Protein AF-0000000085038326 (afdb_homodimer)

Nearest PDB structures (foldseek):
  7r8b-assembly1_B  TM=4.697E-01  e=2.283E-03  Homo sapiens
  7r88-assembly1_B  TM=4.353E-01  e=3.099E-03  Homo sapiens
  8wto-assembly1_B  TM=4.207E-01  e=5.965E-03  Arabidopsis thaliana
  8eeb-assembly1_A  TM=4.834E-01  e=4.640E-02  Homo sapiens
  8edw-assembly1_A  TM=4.152E-01  e=4.900E-01  Homo sapiens

Secondary structure (DSSP, 8-state):
-HHHHHHHHHHHHHHHH-HHHHIIIIIHHHHHHHHHHHHTTT-S---EEEEEEESS-SHHHHHHHHHHHH-TTEEEEEEESS---HHHHHHHH--SEEEEE-TTHHHHHHTT---EEEEEEETTSHHHHHHHHHHHHHHHHHHHHHHHHHHHHHTT--HHHHHHHH-SSEEEEEEESSTT--HHHHHHHHHHHHHHHHHHHHHHHHHHHHHHHHSHHHHHHHH---HHHHHHHHHHHHHHHHHHHHHHHHHHHHHTT--S--SSHHHHHHHHHHHHHHHHHHHHHHHH---HHHHHHHHHHHHTTHHHHTTSSS-GGGS-HHHHHHHTTSHHHHHHHHHIIIIIT---TTTTHHHHHHHHHHHHHHHHHHHHHHHHHHHHHHHHH-/-HHHHHHHHHHHHHHHH-HHHHIIIIIHHHHHHHHHHHHTTT-S---EEEEEEESS-SHHHHHHHHHHHH-TTEEEEEEESS---HHHHHHHH--SEEEEE-TTHHHHHHTT---EEEEEEETTSHHHHHHHHHHHHHHHHHHHHHHHHHHHHHTT--HHHHHHHH-SSEEEEEEESSTT--HHHHHHHHHHHHHHHHHHHHHHHHHHHHHHHHSHHHHHHHH---HHHHHHHHHHHHHHHHHHHHHHHHHHHHHTT--S--SSHHHHHHHHHHHHHHHHHHHHHHHH---HHHHHHHHHHHHTTHHHHTTSSS-GGGS-HHHHHHHTTSHHHHHHHHHIIIIIT---TTTTHHHHHHHHHHHHHHHHHHHHHHHHHHHHHHHHH-

Structure (mmCIF, N/CA/C/O backbone):
data_AF-0000000085038326-model_v1
#
loop_
_entity.id
_entity.type
_entity.pdbx_description
1 polymer 'ABC-2 type transporter'
#
loop_
_atom_site.group_PDB
_atom_site.id
_atom_site.type_symbol
_atom_site.label_atom_id
_atom_site.label_alt_id
_atom_site.label_comp_id
_atom_site.label_asym_id
_atom_site.label_entity_id
_atom_site.label_seq_id
_atom_site.pdbx_PDB_ins_code
_atom_site.Cartn_x
_atom_site.Cartn_y
_atom_site.Cartn_z
_atom_site.occupancy
_atom_site.B_iso_or_equiv
_atom_site.auth_seq_id
_atom_site.auth_comp_id
_atom_site.auth_asym_id
_atom_site.auth_atom_id
_atom_site.pdbx_PDB_model_num
ATOM 1 N N . MET A 1 1 ? -33.125 28.188 17.297 1 70.25 1 MET A N 1
ATOM 2 C CA . MET A 1 1 ? -32.875 27.656 15.961 1 70.25 1 MET A CA 1
ATOM 3 C C . MET A 1 1 ? -32.25 28.703 15.062 1 70.25 1 MET A C 1
ATOM 5 O O . MET A 1 1 ? -31.266 28.422 14.367 1 70.25 1 MET A O 1
ATOM 9 N N . LYS A 1 2 ? -32.688 29.906 15.141 1 78.12 2 LYS A N 1
ATOM 10 C CA . LYS A 1 2 ? -32.094 30.969 14.328 1 78.12 2 LYS A CA 1
ATOM 11 C C . LYS A 1 2 ? -30.641 31.219 14.727 1 78.12 2 LYS A C 1
ATOM 13 O O . LYS A 1 2 ? -29.781 31.391 13.859 1 78.12 2 LYS A O 1
ATOM 18 N N . LYS A 1 3 ? -30.375 31.125 15.961 1 88.06 3 LYS A N 1
ATOM 19 C CA . LYS A 1 3 ? -29 31.344 16.453 1 88.06 3 LYS A CA 1
ATOM 20 C C . LYS A 1 3 ? -28.078 30.234 15.969 1 88.06 3 LYS A C 1
ATOM 22 O O . LYS A 1 3 ? -26.938 30.5 15.562 1 88.06 3 LYS A O 1
ATOM 27 N N . PHE A 1 4 ? -28.547 29.047 16 1 91.88 4 PHE A N 1
ATOM 28 C CA . PHE A 1 4 ? -27.766 27.906 15.539 1 91.88 4 PHE A CA 1
ATOM 29 C C . PHE A 1 4 ? -27.422 28.031 14.062 1 91.88 4 PHE A C 1
ATOM 31 O O . PHE A 1 4 ? -26.281 27.781 13.656 1 91.88 4 PHE A O 1
ATOM 38 N N . ILE A 1 5 ? -28.359 28.453 13.258 1 92.38 5 ILE A N 1
ATOM 39 C CA . ILE A 1 5 ? -28.156 28.609 11.82 1 92.38 5 ILE A CA 1
ATOM 40 C C . ILE A 1 5 ? -27.125 29.719 11.555 1 92.38 5 ILE A C 1
ATOM 42 O O . ILE A 1 5 ? -26.328 29.625 10.633 1 92.38 5 ILE A O 1
ATOM 46 N N . GLY A 1 6 ? -27.219 30.781 12.359 1 92.12 6 GLY A N 1
ATOM 47 C CA . GLY A 1 6 ? -26.219 31.828 12.242 1 92.12 6 GLY A CA 1
ATOM 48 C C . GLY A 1 6 ? -24.812 31.359 12.539 1 92.12 6 GLY A C 1
ATOM 49 O O . GLY A 1 6 ? -23.859 31.688 11.82 1 92.12 6 GLY A O 1
ATOM 50 N N . LEU A 1 7 ? -24.719 30.578 13.578 1 93.31 7 LEU A N 1
ATOM 51 C CA . LEU A 1 7 ? -23.422 30.031 13.961 1 93.31 7 LEU A CA 1
ATOM 52 C C . LEU A 1 7 ? -22.922 29.031 12.914 1 93.31 7 LEU A C 1
ATOM 54 O O . LEU A 1 7 ? -21.719 28.922 12.672 1 93.31 7 LEU A O 1
ATOM 58 N N . LEU A 1 8 ? -23.844 28.359 12.375 1 94.38 8 LEU A N 1
ATOM 59 C CA . LEU A 1 8 ? -23.5 27.391 11.336 1 94.38 8 LEU A CA 1
ATOM 60 C C . LEU A 1 8 ? -22.906 28.094 10.125 1 94.38 8 LEU A C 1
ATOM 62 O O . LEU A 1 8 ? -21.953 27.594 9.516 1 94.38 8 LEU A O 1
ATOM 66 N N . LYS A 1 9 ? -23.453 29.172 9.727 1 94.62 9 LYS A N 1
ATOM 67 C CA . LYS A 1 9 ? -22.922 29.953 8.617 1 94.62 9 LYS A CA 1
ATOM 68 C C . LYS A 1 9 ? -21.5 30.406 8.898 1 94.62 9 LYS A C 1
ATOM 70 O O . LYS A 1 9 ? -20.656 30.391 8 1 94.62 9 LYS A O 1
ATOM 75 N N . LEU A 1 10 ? -21.281 30.734 10.133 1 93 10 LEU A N 1
ATOM 76 C CA . LEU A 1 10 ? -19.938 31.141 10.547 1 93 10 LEU A CA 1
ATOM 77 C C . LEU A 1 10 ? -18.969 29.969 10.484 1 93 10 LEU A C 1
ATOM 79 O O . LEU A 1 10 ? -17.812 30.141 10.102 1 93 10 LEU A O 1
ATOM 83 N N . GLU A 1 11 ? -19.453 28.844 10.875 1 93.5 11 GLU A N 1
ATOM 84 C CA . GLU A 1 11 ? -18.609 27.656 10.812 1 93.5 11 GLU A CA 1
ATOM 85 C C . GLU A 1 11 ? -18.234 27.328 9.375 1 93.5 11 GLU A C 1
ATOM 87 O O . GLU A 1 11 ? -17.078 26.969 9.094 1 93.5 11 GLU A O 1
ATOM 92 N N . PHE A 1 12 ? -19.188 27.438 8.516 1 93.62 12 PHE A N 1
ATOM 93 C CA . PHE A 1 12 ? -18.906 27.219 7.102 1 93.62 12 PHE A CA 1
ATOM 94 C C . PHE A 1 12 ? -17.859 28.203 6.602 1 93.62 12 PHE A C 1
ATOM 96 O O . PHE A 1 12 ? -16.922 27.812 5.883 1 93.62 12 PHE A O 1
ATOM 103 N N . LYS A 1 13 ? -17.969 29.406 6.984 1 92.69 13 LYS A N 1
ATOM 104 C CA . LYS A 1 13 ? -17.031 30.438 6.574 1 92.69 13 LYS A CA 1
ATOM 105 C C . LYS A 1 13 ? -15.625 30.141 7.094 1 92.69 13 LYS A C 1
ATOM 107 O O . LYS A 1 13 ? -14.641 30.312 6.371 1 92.69 13 LYS A O 1
ATOM 112 N N . ARG A 1 14 ? -15.555 29.672 8.289 1 90.75 14 ARG A N 1
ATOM 113 C CA . ARG A 1 14 ? -14.266 29.344 8.898 1 90.75 14 ARG A CA 1
ATOM 114 C C . ARG A 1 14 ? -13.617 28.156 8.211 1 90.75 14 ARG A C 1
ATOM 116 O O . ARG A 1 14 ? -12.414 28.156 7.957 1 90.75 14 ARG A O 1
ATOM 123 N N . ILE A 1 15 ? -14.422 27.234 7.902 1 89.94 15 ILE A N 1
ATOM 124 C CA . ILE A 1 15 ? -13.922 26.047 7.227 1 89.94 15 ILE A CA 1
ATOM 125 C C . ILE A 1 15 ? -13.398 26.422 5.84 1 89.94 15 ILE A C 1
ATOM 127 O O . ILE A 1 15 ? -12.289 26.031 5.465 1 89.94 15 ILE A O 1
ATOM 131 N N . PHE A 1 16 ? -14.133 27.234 5.133 1 90.31 16 PHE A N 1
ATOM 132 C CA . PHE A 1 16 ? -13.812 27.578 3.75 1 90.31 16 PHE A CA 1
ATOM 133 C C . PHE A 1 16 ? -12.734 28.641 3.682 1 90.31 16 PHE A C 1
ATOM 135 O O . PHE A 1 16 ? -12.203 28.938 2.605 1 90.31 16 PHE A O 1
ATOM 142 N N . SER A 1 17 ? -12.375 29.188 4.848 1 88.12 17 SER A N 1
ATOM 143 C CA . SER A 1 17 ? -11.305 30.188 4.887 1 88.12 17 SER A CA 1
ATOM 144 C C . SER A 1 17 ? -9.938 29.531 4.75 1 88.12 17 SER A C 1
ATOM 146 O O . SER A 1 17 ? -8.961 30.188 4.367 1 88.12 17 SER A O 1
ATOM 148 N N . ASN A 1 18 ? -9.828 28.266 5.117 1 87 18 ASN A N 1
ATOM 149 C CA . ASN A 1 18 ? -8.609 27.5 4.891 1 87 18 ASN A CA 1
ATOM 150 C C . ASN A 1 18 ? -8.594 26.875 3.5 1 87 18 ASN A C 1
ATOM 152 O O . ASN A 1 18 ? -9.047 25.734 3.318 1 87 18 ASN A O 1
ATOM 156 N N . SER A 1 19 ? -7.969 27.516 2.59 1 87.62 19 SER A N 1
ATOM 157 C CA . SER A 1 19 ? -8.008 27.125 1.185 1 87.62 19 SER A CA 1
ATOM 158 C C . SER A 1 19 ? -7.289 25.797 0.961 1 87.62 19 SER A C 1
ATOM 160 O O . SER A 1 19 ? -7.707 24.984 0.123 1 87.62 19 SER A O 1
ATOM 162 N N . VAL A 1 20 ? -6.266 25.578 1.722 1 84.31 20 VAL A N 1
ATOM 163 C CA . VAL A 1 20 ? -5.508 24.344 1.543 1 84.31 20 VAL A CA 1
ATOM 164 C C . VAL A 1 20 ? -6.328 23.156 2.043 1 84.31 20 VAL A C 1
ATOM 166 O O . VAL A 1 20 ? -6.406 22.125 1.377 1 84.31 20 VAL A O 1
ATOM 169 N N . LEU A 1 21 ? -6.969 23.312 3.092 1 84.12 21 LEU A N 1
ATOM 170 C CA . LEU A 1 21 ? -7.828 22.25 3.611 1 84.12 21 LEU A CA 1
ATOM 171 C C . LEU A 1 21 ? -8.961 21.953 2.639 1 84.12 21 LEU A C 1
ATOM 173 O O . LEU A 1 21 ? -9.305 20.781 2.426 1 84.12 21 LEU A O 1
ATOM 177 N N . MET A 1 22 ? -9.508 23 2.1 1 89.25 22 MET A N 1
ATOM 178 C CA . MET A 1 22 ? -10.609 22.812 1.164 1 89.25 22 MET A CA 1
ATOM 179 C C . MET A 1 22 ? -10.141 22.078 -0.09 1 89.25 22 MET A C 1
ATOM 181 O O . MET A 1 22 ? -10.828 21.172 -0.583 1 89.25 22 MET A O 1
ATOM 185 N N . ALA A 1 23 ? -9.016 22.422 -0.472 1 90.69 23 ALA A N 1
ATOM 186 C CA . ALA A 1 23 ? -8.453 21.766 -1.641 1 90.69 23 ALA A CA 1
ATOM 187 C C . ALA A 1 23 ? -8.211 20.281 -1.367 1 90.69 23 ALA A C 1
ATOM 189 O O . ALA A 1 23 ? -8.461 19.438 -2.23 1 90.69 23 ALA A O 1
ATOM 190 N N . ILE A 1 24 ? -7.789 20.031 -0.216 1 89.69 24 ILE A N 1
ATOM 191 C CA . ILE A 1 24 ? -7.492 18.641 0.13 1 89.69 24 ILE A CA 1
ATOM 192 C C . ILE A 1 24 ? -8.789 17.875 0.363 1 89.69 24 ILE A C 1
ATOM 194 O O . ILE A 1 24 ? -8.953 16.75 -0.122 1 89.69 24 ILE A O 1
ATOM 198 N N . PHE A 1 25 ? -9.695 18.484 1.016 1 91.25 25 PHE A N 1
ATOM 199 C CA . PHE A 1 25 ? -10.961 17.844 1.37 1 91.25 25 PHE A CA 1
ATOM 200 C C . PHE A 1 25 ? -11.742 17.469 0.119 1 91.25 25 PHE A C 1
ATOM 202 O O . PHE A 1 25 ? -12.266 16.359 0.022 1 91.25 25 PHE A O 1
ATOM 209 N N . PHE A 1 26 ? -11.742 18.297 -0.855 1 92.5 26 PHE A N 1
ATOM 210 C CA . PHE A 1 26 ? -12.508 18.047 -2.072 1 92.5 26 PHE A CA 1
ATOM 211 C C . PHE A 1 26 ? -11.602 17.484 -3.166 1 92.5 26 PHE A C 1
ATOM 213 O O . PHE A 1 26 ? -12.023 16.625 -3.941 1 92.5 26 PHE A O 1
ATOM 220 N N . GLY A 1 27 ? -10.461 17.922 -3.213 1 93.25 27 GLY A N 1
ATOM 221 C CA . GLY A 1 27 ? -9.578 17.609 -4.316 1 93.25 27 GLY A CA 1
ATOM 222 C C . GLY A 1 27 ? -8.875 16.266 -4.152 1 93.25 27 GLY A C 1
ATOM 223 O O . GLY A 1 27 ? -8.656 15.555 -5.129 1 93.25 27 GLY A O 1
ATOM 224 N N . ALA A 1 28 ? -8.484 15.977 -2.963 1 91.31 28 ALA A N 1
ATOM 225 C CA . ALA A 1 28 ? -7.668 14.789 -2.742 1 91.31 28 ALA A CA 1
ATOM 226 C C . ALA A 1 28 ? -8.438 13.516 -3.09 1 91.31 28 ALA A C 1
ATOM 228 O O . ALA A 1 28 ? -7.934 12.648 -3.803 1 91.31 28 ALA A O 1
ATOM 229 N N . PRO A 1 29 ? -9.664 13.383 -2.65 1 92 29 PRO A N 1
ATOM 230 C CA . PRO A 1 29 ? -10.406 12.172 -3.014 1 92 29 PRO A CA 1
ATOM 231 C C . PRO A 1 29 ? -10.555 12.008 -4.523 1 92 29 PRO A C 1
ATOM 233 O O . PRO A 1 29 ? -10.391 10.898 -5.043 1 92 29 PRO A O 1
ATOM 236 N N . VAL A 1 30 ? -10.82 13.062 -5.172 1 94.5 30 VAL A N 1
ATOM 237 C CA . VAL A 1 30 ? -10.984 13.023 -6.621 1 94.5 30 VAL A CA 1
ATOM 238 C C . VAL A 1 30 ? -9.625 12.758 -7.281 1 94.5 30 VAL A C 1
ATOM 240 O O . VAL A 1 30 ? -9.508 11.891 -8.141 1 94.5 30 VAL A O 1
ATOM 243 N N . GLY A 1 31 ? -8.68 13.508 -6.859 1 95.12 31 GLY A N 1
ATOM 244 C CA . GLY A 1 31 ? -7.344 13.359 -7.422 1 95.12 31 GLY A CA 1
ATOM 245 C C . GLY A 1 31 ? -6.77 11.969 -7.234 1 95.12 31 GLY A C 1
ATOM 246 O O . GLY A 1 31 ? -6.277 11.359 -8.188 1 95.12 31 GLY A O 1
ATOM 247 N N . TYR A 1 32 ? -6.871 11.445 -6.035 1 94.44 32 TYR A N 1
ATOM 248 C CA . TYR A 1 32 ? -6.359 10.102 -5.75 1 94.44 32 TYR A CA 1
ATOM 249 C C . TYR A 1 32 ? -7.199 9.039 -6.449 1 94.44 32 TYR A C 1
ATOM 251 O O . TYR A 1 32 ? -6.668 8.016 -6.895 1 94.44 32 TYR A O 1
ATOM 259 N N . GLY A 1 33 ? -8.523 9.273 -6.465 1 94.75 33 GLY A N 1
ATOM 260 C CA . GLY A 1 33 ? -9.383 8.352 -7.195 1 94.75 33 GLY A CA 1
ATOM 261 C C . GLY A 1 33 ? -8.992 8.211 -8.656 1 94.75 33 GLY A C 1
ATOM 262 O O . GLY A 1 33 ? -8.859 7.09 -9.164 1 94.75 33 GLY A O 1
ATOM 263 N N . ILE A 1 34 ? -8.742 9.305 -9.25 1 94.62 34 ILE A N 1
ATOM 264 C CA . ILE A 1 34 ? -8.336 9.305 -10.656 1 94.62 34 ILE A CA 1
ATOM 265 C C . ILE A 1 34 ? -6.934 8.719 -10.789 1 94.62 34 ILE A C 1
ATOM 267 O O . ILE A 1 34 ? -6.691 7.863 -11.648 1 94.62 34 ILE A O 1
ATOM 271 N N . LEU A 1 35 ? -6.102 9.109 -9.938 1 94.75 35 LEU A N 1
ATOM 272 C CA . LEU A 1 35 ? -4.715 8.656 -9.977 1 94.75 35 LEU A CA 1
ATOM 273 C C . LEU A 1 35 ? -4.629 7.145 -9.828 1 94.75 35 LEU A C 1
ATOM 275 O O . LEU A 1 35 ? -4.059 6.461 -10.688 1 94.75 35 LEU A O 1
ATOM 279 N N . PHE A 1 36 ? -5.184 6.629 -8.836 1 94.06 36 PHE A N 1
ATOM 280 C CA . PHE A 1 36 ? -5.086 5.199 -8.57 1 94.06 36 PHE A CA 1
ATOM 281 C C . PHE A 1 36 ? -5.93 4.402 -9.555 1 94.06 36 PHE A C 1
ATOM 283 O O . PHE A 1 36 ? -5.578 3.277 -9.914 1 94.06 36 PHE A O 1
ATOM 290 N N . GLY A 1 37 ? -7.055 5.004 -9.953 1 94 37 GLY A N 1
ATOM 291 C CA . GLY A 1 37 ? -7.809 4.375 -11.031 1 94 37 GLY A CA 1
ATOM 292 C C . GLY A 1 37 ? -6.984 4.133 -12.273 1 94 37 GLY A C 1
ATOM 293 O O . GLY A 1 37 ? -6.984 3.027 -12.82 1 94 37 GLY A O 1
ATOM 294 N N . PHE A 1 38 ? -6.223 5.09 -12.609 1 93.25 38 PHE A N 1
ATOM 295 C CA . PHE A 1 38 ? -5.402 4.973 -13.812 1 93.25 38 PHE A CA 1
ATOM 296 C C . PHE A 1 38 ? -4.176 4.105 -13.547 1 93.25 38 PHE A C 1
ATOM 298 O O . PHE A 1 38 ? -3.719 3.381 -14.438 1 93.25 38 PHE A O 1
ATOM 305 N N . VAL A 1 39 ? -3.646 4.152 -12.438 1 92.44 39 VAL A N 1
ATOM 306 C CA . VAL A 1 39 ? -2.488 3.34 -12.07 1 92.44 39 VAL A CA 1
ATOM 307 C C . VAL A 1 39 ? -2.82 1.859 -12.25 1 92.44 39 VAL A C 1
ATOM 309 O O . VAL A 1 39 ? -2.014 1.096 -12.789 1 92.44 39 VAL A O 1
ATOM 312 N N . TYR A 1 40 ? -4.023 1.521 -11.875 1 89.94 40 TYR A N 1
ATOM 313 C CA . TYR A 1 40 ? -4.402 0.112 -11.898 1 89.94 40 TYR A CA 1
ATOM 314 C C . TYR A 1 40 ? -5.316 -0.188 -13.078 1 89.94 40 TYR A C 1
ATOM 316 O O . TYR A 1 40 ? -5.883 -1.28 -13.172 1 89.94 40 TYR A O 1
ATOM 324 N N . GLN A 1 41 ? -5.445 0.705 -13.977 1 86.88 41 GLN A N 1
ATOM 325 C CA . GLN A 1 41 ? -6.426 0.625 -15.055 1 86.88 41 GLN A CA 1
ATOM 326 C C . GLN A 1 41 ? -6.188 -0.603 -15.922 1 86.88 41 GLN A C 1
ATOM 328 O O . GLN A 1 41 ? -7.137 -1.213 -16.422 1 86.88 41 GLN A O 1
ATOM 333 N N . GLN A 1 42 ? -4.922 -0.955 -16.156 1 81.62 42 GLN A N 1
ATOM 334 C CA . GLN A 1 42 ? -4.625 -2.113 -16.984 1 81.62 42 GLN A CA 1
ATOM 335 C C . GLN A 1 42 ? -5.16 -3.396 -16.359 1 81.62 42 GLN A C 1
ATOM 337 O O . GLN A 1 42 ? -5.402 -4.383 -17.062 1 81.62 42 GLN A O 1
ATOM 342 N N . ALA A 1 43 ? -5.391 -3.365 -15.023 1 74 43 ALA A N 1
ATOM 343 C CA . ALA A 1 43 ? -6.113 -4.395 -14.281 1 74 43 ALA A CA 1
ATOM 344 C C . ALA A 1 43 ? -5.273 -5.66 -14.148 1 74 43 ALA A C 1
ATOM 346 O O . ALA A 1 43 ? -5.469 -6.445 -13.211 1 74 43 ALA A O 1
ATOM 347 N N . LYS A 1 44 ? -4.48 -5.949 -15.195 1 79.38 44 LYS A N 1
ATOM 348 C CA . LYS A 1 44 ? -3.586 -7.102 -15.164 1 79.38 44 LYS A CA 1
ATOM 349 C C . LYS A 1 44 ? -2.176 -6.715 -15.602 1 79.38 44 LYS A C 1
ATOM 351 O O . LYS A 1 44 ? -1.995 -5.766 -16.359 1 79.38 44 LYS A O 1
ATOM 356 N N . VAL A 1 45 ? -1.283 -7.469 -15.086 1 80.5 45 VAL A N 1
ATOM 357 C CA . VAL A 1 45 ? 0.103 -7.25 -15.484 1 80.5 45 VAL A CA 1
ATOM 358 C C . VAL A 1 45 ? 0.362 -7.926 -16.828 1 80.5 45 VAL A C 1
ATOM 360 O O . VAL A 1 45 ? 0.048 -9.102 -17.016 1 80.5 45 VAL A O 1
ATOM 363 N N . LYS A 1 46 ? 0.801 -7.109 -17.781 1 85.69 46 LYS A N 1
ATOM 364 C CA . LYS A 1 46 ? 1.097 -7.637 -19.109 1 85.69 46 LYS A CA 1
ATOM 365 C C . LYS A 1 46 ? 2.549 -7.375 -19.5 1 85.69 46 LYS A C 1
ATOM 367 O O . LYS A 1 46 ? 3.248 -6.613 -18.828 1 85.69 46 LYS A O 1
ATOM 372 N N . ASN A 1 47 ? 2.98 -8.141 -20.469 1 89.06 47 ASN A N 1
ATOM 373 C CA . ASN A 1 47 ? 4.266 -7.922 -21.125 1 89.06 47 ASN A CA 1
ATOM 374 C C . ASN A 1 47 ? 5.43 -8.086 -20.156 1 89.06 47 ASN A C 1
ATOM 376 O O . ASN A 1 47 ? 6.32 -7.238 -20.094 1 89.06 47 ASN A O 1
ATOM 380 N N . LEU A 1 48 ? 5.293 -9.047 -19.297 1 91.94 48 LEU A N 1
ATOM 381 C CA . LEU A 1 48 ? 6.406 -9.383 -18.406 1 91.94 48 LEU A CA 1
ATOM 382 C C . LEU A 1 48 ? 7.586 -9.93 -19.203 1 91.94 48 LEU A C 1
ATOM 384 O O . LEU A 1 48 ? 7.441 -10.906 -19.953 1 91.94 48 LEU A O 1
ATOM 388 N N . PRO A 1 49 ? 8.727 -9.328 -19.109 1 94.62 49 PRO A N 1
ATOM 389 C CA . PRO A 1 49 ? 9.852 -9.672 -19.984 1 94.62 49 PRO A CA 1
ATOM 390 C C . PRO A 1 49 ? 10.477 -11.016 -19.625 1 94.62 49 PRO A C 1
ATOM 392 O O . PRO A 1 49 ? 10.891 -11.227 -18.484 1 94.62 49 PRO A O 1
ATOM 395 N N . ILE A 1 50 ? 10.602 -11.875 -20.578 1 96.56 50 ILE A N 1
ATOM 396 C CA . ILE A 1 50 ? 11.281 -13.148 -20.391 1 96.56 50 ILE A CA 1
ATOM 397 C C . ILE A 1 50 ? 12.383 -13.312 -21.438 1 96.56 50 ILE A C 1
ATOM 399 O O . ILE A 1 50 ? 12.359 -12.656 -22.484 1 96.56 50 ILE A O 1
ATOM 403 N N . VAL A 1 51 ? 13.367 -14.086 -21.109 1 97.25 51 VAL A N 1
ATOM 404 C CA . VAL A 1 51 ? 14.406 -14.484 -22.062 1 97.25 51 VAL A CA 1
ATOM 405 C C . VAL A 1 51 ? 14.438 -16 -22.188 1 97.25 51 VAL A C 1
ATOM 407 O O . VAL A 1 51 ? 14.273 -16.719 -21.188 1 97.25 51 VAL A O 1
ATOM 410 N N . ILE A 1 52 ? 14.547 -16.5 -23.453 1 97.94 52 ILE A N 1
ATOM 411 C CA . ILE A 1 52 ? 14.547 -17.922 -23.719 1 97.94 52 ILE A CA 1
ATOM 412 C C . ILE A 1 52 ? 15.922 -18.359 -24.234 1 97.94 52 ILE A C 1
ATOM 414 O O . ILE A 1 52 ? 16.438 -17.781 -25.188 1 97.94 52 ILE A O 1
ATOM 418 N N . VAL A 1 53 ? 16.531 -19.234 -23.531 1 97.44 53 VAL A N 1
ATOM 419 C CA . VAL A 1 53 ? 17.781 -19.859 -23.984 1 97.44 53 VAL A CA 1
ATOM 420 C C . VAL A 1 53 ? 17.469 -21.203 -24.641 1 97.44 53 VAL A C 1
ATOM 422 O O . VAL A 1 53 ? 17.297 -22.219 -23.969 1 97.44 53 VAL A O 1
ATOM 425 N N . ASP A 1 54 ? 17.484 -21.234 -25.922 1 97.75 54 ASP A N 1
ATOM 426 C CA . ASP A 1 54 ? 17.172 -22.422 -26.719 1 97.75 54 ASP A CA 1
ATOM 427 C C . ASP A 1 54 ? 18.453 -23.141 -27.156 1 97.75 54 ASP A C 1
ATOM 429 O O . ASP A 1 54 ? 18.969 -22.875 -28.234 1 97.75 54 ASP A O 1
ATOM 433 N N . GLN A 1 55 ? 18.828 -24.125 -26.391 1 95.81 55 GLN A N 1
ATOM 434 C CA . GLN A 1 55 ? 20.078 -24.828 -26.672 1 95.81 55 GLN A CA 1
ATOM 435 C C . GLN A 1 55 ? 19.844 -25.938 -27.703 1 95.81 55 GLN A C 1
ATOM 437 O O . GLN A 1 55 ? 20.797 -26.562 -28.172 1 95.81 55 GLN A O 1
ATOM 442 N N . ASP A 1 56 ? 18.641 -26.188 -28.156 1 96 56 ASP A N 1
ATOM 443 C CA . ASP A 1 56 ? 18.297 -27.266 -29.078 1 96 56 ASP A CA 1
ATOM 444 C C . ASP A 1 56 ? 18.047 -26.734 -30.484 1 96 56 ASP A C 1
ATOM 446 O O . ASP A 1 56 ? 18.375 -27.391 -31.469 1 96 56 ASP A O 1
ATOM 450 N N . GLN A 1 57 ? 17.422 -25.641 -30.625 1 94.88 57 GLN A N 1
ATOM 451 C CA . GLN A 1 57 ? 17.078 -25.016 -31.906 1 94.88 57 GLN A CA 1
ATOM 452 C C . GLN A 1 57 ? 16.406 -26.031 -32.844 1 94.88 57 GLN A C 1
ATOM 454 O O . GLN A 1 57 ? 16.844 -26.219 -33.969 1 94.88 57 GLN A O 1
ATOM 459 N N . SER A 1 58 ? 15.289 -26.531 -32.375 1 94.81 58 SER A N 1
ATOM 460 C CA . SER A 1 58 ? 14.531 -27.547 -33.125 1 94.81 58 SER A CA 1
ATOM 461 C C . SER A 1 58 ? 13.102 -27.078 -33.344 1 94.81 58 SER A C 1
ATOM 463 O O . SER A 1 58 ? 12.656 -26.078 -32.781 1 94.81 58 SER A O 1
ATOM 465 N N . PRO A 1 59 ? 12.422 -27.781 -34.25 1 93.19 59 PRO A N 1
ATOM 466 C CA . PRO A 1 59 ? 11.016 -27.453 -34.469 1 93.19 59 PRO A CA 1
ATOM 467 C C . PRO A 1 59 ? 10.18 -27.547 -33.188 1 93.19 59 PRO A C 1
ATOM 469 O O . PRO A 1 59 ? 9.258 -26.75 -33 1 93.19 59 PRO A O 1
ATOM 472 N N . ALA A 1 60 ? 10.5 -28.438 -32.344 1 92.38 60 ALA A N 1
ATOM 473 C CA . ALA A 1 60 ? 9.781 -28.578 -31.078 1 92.38 60 ALA A CA 1
ATOM 474 C C . ALA A 1 60 ? 9.945 -27.328 -30.203 1 92.38 60 ALA A C 1
ATOM 476 O O . ALA A 1 60 ? 8.977 -26.844 -29.625 1 92.38 60 ALA A O 1
ATOM 477 N N . THR A 1 61 ? 11.188 -26.906 -30.109 1 95.75 61 THR A N 1
ATOM 478 C CA . THR A 1 61 ? 11.43 -25.719 -29.281 1 95.75 61 THR A CA 1
ATOM 479 C C . THR A 1 61 ? 10.867 -24.469 -29.953 1 95.75 61 THR A C 1
ATOM 481 O O . THR A 1 61 ? 10.414 -23.547 -29.281 1 95.75 61 THR A O 1
ATOM 484 N N . ASP A 1 62 ? 10.805 -24.453 -31.266 1 95.56 62 ASP A N 1
ATOM 485 C CA . ASP A 1 62 ? 10.188 -23.344 -31.984 1 95.56 62 ASP A CA 1
ATOM 486 C C . ASP A 1 62 ? 8.711 -23.219 -31.625 1 95.56 62 ASP A C 1
ATOM 488 O O . ASP A 1 62 ? 8.188 -22.109 -31.5 1 95.56 62 ASP A O 1
ATOM 492 N N . LYS A 1 63 ? 8.055 -24.375 -31.5 1 93.62 63 LYS A N 1
ATOM 493 C CA . LYS A 1 63 ? 6.645 -24.359 -31.125 1 93.62 63 LYS A CA 1
ATOM 494 C C . LYS A 1 63 ? 6.453 -23.75 -29.734 1 93.62 63 LYS A C 1
ATOM 496 O O . LYS A 1 63 ? 5.492 -23 -29.516 1 93.62 63 LYS A O 1
ATOM 501 N N . ILE A 1 64 ? 7.324 -24.078 -28.875 1 94.94 64 ILE A N 1
ATOM 502 C CA . ILE A 1 64 ? 7.266 -23.547 -27.516 1 94.94 64 ILE A CA 1
ATOM 503 C C . ILE A 1 64 ? 7.488 -22.031 -27.531 1 94.94 64 ILE A C 1
ATOM 505 O O . ILE A 1 64 ? 6.754 -21.281 -26.891 1 94.94 64 ILE A O 1
ATOM 509 N N . ILE A 1 65 ? 8.469 -21.609 -28.25 1 97.06 65 ILE A N 1
ATOM 510 C CA . ILE A 1 65 ? 8.82 -20.188 -28.344 1 97.06 65 ILE A CA 1
ATOM 511 C C . ILE A 1 65 ? 7.652 -19.406 -28.953 1 97.06 65 ILE A C 1
ATOM 513 O O . ILE A 1 65 ? 7.297 -18.344 -28.453 1 97.06 65 ILE A O 1
ATOM 517 N N . ASP A 1 66 ? 7.035 -19.953 -30 1 95.75 66 ASP A N 1
ATOM 518 C CA . ASP A 1 66 ? 5.879 -19.312 -30.625 1 95.75 66 ASP A CA 1
ATOM 519 C C . ASP A 1 66 ? 4.727 -19.172 -29.641 1 95.75 66 ASP A C 1
ATOM 521 O O . ASP A 1 66 ? 4.035 -18.156 -29.625 1 95.75 66 ASP A O 1
ATOM 525 N N . ALA A 1 67 ? 4.543 -20.219 -28.875 1 94.25 67 ALA A N 1
ATOM 526 C CA . ALA A 1 67 ? 3.469 -20.188 -27.891 1 94.25 67 ALA A CA 1
ATOM 527 C C . ALA A 1 67 ? 3.715 -19.109 -26.844 1 94.25 67 ALA A C 1
ATOM 529 O O . ALA A 1 67 ? 2.777 -18.453 -26.391 1 94.25 67 ALA A O 1
ATOM 530 N N . PHE A 1 68 ? 4.938 -18.938 -26.406 1 96.25 68 PHE A N 1
ATOM 531 C CA . PHE A 1 68 ? 5.281 -17.875 -25.469 1 96.25 68 PHE A CA 1
ATOM 532 C C . PHE A 1 68 ? 5.051 -16.516 -26.094 1 96.25 68 PHE A C 1
ATOM 534 O O . PHE A 1 68 ? 4.57 -15.594 -25.422 1 96.25 68 PHE A O 1
ATOM 541 N N . GLU A 1 69 ? 5.383 -16.328 -27.312 1 96.06 69 GLU A N 1
ATOM 542 C CA . GLU A 1 69 ? 5.219 -15.055 -28.016 1 96.06 69 GLU A CA 1
ATOM 543 C C . GLU A 1 69 ? 3.742 -14.703 -28.172 1 96.06 69 GLU A C 1
ATOM 545 O O . GLU A 1 69 ? 3.385 -13.523 -28.219 1 96.06 69 GLU A O 1
ATOM 550 N N . ASP A 1 70 ? 2.906 -15.695 -28.203 1 93.94 70 ASP A N 1
ATOM 551 C CA . ASP A 1 70 ? 1.476 -15.492 -28.406 1 93.94 70 ASP A CA 1
ATOM 552 C C . ASP A 1 70 ? 0.781 -15.148 -27.094 1 93.94 70 ASP A C 1
ATOM 554 O O . ASP A 1 70 ? -0.363 -14.688 -27.078 1 93.94 70 ASP A O 1
ATOM 558 N N . ASN A 1 71 ? 1.479 -15.43 -26 1 93.12 71 ASN A N 1
ATOM 559 C CA . ASN A 1 71 ? 0.887 -15.156 -24.688 1 93.12 71 ASN A CA 1
ATOM 560 C C . ASN A 1 71 ? 0.926 -13.664 -24.359 1 93.12 71 ASN A C 1
ATOM 562 O O . ASN A 1 71 ? 1.993 -13.047 -24.375 1 93.12 71 ASN A O 1
ATOM 566 N N . GLU A 1 72 ? -0.158 -13.055 -24.047 1 88.62 72 GLU A N 1
ATOM 567 C CA . GLU A 1 72 ? -0.264 -11.617 -23.828 1 88.62 72 GLU A CA 1
ATOM 568 C C . GLU A 1 72 ? 0.389 -11.203 -22.516 1 88.62 72 GLU A C 1
ATOM 570 O O . GLU A 1 72 ? 0.776 -10.047 -22.344 1 88.62 72 GLU A O 1
ATOM 575 N N . GLY A 1 73 ? 0.494 -12.062 -21.625 1 90.25 73 GLY A N 1
ATOM 576 C CA . GLY A 1 73 ? 1.062 -11.75 -20.328 1 90.25 73 GLY A CA 1
ATOM 577 C C . GLY A 1 73 ? 2.578 -11.703 -20.328 1 90.25 73 GLY A C 1
ATOM 578 O O . GLY A 1 73 ? 3.189 -11.141 -19.422 1 90.25 73 GLY A O 1
ATOM 579 N N . LEU A 1 74 ? 3.143 -12.25 -21.375 1 94.12 74 LEU A N 1
ATOM 580 C CA . LEU A 1 74 ? 4.598 -12.359 -21.453 1 94.12 74 LEU A CA 1
ATOM 581 C C . LEU A 1 74 ? 5.133 -11.586 -22.656 1 94.12 74 LEU A C 1
ATOM 583 O O . LEU A 1 74 ? 4.402 -11.352 -23.625 1 94.12 74 LEU A O 1
ATOM 587 N N . ASP A 1 75 ? 6.273 -11.094 -22.5 1 95.62 75 ASP A N 1
ATOM 588 C CA . ASP A 1 75 ? 6.996 -10.438 -23.578 1 95.62 75 ASP A CA 1
ATOM 589 C C . ASP A 1 75 ? 8.359 -11.078 -23.812 1 95.62 75 ASP A C 1
ATOM 591 O O . ASP A 1 75 ? 9.289 -10.875 -23.016 1 95.62 75 ASP A O 1
ATOM 595 N N . VAL A 1 76 ? 8.453 -11.867 -24.875 1 97.56 76 VAL A N 1
ATOM 596 C CA . VAL A 1 76 ? 9.727 -12.5 -25.203 1 97.56 76 VAL A CA 1
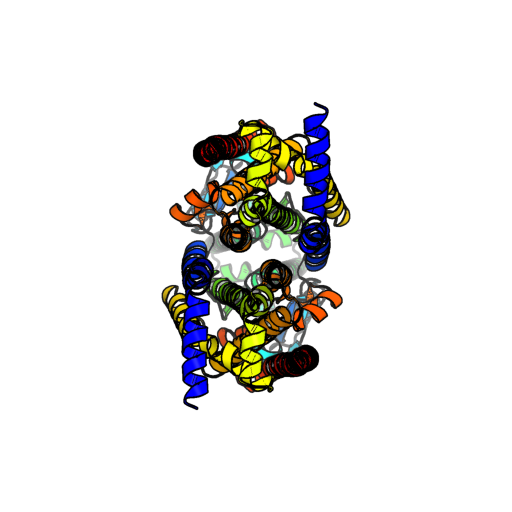ATOM 597 C C . VAL A 1 76 ? 10.727 -11.453 -25.672 1 97.56 76 VAL A C 1
ATOM 599 O O . VAL A 1 76 ? 10.734 -11.062 -26.844 1 97.56 76 VAL A O 1
ATOM 602 N N . LYS A 1 77 ? 11.672 -11.078 -24.828 1 95.94 77 LYS A N 1
ATOM 603 C CA . LYS A 1 77 ? 12.617 -10 -25.094 1 95.94 77 LYS A CA 1
ATOM 604 C C . LYS A 1 77 ? 13.773 -10.484 -25.953 1 95.94 77 LYS A C 1
ATOM 606 O O . LYS A 1 77 ? 14.367 -9.703 -26.703 1 95.94 77 LYS A O 1
ATOM 611 N N . ASP A 1 78 ? 14.148 -11.719 -25.688 1 95.62 78 ASP A N 1
ATOM 612 C CA . ASP A 1 78 ? 15.328 -12.266 -26.344 1 95.62 78 ASP A CA 1
ATOM 613 C C . ASP A 1 78 ? 15.258 -13.789 -26.422 1 95.62 78 ASP A C 1
ATOM 615 O O . ASP A 1 78 ? 14.734 -14.438 -25.516 1 95.62 78 ASP A O 1
ATOM 619 N N . VAL A 1 79 ? 15.602 -14.32 -27.609 1 97.5 79 VAL A N 1
ATOM 620 C CA . VAL A 1 79 ? 15.82 -15.75 -27.812 1 97.5 79 VAL A CA 1
ATOM 621 C C . VAL A 1 79 ? 17.281 -16 -28.188 1 97.5 79 VAL A C 1
ATOM 623 O O . VAL A 1 79 ? 17.766 -15.438 -29.172 1 97.5 79 VAL A O 1
ATOM 626 N N . ARG A 1 80 ? 17.891 -16.797 -27.391 1 97 80 ARG A N 1
ATOM 627 C CA . ARG A 1 80 ? 19.312 -17 -27.656 1 97 80 ARG A CA 1
ATOM 628 C C . ARG A 1 80 ? 19.703 -18.453 -27.453 1 97 80 ARG A C 1
ATOM 630 O O . ARG A 1 80 ? 18.969 -19.219 -26.828 1 97 80 ARG A O 1
ATOM 637 N N . THR A 1 81 ? 20.922 -18.859 -27.953 1 95.75 81 THR A N 1
ATOM 638 C CA . THR A 1 81 ? 21.375 -20.25 -27.906 1 95.75 81 THR A CA 1
ATOM 639 C C . THR A 1 81 ? 22.266 -20.484 -26.703 1 95.75 81 THR A C 1
ATOM 641 O O . THR A 1 81 ? 22.438 -21.625 -26.25 1 95.75 81 THR A O 1
ATOM 644 N N . VAL A 1 82 ? 22.844 -19.406 -26.234 1 94.5 82 VAL A N 1
ATOM 645 C CA . VAL A 1 82 ? 23.719 -19.469 -25.078 1 94.5 82 VAL A CA 1
ATOM 646 C C . VAL A 1 82 ? 23.234 -18.469 -24.016 1 94.5 82 VAL A C 1
ATOM 648 O O . VAL A 1 82 ? 22.812 -17.359 -24.344 1 94.5 82 VAL A O 1
ATOM 651 N N . PRO A 1 83 ? 23.203 -18.875 -22.766 1 92.06 83 PRO A N 1
ATOM 652 C CA . PRO A 1 83 ? 22.703 -18.016 -21.703 1 92.06 83 PRO A CA 1
ATOM 653 C C . PRO A 1 83 ? 23.438 -16.672 -21.641 1 92.06 83 PRO A C 1
ATOM 655 O O . PRO A 1 83 ? 22.828 -15.641 -21.328 1 92.06 83 PRO A O 1
ATOM 658 N N . GLY A 1 84 ? 24.734 -16.688 -21.953 1 91 84 GLY A N 1
ATOM 659 C CA . GLY A 1 84 ? 25.516 -15.477 -21.734 1 91 84 GLY A CA 1
ATOM 660 C C . GLY A 1 84 ? 25.641 -15.117 -20.266 1 91 84 GLY A C 1
ATOM 661 O O . GLY A 1 84 ? 25.703 -16 -19.406 1 91 84 GLY A O 1
ATOM 662 N N . ASN A 1 85 ? 25.828 -13.836 -20.062 1 92 85 ASN A N 1
ATOM 663 C CA . ASN A 1 85 ? 25.969 -13.391 -18.688 1 92 85 ASN A CA 1
ATOM 664 C C . ASN A 1 85 ? 24.672 -12.758 -18.172 1 92 85 ASN A C 1
ATOM 666 O O . ASN A 1 85 ? 24.609 -11.539 -17.969 1 92 85 ASN A O 1
ATOM 670 N N . ILE A 1 86 ? 23.688 -13.586 -17.859 1 90.88 86 ILE A N 1
ATOM 671 C CA . ILE A 1 86 ? 22.375 -13.156 -17.406 1 90.88 86 ILE A CA 1
ATOM 672 C C . ILE A 1 86 ? 22.5 -12.367 -16.109 1 90.88 86 ILE A C 1
ATOM 674 O O . ILE A 1 86 ? 21.797 -11.375 -15.906 1 90.88 86 ILE A O 1
ATOM 678 N N . LYS A 1 87 ? 23.391 -12.828 -15.305 1 87.56 87 LYS A N 1
ATOM 679 C CA . LYS A 1 87 ? 23.594 -12.164 -14.023 1 87.56 87 LYS A CA 1
ATOM 680 C C . LYS A 1 87 ? 23.969 -10.695 -14.219 1 87.56 87 LYS A C 1
ATOM 682 O O . LYS A 1 87 ? 23.516 -9.828 -13.461 1 87.56 87 LYS A O 1
ATOM 687 N N . ARG A 1 88 ? 24.766 -10.391 -15.258 1 87.62 88 ARG A N 1
ATOM 688 C CA . ARG A 1 88 ? 25.219 -9.023 -15.531 1 87.62 88 ARG A CA 1
ATOM 689 C C . ARG A 1 88 ? 24.109 -8.211 -16.203 1 87.62 88 ARG A C 1
ATOM 691 O O . ARG A 1 88 ? 24.078 -6.984 -16.094 1 87.62 88 ARG A O 1
ATOM 698 N N . GLU A 1 89 ? 23.172 -8.93 -16.828 1 91.94 89 GLU A N 1
ATOM 699 C CA . GLU A 1 89 ? 22.109 -8.258 -17.578 1 91.94 89 GLU A CA 1
ATOM 700 C C . GLU A 1 89 ? 20.922 -7.922 -16.672 1 91.94 89 GLU A C 1
ATOM 702 O O . GLU A 1 89 ? 20.125 -7.035 -16.984 1 91.94 89 GLU A O 1
ATOM 707 N N . MET A 1 90 ? 20.844 -8.562 -15.586 1 91.69 90 MET A N 1
ATOM 708 C CA . MET A 1 90 ? 19.641 -8.539 -14.75 1 91.69 90 MET A CA 1
ATOM 709 C C . MET A 1 90 ? 19.391 -7.141 -14.203 1 91.69 90 MET A C 1
ATOM 711 O O . MET A 1 90 ? 18.25 -6.672 -14.188 1 91.69 90 MET A O 1
ATOM 715 N N . PRO A 1 91 ? 20.469 -6.418 -13.789 1 88.12 91 PRO A N 1
ATOM 716 C CA . PRO A 1 91 ? 20.203 -5.09 -13.234 1 88.12 91 PRO A CA 1
ATOM 717 C C . PRO A 1 91 ? 19.609 -4.129 -14.258 1 88.12 91 PRO A C 1
ATOM 719 O O . PRO A 1 91 ? 18.875 -3.205 -13.891 1 88.12 91 PRO A O 1
ATOM 722 N N . VAL A 1 92 ? 19.797 -4.434 -15.492 1 86.5 92 VAL A N 1
ATOM 723 C CA . VAL A 1 92 ? 19.328 -3.529 -16.547 1 86.5 92 VAL A CA 1
ATOM 724 C C . VAL A 1 92 ? 18.031 -4.055 -17.141 1 86.5 92 VAL A C 1
ATOM 726 O O . VAL A 1 92 ? 17.031 -3.336 -17.172 1 86.5 92 VAL A O 1
ATOM 729 N N . ASN A 1 93 ? 18 -5.309 -17.516 1 89.25 93 ASN A N 1
ATOM 730 C CA . ASN A 1 93 ? 16.875 -5.871 -18.25 1 89.25 93 ASN A CA 1
ATOM 731 C C . ASN A 1 93 ? 15.789 -6.371 -17.312 1 89.25 93 ASN A C 1
ATOM 733 O O . ASN A 1 93 ? 14.609 -6.43 -17.688 1 89.25 93 ASN A O 1
ATOM 737 N N . GLN A 1 94 ? 16.172 -6.805 -16.109 1 90.56 94 GLN A N 1
ATOM 738 C CA . GLN A 1 94 ? 15.273 -7.289 -15.078 1 90.56 94 GLN A CA 1
ATOM 739 C C . GLN A 1 94 ? 14.281 -8.305 -15.648 1 90.56 94 GLN A C 1
ATOM 741 O O . GLN A 1 94 ? 13.07 -8.164 -15.469 1 90.56 94 GLN A O 1
ATOM 746 N N . TYR A 1 95 ? 14.828 -9.32 -16.297 1 93.56 95 TYR A N 1
ATOM 747 C CA . TYR A 1 95 ? 13.977 -10.398 -16.797 1 93.56 95 TYR A CA 1
ATOM 748 C C . TYR A 1 95 ? 13.188 -11.039 -15.664 1 93.56 95 TYR A C 1
ATOM 750 O O . TYR A 1 95 ? 13.727 -11.289 -14.586 1 93.56 95 TYR A O 1
ATOM 758 N N . ILE A 1 96 ? 11.906 -11.219 -15.922 1 93.12 96 ILE A N 1
ATOM 759 C CA . ILE A 1 96 ? 11.062 -11.82 -14.898 1 93.12 96 ILE A CA 1
ATOM 760 C C . ILE A 1 96 ? 11.312 -13.328 -14.828 1 93.12 96 ILE A C 1
ATOM 762 O O . ILE A 1 96 ? 11.102 -13.953 -13.789 1 93.12 96 ILE A O 1
ATOM 766 N N . ALA A 1 97 ? 11.758 -13.859 -15.977 1 95.88 97 ALA A N 1
ATOM 767 C CA . ALA A 1 97 ? 12.078 -15.281 -16.031 1 95.88 97 ALA A CA 1
ATOM 768 C C . ALA A 1 97 ? 13.078 -15.578 -17.141 1 95.88 97 ALA A C 1
ATOM 770 O O . ALA A 1 97 ? 13.133 -14.859 -18.141 1 95.88 97 ALA A O 1
ATOM 771 N N . VAL A 1 98 ? 13.922 -16.547 -16.875 1 95.94 98 VAL A N 1
ATOM 772 C CA . VAL A 1 98 ? 14.797 -17.141 -17.875 1 95.94 98 VAL A CA 1
ATOM 773 C C . VAL A 1 98 ? 14.367 -18.594 -18.125 1 95.94 98 VAL A C 1
ATOM 775 O O . VAL A 1 98 ? 14.375 -19.422 -17.219 1 95.94 98 VAL A O 1
ATOM 778 N N . ILE A 1 99 ? 13.945 -18.875 -19.328 1 97.06 99 ILE A N 1
ATOM 779 C CA . ILE A 1 99 ? 13.516 -20.219 -19.688 1 97.06 99 ILE A CA 1
ATOM 780 C C . ILE A 1 99 ? 14.617 -20.906 -20.5 1 97.06 99 ILE A C 1
ATOM 782 O O . ILE A 1 99 ? 15.047 -20.406 -21.531 1 97.06 99 ILE A O 1
ATOM 786 N N . THR A 1 100 ? 15.055 -22.047 -20.031 1 96 100 THR A N 1
ATOM 787 C CA . THR A 1 100 ? 16.125 -22.781 -20.688 1 96 100 THR A CA 1
ATOM 788 C C . THR A 1 100 ? 15.594 -24.094 -21.266 1 96 100 THR A C 1
ATOM 790 O O . THR A 1 100 ? 15.07 -24.938 -20.547 1 96 100 THR A O 1
ATOM 793 N N . LEU A 1 101 ? 15.703 -24.219 -22.547 1 96.19 101 LEU A N 1
ATOM 794 C CA . LEU A 1 101 ? 15.414 -25.453 -23.281 1 96.19 101 LEU A CA 1
ATOM 795 C C . LEU A 1 101 ? 16.703 -26.219 -23.578 1 96.19 101 LEU A C 1
ATOM 797 O O . LEU A 1 101 ? 17.547 -25.766 -24.344 1 96.19 101 LEU A O 1
ATOM 801 N N . PRO A 1 102 ? 16.812 -27.328 -22.922 1 94.62 102 PRO A N 1
ATOM 802 C CA . PRO A 1 102 ? 18.094 -28.031 -22.969 1 94.62 102 PRO A CA 1
ATOM 803 C C . PRO A 1 102 ? 18.438 -28.547 -24.375 1 94.62 102 PRO A C 1
ATOM 805 O O . PRO A 1 102 ? 17.547 -28.641 -25.234 1 94.62 102 PRO A O 1
ATOM 808 N N . SER A 1 103 ? 19.781 -28.906 -24.516 1 94.12 103 SER A N 1
ATOM 809 C CA . SER A 1 103 ? 20.234 -29.547 -25.734 1 94.12 103 SER A CA 1
ATOM 810 C C . SER A 1 103 ? 19.562 -30.906 -25.922 1 94.12 103 SER A C 1
ATOM 812 O O . SER A 1 103 ? 19.266 -31.594 -24.938 1 94.12 103 SER A O 1
ATOM 814 N N . ASP A 1 104 ? 19.25 -31.297 -27.109 1 92.62 104 ASP A N 1
ATOM 815 C CA . ASP A 1 104 ? 18.656 -32.594 -27.484 1 92.62 104 ASP A CA 1
ATOM 816 C C . ASP A 1 104 ? 17.203 -32.688 -27 1 92.62 104 ASP A C 1
ATOM 818 O O . ASP A 1 104 ? 16.719 -33.781 -26.719 1 92.62 104 ASP A O 1
ATOM 822 N N . PHE A 1 105 ? 16.656 -31.516 -26.797 1 93.12 105 PHE A N 1
ATOM 823 C CA . PHE A 1 105 ? 15.289 -31.469 -26.297 1 93.12 105 PHE A CA 1
ATOM 824 C C . PHE A 1 105 ? 14.367 -32.281 -27.203 1 93.12 105 PHE A C 1
ATOM 826 O O . PHE A 1 105 ? 13.648 -33.156 -26.734 1 93.12 105 PHE A O 1
ATOM 833 N N . GLU A 1 106 ? 14.297 -31.984 -28.5 1 92 106 GLU A N 1
ATOM 834 C CA . GLU A 1 106 ? 13.422 -32.688 -29.438 1 92 106 GLU A CA 1
ATOM 835 C C . GLU A 1 106 ? 13.727 -34.188 -29.484 1 92 106 GLU A C 1
ATOM 837 O O . GLU A 1 106 ? 12.82 -35 -29.484 1 92 106 GLU A O 1
ATOM 842 N N . LYS A 1 107 ? 15.031 -34.5 -29.625 1 91.06 107 LYS A N 1
ATOM 843 C CA . LYS A 1 107 ? 15.453 -35.875 -29.641 1 91.06 107 LYS A CA 1
ATOM 844 C C . LYS A 1 107 ? 14.938 -36.625 -28.406 1 91.06 107 LYS A C 1
ATOM 846 O O . LYS A 1 107 ? 14.375 -37.719 -28.516 1 91.06 107 LYS A O 1
ATOM 851 N N . ASP A 1 108 ? 15.117 -35.969 -27.266 1 89.62 108 ASP A N 1
ATOM 852 C CA . ASP A 1 108 ? 14.688 -36.594 -26.016 1 89.62 108 ASP A CA 1
ATOM 853 C C . ASP A 1 108 ? 13.164 -36.719 -25.953 1 89.62 108 ASP A C 1
ATOM 855 O O . ASP A 1 108 ? 12.625 -37.656 -25.406 1 89.62 108 ASP A O 1
ATOM 859 N N . LEU A 1 109 ? 12.5 -35.781 -26.469 1 85.38 109 LEU A N 1
ATOM 860 C CA . LEU A 1 109 ? 11.047 -35.781 -26.547 1 85.38 109 LEU A CA 1
ATOM 861 C C . LEU A 1 109 ? 10.555 -36.969 -27.375 1 85.38 109 LEU A C 1
ATOM 863 O O . LEU A 1 109 ? 9.648 -37.688 -26.969 1 85.38 109 LEU A O 1
ATOM 867 N N . LEU A 1 110 ? 11.125 -37.156 -28.547 1 80.81 110 LEU A N 1
ATOM 868 C CA . LEU A 1 110 ? 10.727 -38.219 -29.484 1 80.81 110 LEU A CA 1
ATOM 869 C C . LEU A 1 110 ? 11.078 -39.594 -28.938 1 80.81 110 LEU A C 1
ATOM 871 O O . LEU A 1 110 ? 10.367 -40.562 -29.203 1 80.81 110 LEU A O 1
ATOM 875 N N . GLN A 1 111 ? 12.195 -39.625 -28.203 1 80.88 111 GLN A N 1
ATOM 876 C CA . GLN A 1 111 ? 12.625 -40.875 -27.625 1 80.88 111 GLN A CA 1
ATOM 877 C C . GLN A 1 111 ? 11.969 -41.125 -26.281 1 80.88 111 GLN A C 1
ATOM 879 O O . GLN A 1 111 ? 12.344 -42.062 -25.562 1 80.88 111 GLN A O 1
ATOM 884 N N . LYS A 1 112 ? 11.062 -40.219 -25.812 1 76.44 112 LYS A N 1
ATOM 885 C CA . LYS A 1 112 ? 10.297 -40.344 -24.578 1 76.44 112 LYS A CA 1
ATOM 886 C C . LYS A 1 112 ? 11.219 -40.344 -23.359 1 76.44 112 LYS A C 1
ATOM 888 O O . LYS A 1 112 ? 11.055 -41.188 -22.469 1 76.44 112 LYS A O 1
ATOM 893 N N . ARG A 1 113 ? 12.312 -39.531 -23.5 1 78.38 113 ARG A N 1
ATOM 894 C CA . ARG A 1 113 ? 13.242 -39.406 -22.391 1 78.38 113 ARG A CA 1
ATOM 895 C C . ARG A 1 113 ? 12.867 -38.219 -21.484 1 78.38 113 ARG A C 1
ATOM 897 O O . ARG A 1 113 ? 13.617 -37.875 -20.578 1 78.38 113 ARG A O 1
ATOM 904 N N . HIS A 1 114 ? 11.836 -37.562 -21.703 1 80 114 HIS A N 1
ATOM 905 C CA . HIS A 1 114 ? 11.219 -36.562 -20.859 1 80 114 HIS A CA 1
ATOM 906 C C . HIS A 1 114 ? 12.203 -35.438 -20.516 1 80 114 HIS A C 1
ATOM 908 O O . HIS A 1 114 ? 12.523 -35.219 -19.344 1 80 114 HIS A O 1
ATOM 914 N N . PRO A 1 115 ? 12.586 -34.688 -21.469 1 86.56 115 PRO A N 1
ATOM 915 C CA . PRO A 1 115 ? 13.508 -33.594 -21.188 1 86.56 115 PRO A CA 1
ATOM 916 C C . PRO A 1 115 ? 12.938 -32.562 -20.219 1 86.56 115 PRO A C 1
ATOM 918 O O . PRO A 1 115 ? 11.719 -32.5 -20.016 1 86.56 115 PRO A O 1
ATOM 921 N N . GLU A 1 116 ? 13.859 -31.812 -19.609 1 88.44 116 GLU A N 1
ATOM 922 C CA . GLU A 1 116 ? 13.461 -30.859 -18.562 1 88.44 116 GLU A CA 1
ATOM 923 C C . GLU A 1 116 ? 13.609 -29.422 -19.047 1 88.44 116 GLU A C 1
ATOM 925 O O . GLU A 1 116 ? 14.672 -29.031 -19.516 1 88.44 116 GLU A O 1
ATOM 930 N N . VAL A 1 117 ? 12.461 -28.719 -18.953 1 92.31 117 VAL A N 1
ATOM 931 C CA . VAL A 1 117 ? 12.5 -27.266 -19.172 1 92.31 117 VAL A CA 1
ATOM 932 C C . VAL A 1 117 ? 12.727 -26.547 -17.844 1 92.31 117 VAL A C 1
ATOM 934 O O . VAL A 1 117 ? 11.977 -26.75 -16.891 1 92.31 117 VAL A O 1
ATOM 937 N N . ARG A 1 118 ? 13.75 -25.766 -17.797 1 92 118 ARG A N 1
ATOM 938 C CA . ARG A 1 118 ? 14.078 -25.016 -16.578 1 92 118 ARG A CA 1
ATOM 939 C C . ARG A 1 118 ? 13.594 -23.578 -16.672 1 92 118 ARG A C 1
ATOM 941 O O . ARG A 1 118 ? 13.836 -22.891 -17.656 1 92 118 ARG A O 1
ATOM 948 N N . VAL A 1 119 ? 12.836 -23.188 -15.68 1 94.25 119 VAL A N 1
ATOM 949 C CA . VAL A 1 119 ? 12.344 -21.828 -15.578 1 94.25 119 VAL A CA 1
ATOM 950 C C . VAL A 1 119 ? 12.938 -21.156 -14.336 1 94.25 119 VAL A C 1
ATOM 952 O O . VAL A 1 119 ? 12.57 -21.484 -13.211 1 94.25 119 VAL A O 1
ATOM 955 N N . ASP A 1 120 ? 13.867 -20.219 -14.539 1 93.69 120 ASP A N 1
ATOM 956 C CA . ASP A 1 120 ? 14.391 -19.391 -13.461 1 93.69 120 ASP A CA 1
ATOM 957 C C . ASP A 1 120 ? 13.539 -18.141 -13.266 1 93.69 120 ASP A C 1
ATOM 959 O O . ASP A 1 120 ? 13.586 -17.219 -14.086 1 93.69 120 ASP A O 1
ATOM 963 N N . LEU A 1 121 ? 12.844 -18.156 -12.133 1 92.38 121 LEU A N 1
ATOM 964 C CA . LEU A 1 121 ? 11.867 -17.094 -11.852 1 92.38 121 LEU A CA 1
ATOM 965 C C . LEU A 1 121 ? 12.477 -16.016 -10.969 1 92.38 121 LEU A C 1
ATOM 967 O O . LEU A 1 121 ? 13.109 -16.312 -9.953 1 92.38 121 LEU A O 1
ATOM 971 N N . ASN A 1 122 ? 12.344 -14.742 -11.344 1 92.06 122 ASN A N 1
ATOM 972 C CA . ASN A 1 122 ? 12.797 -13.578 -10.594 1 92.06 122 ASN A CA 1
ATOM 973 C C . ASN A 1 122 ? 11.797 -13.18 -9.508 1 92.06 122 ASN A C 1
ATOM 975 O O . ASN A 1 122 ? 10.781 -12.539 -9.797 1 92.06 122 ASN A O 1
ATOM 979 N N . MET A 1 123 ? 12.172 -13.461 -8.305 1 85.19 123 MET A N 1
ATOM 980 C CA . MET A 1 123 ? 11.227 -13.273 -7.207 1 85.19 123 MET A CA 1
ATOM 981 C C . MET A 1 123 ? 11.438 -11.922 -6.527 1 85.19 123 MET A C 1
ATOM 983 O O . MET A 1 123 ? 10.898 -11.672 -5.449 1 85.19 123 MET A O 1
ATOM 987 N N . ALA A 1 124 ? 12.266 -11.07 -7.168 1 84.06 124 ALA A N 1
ATOM 988 C CA . ALA A 1 124 ? 12.477 -9.734 -6.605 1 84.06 124 ALA A CA 1
ATOM 989 C C . ALA A 1 124 ? 11.148 -8.992 -6.453 1 84.06 124 ALA A C 1
ATOM 991 O O . ALA A 1 124 ? 10.984 -8.188 -5.531 1 84.06 124 ALA A O 1
ATOM 992 N N . ASN A 1 125 ? 10.281 -9.172 -7.352 1 83.12 125 ASN A N 1
ATOM 993 C CA . ASN A 1 125 ? 8.891 -8.758 -7.273 1 83.12 125 ASN A CA 1
ATOM 994 C C . ASN A 1 125 ? 7.941 -9.953 -7.297 1 83.12 125 ASN A C 1
ATOM 996 O O . ASN A 1 125 ? 7.734 -10.562 -8.344 1 83.12 125 ASN A O 1
ATOM 1000 N N . ILE A 1 126 ? 7.367 -10.172 -6.172 1 80.25 126 ILE A N 1
ATOM 1001 C CA . ILE A 1 126 ? 6.617 -11.406 -5.977 1 80.25 126 ILE A CA 1
ATOM 1002 C C . ILE A 1 126 ? 5.375 -11.406 -6.863 1 80.25 126 ILE A C 1
ATOM 1004 O O . ILE A 1 126 ? 5.02 -12.43 -7.449 1 80.25 126 ILE A O 1
ATOM 1008 N N . LEU A 1 127 ? 4.758 -10.273 -6.992 1 80.5 127 LEU A N 1
ATOM 1009 C CA . LEU A 1 127 ? 3.568 -10.156 -7.828 1 80.5 127 LEU A CA 1
ATOM 1010 C C . LEU A 1 127 ? 3.887 -10.508 -9.281 1 80.5 127 LEU A C 1
ATOM 1012 O O . LEU A 1 127 ? 3.201 -11.328 -9.891 1 80.5 127 LEU A O 1
ATOM 1016 N N . ASN A 1 128 ? 4.93 -9.93 -9.82 1 84.94 128 ASN A N 1
ATOM 1017 C CA . ASN A 1 128 ? 5.352 -10.203 -11.195 1 84.94 128 ASN A CA 1
ATOM 1018 C C . ASN A 1 128 ? 5.75 -11.664 -11.375 1 84.94 128 ASN A C 1
ATOM 1020 O O . ASN A 1 128 ? 5.41 -12.289 -12.383 1 84.94 128 ASN A O 1
ATOM 1024 N N . ALA A 1 129 ? 6.445 -12.133 -10.398 1 86.94 129 ALA A N 1
ATOM 1025 C CA . ALA A 1 129 ? 6.922 -13.516 -10.469 1 86.94 129 ALA A CA 1
ATOM 1026 C C . ALA A 1 129 ? 5.754 -14.5 -10.508 1 86.94 129 ALA A C 1
ATOM 1028 O O . ALA A 1 129 ? 5.73 -15.406 -11.344 1 86.94 129 ALA A O 1
ATOM 1029 N N . ASN A 1 130 ? 4.785 -14.281 -9.617 1 82.19 130 ASN A N 1
ATOM 1030 C CA . ASN A 1 130 ? 3.639 -15.18 -9.555 1 82.19 130 ASN A CA 1
ATOM 1031 C C . ASN A 1 130 ? 2.809 -15.109 -10.836 1 82.19 130 ASN A C 1
ATOM 1033 O O . ASN A 1 130 ? 2.361 -16.141 -11.344 1 82.19 130 ASN A O 1
ATOM 1037 N N . THR A 1 131 ? 2.631 -13.961 -11.32 1 83.19 131 THR A N 1
ATOM 1038 C CA . THR A 1 131 ? 1.882 -13.781 -12.562 1 83.19 131 THR A CA 1
ATOM 1039 C C . THR A 1 131 ? 2.588 -14.469 -13.727 1 83.19 131 THR A C 1
ATOM 1041 O O . THR A 1 131 ? 1.957 -15.18 -14.508 1 83.19 131 THR A O 1
ATOM 1044 N N . ALA A 1 132 ? 3.871 -14.219 -13.797 1 88.31 132 ALA A N 1
ATOM 1045 C CA . ALA A 1 132 ? 4.656 -14.836 -14.859 1 88.31 132 ALA A CA 1
ATOM 1046 C C . ALA A 1 132 ? 4.637 -16.359 -14.75 1 88.31 132 ALA A C 1
ATOM 1048 O O . ALA A 1 132 ? 4.523 -17.062 -15.758 1 88.31 132 ALA A O 1
ATOM 1049 N N . SER A 1 133 ? 4.805 -16.828 -13.531 1 88 133 SER A N 1
ATOM 1050 C CA . SER A 1 133 ? 4.781 -18.266 -13.289 1 88 133 SER A CA 1
ATOM 1051 C C . SER A 1 133 ? 3.492 -18.906 -13.812 1 88 133 SER A C 1
ATOM 1053 O O . SER A 1 133 ? 3.521 -19.953 -14.445 1 88 133 SER A O 1
ATOM 1055 N N . ASN A 1 134 ? 2.418 -18.281 -13.523 1 82.25 134 ASN A N 1
ATOM 1056 C CA . ASN A 1 134 ? 1.125 -18.781 -13.977 1 82.25 134 ASN A CA 1
ATOM 1057 C C . ASN A 1 134 ? 1.028 -18.797 -15.5 1 82.25 134 ASN A C 1
ATOM 1059 O O . ASN A 1 134 ? 0.558 -19.781 -16.078 1 82.25 134 ASN A O 1
ATOM 1063 N N . HIS A 1 135 ? 1.449 -17.734 -16.172 1 86.75 135 HIS A N 1
ATOM 1064 C CA . HIS A 1 135 ? 1.434 -17.656 -17.625 1 86.75 135 HIS A CA 1
ATOM 1065 C C . HIS A 1 135 ? 2.344 -18.719 -18.234 1 86.75 135 HIS A C 1
ATOM 1067 O O . HIS A 1 135 ? 1.958 -19.406 -19.188 1 86.75 135 HIS A O 1
ATOM 1073 N N . ILE A 1 136 ? 3.525 -18.859 -17.688 1 90.94 136 ILE A N 1
ATOM 1074 C CA . ILE A 1 136 ? 4.516 -19.797 -18.203 1 90.94 136 ILE A CA 1
ATOM 1075 C C . ILE A 1 136 ? 4.008 -21.219 -18.047 1 90.94 136 ILE A C 1
ATOM 1077 O O . ILE A 1 136 ? 4.078 -22.016 -18.984 1 90.94 136 ILE A O 1
ATOM 1081 N N . ASN A 1 137 ? 3.52 -21.469 -16.859 1 84.75 137 ASN A N 1
ATOM 1082 C CA . ASN A 1 137 ? 2.961 -22.781 -16.609 1 84.75 137 ASN A CA 1
ATOM 1083 C C . ASN A 1 137 ? 1.827 -23.109 -17.578 1 84.75 137 ASN A C 1
ATOM 1085 O O . ASN A 1 137 ? 1.753 -24.219 -18.109 1 84.75 137 ASN A O 1
ATOM 1089 N N . THR A 1 138 ? 0.97 -22.219 -17.781 1 82.81 138 THR A N 1
ATOM 1090 C CA . THR A 1 138 ? -0.153 -22.406 -18.703 1 82.81 138 THR A CA 1
ATOM 1091 C C . THR A 1 138 ? 0.343 -22.719 -20.109 1 82.81 138 THR A C 1
ATOM 1093 O O . THR A 1 138 ? -0.155 -23.641 -20.766 1 82.81 138 THR A O 1
ATOM 1096 N N . VAL A 1 139 ? 1.269 -21.984 -20.594 1 89.94 139 VAL A N 1
ATOM 1097 C CA . VAL A 1 139 ? 1.823 -22.188 -21.922 1 89.94 139 VAL A CA 1
ATOM 1098 C C . VAL A 1 139 ? 2.475 -23.562 -22.016 1 89.94 139 VAL A C 1
ATOM 1100 O O . VAL A 1 139 ? 2.182 -24.328 -22.938 1 89.94 139 VAL A O 1
ATOM 1103 N N . LEU A 1 140 ? 3.322 -23.891 -21.078 1 88.56 140 LEU A N 1
ATOM 1104 C CA . LEU A 1 140 ? 4.078 -25.141 -21.109 1 88.56 140 LEU A CA 1
ATOM 1105 C C . LEU A 1 140 ? 3.152 -26.344 -20.953 1 88.56 140 LEU A C 1
ATOM 1107 O O . LEU A 1 140 ? 3.334 -27.359 -21.609 1 88.56 140 LEU A O 1
ATOM 1111 N N . MET A 1 141 ? 2.213 -26.156 -20.109 1 79.75 141 MET A N 1
ATOM 1112 C CA . MET A 1 141 ? 1.266 -27.25 -19.922 1 79.75 141 MET A CA 1
ATOM 1113 C C . MET A 1 141 ? 0.426 -27.484 -21.172 1 79.75 141 MET A C 1
ATOM 1115 O O . MET A 1 141 ? 0.115 -28.625 -21.516 1 79.75 141 MET A O 1
ATOM 1119 N N . THR A 1 142 ? 0.02 -26.438 -21.812 1 81.5 142 THR A N 1
ATOM 1120 C CA . THR A 1 142 ? -0.753 -26.531 -23.047 1 81.5 142 THR A CA 1
ATOM 1121 C C . THR A 1 142 ? 0.055 -27.219 -24.141 1 81.5 142 THR A C 1
ATOM 1123 O O . THR A 1 142 ? -0.464 -28.094 -24.844 1 81.5 142 THR A O 1
ATOM 1126 N N . ILE A 1 143 ? 1.259 -26.859 -24.281 1 86.19 143 ILE A N 1
ATOM 1127 C CA . ILE A 1 143 ? 2.129 -27.453 -25.281 1 86.19 143 ILE A CA 1
ATOM 1128 C C . ILE A 1 143 ? 2.375 -28.922 -24.953 1 86.19 143 ILE A C 1
ATOM 1130 O O . ILE A 1 143 ? 2.365 -29.781 -25.844 1 86.19 143 ILE A O 1
ATOM 1134 N N . ASN A 1 144 ? 2.701 -29.141 -23.688 1 82.56 144 ASN A N 1
ATOM 1135 C CA . ASN A 1 144 ? 2.9 -30.516 -23.219 1 82.56 144 ASN A CA 1
ATOM 1136 C C . ASN A 1 144 ? 1.715 -31.406 -23.594 1 82.56 144 ASN A C 1
ATOM 1138 O O . ASN A 1 144 ? 1.897 -32.5 -24.109 1 82.56 144 ASN A O 1
ATOM 1142 N N . ALA A 1 145 ? 0.546 -30.906 -23.375 1 75.56 145 ALA A N 1
ATOM 1143 C CA . ALA A 1 145 ? -0.678 -31.641 -23.719 1 75.56 145 ALA A CA 1
ATOM 1144 C C . ALA A 1 145 ? -0.816 -31.812 -25.219 1 75.56 145 ALA A C 1
ATOM 1146 O O . ALA A 1 145 ? -1.21 -32.875 -25.703 1 75.56 145 ALA A O 1
ATOM 1147 N N . GLY A 1 146 ? -0.537 -30.812 -25.953 1 77.94 146 GLY A N 1
ATOM 1148 C CA . GLY A 1 146 ? -0.617 -30.875 -27.406 1 77.94 146 GLY A CA 1
ATOM 1149 C C . GLY A 1 146 ? 0.332 -31.891 -28 1 77.94 146 GLY A C 1
ATOM 1150 O O . GLY A 1 146 ? -0.046 -32.656 -28.906 1 77.94 146 GLY A O 1
ATOM 1151 N N . ILE A 1 147 ? 1.502 -31.906 -27.562 1 77.94 147 ILE A N 1
ATOM 1152 C CA . ILE A 1 147 ? 2.514 -32.844 -28.047 1 77.94 147 ILE A CA 1
ATOM 1153 C C . ILE A 1 147 ? 2.086 -34.281 -27.75 1 77.94 147 ILE A C 1
ATOM 1155 O O . ILE A 1 147 ? 2.234 -35.156 -28.594 1 77.94 147 ILE A O 1
ATOM 1159 N N . GLU A 1 148 ? 1.65 -34.469 -26.656 1 72 148 GLU A N 1
ATOM 1160 C CA . GLU A 1 148 ? 1.208 -35.812 -26.281 1 72 148 GLU A CA 1
ATOM 1161 C C . GLU A 1 148 ? 0.029 -36.25 -27.125 1 72 148 GLU A C 1
ATOM 1163 O O . GLU A 1 148 ? -0.029 -37.406 -27.547 1 72 148 GLU A O 1
ATOM 1168 N N . ILE A 1 149 ? -0.868 -35.406 -27.312 1 73.19 149 ILE A N 1
ATOM 1169 C CA . ILE A 1 149 ? -2.051 -35.719 -28.109 1 73.19 149 ILE A CA 1
ATOM 1170 C C . ILE A 1 149 ? -1.634 -36.062 -29.531 1 73.19 149 ILE A C 1
ATOM 1172 O O . ILE A 1 149 ? -2.129 -37.031 -30.125 1 73.19 149 ILE A O 1
ATOM 1176 N N . GLU A 1 150 ? -0.778 -35.281 -30.047 1 75 150 GLU A N 1
ATOM 1177 C CA . GLU A 1 150 ? -0.307 -35.531 -31.406 1 75 150 GLU A CA 1
ATOM 1178 C C . GLU A 1 150 ? 0.468 -36.844 -31.5 1 75 150 GLU A C 1
ATOM 1180 O O . GLU A 1 150 ? 0.382 -37.531 -32.5 1 75 150 GLU A O 1
ATOM 1185 N N . GLY A 1 151 ? 1.307 -37.094 -30.531 1 71.38 151 GLY A N 1
ATOM 1186 C CA . GLY A 1 151 ? 2.027 -38.344 -30.484 1 71.38 151 GLY A CA 1
ATOM 1187 C C . GLY A 1 151 ? 1.112 -39.562 -30.438 1 71.38 151 GLY A C 1
ATOM 1188 O O . GLY A 1 151 ? 1.356 -40.562 -31.125 1 71.38 151 GLY A O 1
ATOM 1189 N N . LEU A 1 152 ? 0.138 -39.5 -29.688 1 67.81 152 LEU A N 1
ATOM 1190 C CA . LEU A 1 152 ? -0.822 -40.594 -29.562 1 67.81 152 LEU A CA 1
ATOM 1191 C C . LEU A 1 152 ? -1.623 -40.75 -30.844 1 67.81 152 LEU A C 1
ATOM 1193 O O . LEU A 1 152 ? -1.944 -41.875 -31.234 1 67.81 152 LEU A O 1
ATOM 1197 N N . LYS A 1 153 ? -1.962 -39.75 -31.422 1 71.5 153 LYS A N 1
ATOM 1198 C CA . LYS A 1 153 ? -2.652 -39.781 -32.719 1 71.5 153 LYS A CA 1
ATOM 1199 C C . LYS A 1 153 ? -1.821 -40.531 -33.75 1 71.5 153 LYS A C 1
ATOM 1201 O O . LYS A 1 153 ? -2.359 -41.312 -34.531 1 71.5 153 LYS A O 1
ATOM 1206 N N . LYS A 1 154 ? -0.611 -40.312 -33.719 1 75.06 154 LYS A N 1
ATOM 1207 C CA . LYS A 1 154 ? 0.292 -40.938 -34.688 1 75.06 154 LYS A CA 1
ATOM 1208 C C . LYS A 1 154 ? 0.377 -42.469 -34.438 1 75.06 154 LYS A C 1
ATOM 1210 O O . LYS A 1 154 ? 0.709 -43.219 -35.344 1 75.06 154 LYS A O 1
ATOM 1215 N N . GLN A 1 155 ? 0.177 -42.812 -33.188 1 68.06 155 GLN A N 1
ATOM 1216 C CA . GLN A 1 155 ? 0.185 -44.219 -32.844 1 68.06 155 GLN A CA 1
ATOM 1217 C C . GLN A 1 155 ? -1.178 -44.875 -33.094 1 68.06 155 GLN A C 1
ATOM 1219 O O . GLN A 1 155 ? -1.38 -46.062 -32.781 1 68.06 155 GLN A O 1
ATOM 1224 N N . GLY A 1 156 ? -2.088 -44.094 -33.625 1 66.62 156 GLY A N 1
ATOM 1225 C CA . GLY A 1 156 ? -3.387 -44.625 -34.031 1 66.62 156 GLY A CA 1
ATOM 1226 C C . GLY A 1 156 ? -4.43 -44.5 -32.938 1 66.62 156 GLY A C 1
ATOM 1227 O O . GLY A 1 156 ? -5.527 -45.031 -33.062 1 66.62 156 GLY A O 1
ATOM 1228 N N . ILE A 1 157 ? -3.973 -43.969 -31.844 1 63.31 157 ILE A N 1
ATOM 1229 C CA . ILE A 1 157 ? -4.895 -43.844 -30.719 1 63.31 157 ILE A CA 1
ATOM 1230 C C . ILE A 1 157 ? -5.812 -42.625 -30.938 1 63.31 157 ILE A C 1
ATOM 1232 O O . ILE A 1 157 ? -5.363 -41.594 -31.406 1 63.31 157 ILE A O 1
ATOM 1236 N N . HIS A 1 158 ? -7.176 -42.844 -30.859 1 63.69 158 HIS A N 1
ATOM 1237 C CA . HIS A 1 158 ? -8.164 -41.781 -31.047 1 63.69 158 HIS A CA 1
ATOM 1238 C C . HIS A 1 158 ? -7.859 -40.594 -30.141 1 63.69 158 HIS A C 1
ATOM 1240 O O . HIS A 1 158 ? -7.418 -40.75 -29 1 63.69 158 HIS A O 1
ATOM 1246 N N . PRO A 1 159 ? -7.984 -39.375 -30.688 1 58.84 159 PRO A N 1
ATOM 1247 C CA . PRO A 1 159 ? -7.66 -38.125 -30 1 58.84 159 PRO A CA 1
ATOM 1248 C C . PRO A 1 159 ? -8.25 -38.094 -28.578 1 58.84 159 PRO A C 1
ATOM 1250 O O . PRO A 1 159 ? -7.59 -37.594 -27.656 1 58.84 159 PRO A O 1
ATOM 1253 N N . ASP A 1 160 ? -9.422 -38.531 -28.469 1 56.03 160 ASP A N 1
ATOM 1254 C CA . ASP A 1 160 ? -10.078 -38.531 -27.172 1 56.03 160 ASP A CA 1
ATOM 1255 C C . ASP A 1 160 ? -9.352 -39.438 -26.188 1 56.03 160 ASP A C 1
ATOM 1257 O O . ASP A 1 160 ? -9.211 -39.094 -25 1 56.03 160 ASP A O 1
ATOM 1261 N N . GLN A 1 161 ? -8.875 -40.562 -26.719 1 54.16 161 GLN A N 1
ATOM 1262 C CA . GLN A 1 161 ? -8.133 -41.5 -25.891 1 54.16 161 GLN A CA 1
ATOM 1263 C C . GLN A 1 161 ? -6.754 -40.938 -25.531 1 54.16 161 GLN A C 1
ATOM 1265 O O . GLN A 1 161 ? -6.242 -41.188 -24.438 1 54.16 161 GLN A O 1
ATOM 1270 N N . ALA A 1 162 ? -6.16 -40.281 -26.391 1 53.41 162 ALA A N 1
ATOM 1271 C CA . ALA A 1 162 ? -4.836 -39.688 -26.203 1 53.41 162 ALA A CA 1
ATOM 1272 C C . ALA A 1 162 ? -4.863 -38.625 -25.109 1 53.41 162 ALA A C 1
ATOM 1274 O O . ALA A 1 162 ? -3.941 -38.531 -24.297 1 53.41 162 ALA A O 1
ATOM 1275 N N . MET A 1 163 ? -5.84 -37.781 -25.188 1 54.88 163 MET A N 1
ATOM 1276 C CA . MET A 1 163 ? -6.012 -36.812 -24.125 1 54.88 163 MET A CA 1
ATOM 1277 C C . MET A 1 163 ? -6.145 -37.469 -22.766 1 54.88 163 MET A C 1
ATOM 1279 O O . MET A 1 163 ? -5.625 -36.969 -21.766 1 54.88 163 MET A O 1
ATOM 1283 N N . ALA A 1 164 ? -6.77 -38.594 -22.875 1 51.19 164 ALA A N 1
ATOM 1284 C CA . ALA A 1 164 ? -7.047 -39.344 -21.656 1 51.19 164 ALA A CA 1
ATOM 1285 C C . ALA A 1 164 ? -5.754 -39.875 -21.047 1 51.19 164 ALA A C 1
ATOM 1287 O O . ALA A 1 164 ? -5.672 -40.062 -19.828 1 51.19 164 ALA A O 1
ATOM 1288 N N . ALA A 1 165 ? -4.715 -40.094 -21.844 1 51.91 165 ALA A N 1
ATOM 1289 C CA . ALA A 1 165 ? -3.488 -40.719 -21.359 1 51.91 165 ALA A CA 1
ATOM 1290 C C . ALA A 1 165 ? -2.609 -39.719 -20.625 1 51.91 165 ALA A C 1
ATOM 1292 O O . ALA A 1 165 ? -1.78 -40.094 -19.797 1 51.91 165 ALA A O 1
ATOM 1293 N N . TYR A 1 166 ? -2.828 -38.438 -20.797 1 53.06 166 TYR A N 1
ATOM 1294 C CA . TYR A 1 166 ? -1.888 -37.438 -20.312 1 53.06 166 TYR A CA 1
ATOM 1295 C C . TYR A 1 166 ? -2.176 -37.062 -18.859 1 53.06 166 TYR A C 1
ATOM 1297 O O . TYR A 1 166 ? -1.256 -36.75 -18.094 1 53.06 166 TYR A O 1
ATOM 1305 N N . GLU A 1 167 ? -3.344 -37.031 -18.469 1 62.66 167 GLU A N 1
ATOM 1306 C CA . GLU A 1 167 ? -3.74 -36.688 -17.109 1 62.66 167 GLU A CA 1
ATOM 1307 C C . GLU A 1 167 ? -4.684 -37.75 -16.516 1 62.66 167 GLU A C 1
ATOM 1309 O O . GLU A 1 167 ? -5.676 -38.094 -17.141 1 62.66 167 GLU A O 1
ATOM 1314 N N . SER A 1 168 ? -4.004 -38.344 -15.336 1 60.5 168 SER A N 1
ATOM 1315 C CA . SER A 1 168 ? -4.926 -39.281 -14.703 1 60.5 168 SER A CA 1
ATOM 1316 C C . SER A 1 168 ? -6.277 -38.625 -14.438 1 60.5 168 SER A C 1
ATOM 1318 O O . SER A 1 168 ? -7.32 -39.281 -14.531 1 60.5 168 SER A O 1
ATOM 1320 N N . PHE A 1 169 ? -6.145 -37.281 -14.062 1 70.38 169 PHE A N 1
ATOM 1321 C CA . PHE A 1 169 ? -7.359 -36.5 -13.93 1 70.38 169 PHE A CA 1
ATOM 1322 C C . PHE A 1 169 ? -7.105 -35.062 -14.328 1 70.38 169 PHE A C 1
ATOM 1324 O O . PHE A 1 169 ? -5.961 -34.594 -14.305 1 70.38 169 PHE A O 1
ATOM 1331 N N . LYS A 1 170 ? -8.062 -34.406 -14.805 1 75.62 170 LYS A N 1
ATOM 1332 C CA . LYS A 1 170 ? -7.984 -33 -15.211 1 75.62 170 LYS A CA 1
ATOM 1333 C C . LYS A 1 170 ? -8.25 -32.094 -14.031 1 75.62 170 LYS A C 1
ATOM 1335 O O . LYS A 1 170 ? -9.047 -32.406 -13.141 1 75.62 170 LYS A O 1
ATOM 1340 N N . ILE A 1 171 ? -7.484 -30.984 -14.023 1 75.88 171 ILE A N 1
ATOM 1341 C CA . ILE A 1 171 ? -7.691 -29.938 -13.031 1 75.88 171 ILE A CA 1
ATOM 1342 C C . ILE A 1 171 ? -8.281 -28.703 -13.711 1 75.88 171 ILE A C 1
ATOM 1344 O O . ILE A 1 171 ? -7.715 -28.188 -14.672 1 75.88 171 ILE A O 1
ATOM 1348 N N . ASN A 1 172 ? -9.438 -28.25 -13.312 1 77.88 172 ASN A N 1
ATOM 1349 C CA . ASN A 1 172 ? -10.086 -27.062 -13.852 1 77.88 172 ASN A CA 1
ATOM 1350 C C . ASN A 1 172 ? -10.25 -25.969 -12.789 1 77.88 172 ASN A C 1
ATOM 1352 O O . ASN A 1 172 ? -10.992 -26.156 -11.82 1 77.88 172 ASN A O 1
ATOM 1356 N N . PHE A 1 173 ? -9.547 -24.844 -13.016 1 81 173 PHE A N 1
ATOM 1357 C CA . PHE A 1 173 ? -9.656 -23.703 -12.109 1 81 173 PHE A CA 1
ATOM 1358 C C . PHE A 1 173 ? -10.75 -22.75 -12.578 1 81 173 PHE A C 1
ATOM 1360 O O . PHE A 1 173 ? -10.758 -22.312 -13.734 1 81 173 PHE A O 1
ATOM 1367 N N . ASN A 1 174 ? -11.734 -22.516 -11.75 1 83.5 174 ASN A N 1
ATOM 1368 C CA . ASN A 1 174 ? -12.781 -21.516 -11.961 1 83.5 174 ASN A CA 1
ATOM 1369 C C . ASN A 1 174 ? -12.625 -20.328 -11.016 1 83.5 174 ASN A C 1
ATOM 1371 O O . ASN A 1 174 ? -12.734 -20.484 -9.797 1 83.5 174 ASN A O 1
ATOM 1375 N N . LYS A 1 175 ? -12.32 -19.141 -11.562 1 85.5 175 LYS A N 1
ATOM 1376 C CA . LYS A 1 175 ? -12.117 -17.938 -10.758 1 85.5 175 LYS A CA 1
ATOM 1377 C C . LYS A 1 175 ? -13.453 -17.25 -10.453 1 85.5 175 LYS A C 1
ATOM 1379 O O . LYS A 1 175 ? -14.25 -17 -11.359 1 85.5 175 LYS A O 1
ATOM 1384 N N . LEU A 1 176 ? -13.727 -16.953 -9.219 1 85.94 176 LEU A N 1
ATOM 1385 C CA . LEU A 1 176 ? -14.984 -16.344 -8.789 1 85.94 176 LEU A CA 1
ATOM 1386 C C . LEU A 1 176 ? -14.742 -14.984 -8.156 1 85.94 176 LEU A C 1
ATOM 1388 O O . LEU A 1 176 ? -13.617 -14.664 -7.766 1 85.94 176 LEU A O 1
ATOM 1392 N N . TYR A 1 177 ? -15.914 -14.023 -8.086 1 84.38 177 TYR A N 1
ATOM 1393 C CA . TYR A 1 177 ? -16.016 -12.75 -7.391 1 84.38 177 TYR A CA 1
ATOM 1394 C C . TYR A 1 177 ? -15.133 -11.695 -8.055 1 84.38 177 TYR A C 1
ATOM 1396 O O . TYR A 1 177 ? -15.438 -10.5 -8 1 84.38 177 TYR A O 1
ATOM 1404 N N . ASN A 1 178 ? -14 -12.047 -8.578 1 82.19 178 ASN A N 1
ATOM 1405 C CA . ASN A 1 178 ? -13.094 -11.266 -9.414 1 82.19 178 ASN A CA 1
ATOM 1406 C C . ASN A 1 178 ? -12.43 -12.133 -10.477 1 82.19 178 ASN A C 1
ATOM 1408 O O . ASN A 1 178 ? -11.203 -12.305 -10.469 1 82.19 178 ASN A O 1
ATOM 1412 N N . SER A 1 179 ? -13.305 -12.562 -11.352 1 79.44 179 SER A N 1
ATOM 1413 C CA . SER A 1 179 ? -12.945 -13.664 -12.25 1 79.44 179 SER A CA 1
ATOM 1414 C C . SER A 1 179 ? -11.82 -13.258 -13.195 1 79.44 179 SER A C 1
ATOM 1416 O O . SER A 1 179 ? -11.047 -14.109 -13.648 1 79.44 179 SER A O 1
ATOM 1418 N N . THR A 1 180 ? -11.68 -12.023 -13.414 1 73.62 180 THR A N 1
ATOM 1419 C CA . THR A 1 180 ? -10.648 -11.586 -14.352 1 73.62 180 THR A CA 1
ATOM 1420 C C . THR A 1 180 ? -9.344 -11.273 -13.617 1 73.62 180 THR A C 1
ATOM 1422 O O . THR A 1 180 ? -8.32 -10.992 -14.25 1 73.62 180 THR A O 1
ATOM 1425 N N . GLY A 1 181 ? -9.422 -11.352 -12.32 1 79.19 181 GLY A N 1
ATOM 1426 C CA . GLY A 1 181 ? -8.234 -10.969 -11.57 1 79.19 181 GLY A CA 1
ATOM 1427 C C . GLY A 1 181 ? -7.883 -9.5 -11.719 1 79.19 181 GLY A C 1
ATOM 1428 O O . GLY A 1 181 ? -6.711 -9.148 -11.859 1 79.19 181 GLY A O 1
ATOM 1429 N N . ASN A 1 182 ? -8.898 -8.68 -11.75 1 84.81 182 ASN A N 1
ATOM 1430 C CA . ASN A 1 182 ? -8.773 -7.25 -11.992 1 84.81 182 ASN A CA 1
ATOM 1431 C C . ASN A 1 182 ? -8.312 -6.504 -10.742 1 84.81 182 ASN A C 1
ATOM 1433 O O . ASN A 1 182 ? -9.055 -6.418 -9.758 1 84.81 182 ASN A O 1
ATOM 1437 N N . TYR A 1 183 ? -7.145 -5.887 -10.906 1 85.94 183 TYR A N 1
ATOM 1438 C CA . TYR A 1 183 ? -6.559 -5.207 -9.758 1 85.94 183 TYR A CA 1
ATOM 1439 C C . TYR A 1 183 ? -7.328 -3.932 -9.43 1 85.94 183 TYR A C 1
ATOM 1441 O O . TYR A 1 183 ? -7.316 -3.469 -8.289 1 85.94 183 TYR A O 1
ATOM 1449 N N . VAL A 1 184 ? -7.969 -3.305 -10.367 1 88.5 184 VAL A N 1
ATOM 1450 C CA . VAL A 1 184 ? -8.805 -2.145 -10.07 1 88.5 184 VAL A CA 1
ATOM 1451 C C . VAL A 1 184 ? -9.93 -2.543 -9.117 1 88.5 184 VAL A C 1
ATOM 1453 O O . VAL A 1 184 ? -10.18 -1.857 -8.125 1 88.5 184 VAL A O 1
ATOM 1456 N N . THR A 1 185 ? -10.516 -3.635 -9.398 1 87.5 185 THR A N 1
ATOM 1457 C CA . THR A 1 185 ? -11.617 -4.141 -8.586 1 87.5 185 THR A CA 1
ATOM 1458 C C . THR A 1 185 ? -11.125 -4.52 -7.188 1 87.5 185 THR A C 1
ATOM 1460 O O . THR A 1 185 ? -11.844 -4.328 -6.203 1 87.5 185 THR A O 1
ATOM 1463 N N . PHE A 1 186 ? -9.977 -4.965 -7.164 1 84.19 186 PHE A N 1
ATOM 1464 C CA . PHE A 1 186 ? -9.398 -5.469 -5.926 1 84.19 186 PHE A CA 1
ATOM 1465 C C . PHE A 1 186 ? -8.883 -4.32 -5.062 1 84.19 186 PHE A C 1
ATOM 1467 O O . PHE A 1 186 ? -9.156 -4.27 -3.863 1 84.19 186 PHE A O 1
ATOM 1474 N N . MET A 1 187 ? -8.195 -3.324 -5.648 1 90.56 187 MET A N 1
ATOM 1475 C CA . MET A 1 187 ? -7.391 -2.385 -4.871 1 90.56 187 MET A CA 1
ATOM 1476 C C . MET A 1 187 ? -8.117 -1.053 -4.711 1 90.56 187 MET A C 1
ATOM 1478 O O . MET A 1 187 ? -8.078 -0.446 -3.639 1 90.56 187 MET A O 1
ATOM 1482 N N . LEU A 1 188 ? -8.773 -0.606 -5.715 1 92.31 188 LEU A N 1
ATOM 1483 C CA . LEU A 1 188 ? -9.219 0.779 -5.793 1 92.31 188 LEU A CA 1
ATOM 1484 C C . LEU A 1 188 ? -10.227 1.086 -4.688 1 92.31 188 LEU A C 1
ATOM 1486 O O . LEU A 1 188 ? -10.094 2.088 -3.982 1 92.31 188 LEU A O 1
ATOM 1490 N N . PRO A 1 189 ? -11.219 0.265 -4.445 1 91.75 189 PRO A N 1
ATOM 1491 C CA . PRO A 1 189 ? -12.18 0.582 -3.387 1 91.75 189 PRO A CA 1
ATOM 1492 C C . PRO A 1 189 ? -11.531 0.668 -2.008 1 91.75 189 PRO A C 1
ATOM 1494 O O . PRO A 1 189 ? -11.859 1.558 -1.22 1 91.75 189 PRO A O 1
ATOM 1497 N N . GLY A 1 190 ? -10.695 -0.285 -1.72 1 92.5 190 GLY A N 1
ATOM 1498 C CA . GLY A 1 190 ? -10.008 -0.272 -0.436 1 92.5 190 GLY A CA 1
ATOM 1499 C C . GLY A 1 190 ? -9.156 0.964 -0.227 1 92.5 190 GLY A C 1
ATOM 1500 O O . GLY A 1 190 ? -9.188 1.571 0.845 1 92.5 190 GLY A O 1
ATOM 1501 N N . LEU A 1 191 ? -8.398 1.335 -1.259 1 94.06 191 LEU A N 1
ATOM 1502 C CA . LEU A 1 191 ? -7.547 2.516 -1.189 1 94.06 191 LEU A CA 1
ATOM 1503 C C . LEU A 1 191 ? -8.383 3.775 -0.981 1 94.06 191 LEU A C 1
ATOM 1505 O O . LEU A 1 191 ? -8.023 4.629 -0.164 1 94.06 191 LEU A O 1
ATOM 1509 N N . LEU A 1 192 ? -9.445 3.869 -1.674 1 94.88 192 LEU A N 1
ATOM 1510 C CA . LEU A 1 192 ? -10.266 5.074 -1.598 1 94.88 192 LEU A CA 1
ATOM 1511 C C . LEU A 1 192 ? -10.945 5.184 -0.237 1 94.88 192 LEU A C 1
ATOM 1513 O O . LEU A 1 192 ? -11.125 6.285 0.285 1 94.88 192 LEU A O 1
ATOM 1517 N N . ALA A 1 193 ? -11.344 4.016 0.302 1 95.69 193 ALA A N 1
ATOM 1518 C CA . ALA A 1 193 ? -11.914 4.035 1.648 1 95.69 193 ALA A CA 1
ATOM 1519 C C . ALA A 1 193 ? -10.891 4.547 2.664 1 95.69 193 ALA A C 1
ATOM 1521 O O . ALA A 1 193 ? -11.227 5.344 3.541 1 95.69 193 ALA A O 1
ATOM 1522 N N . ALA A 1 194 ? -9.672 4.09 2.561 1 94.81 194 ALA A N 1
ATOM 1523 C CA . ALA A 1 194 ? -8.609 4.531 3.455 1 94.81 194 ALA A CA 1
ATOM 1524 C C . ALA A 1 194 ? -8.32 6.02 3.279 1 94.81 194 ALA A C 1
ATOM 1526 O O . ALA A 1 194 ? -8.094 6.734 4.258 1 94.81 194 ALA A O 1
ATOM 1527 N N . ILE A 1 195 ? -8.352 6.465 2.049 1 94.81 195 ILE A N 1
ATOM 1528 C CA . ILE A 1 195 ? -8.109 7.871 1.741 1 94.81 195 ILE A CA 1
ATOM 1529 C C . ILE A 1 195 ? -9.227 8.727 2.332 1 94.81 195 ILE A C 1
ATOM 1531 O O . ILE A 1 195 ? -8.969 9.789 2.906 1 94.81 195 ILE A O 1
ATOM 1535 N N . MET A 1 196 ? -10.438 8.297 2.191 1 96.06 196 MET A N 1
ATOM 1536 C CA . MET A 1 196 ? -11.562 9.031 2.754 1 96.06 196 MET A CA 1
ATOM 1537 C C . MET A 1 196 ? -11.43 9.164 4.266 1 96.06 196 MET A C 1
ATOM 1539 O O . MET A 1 196 ? -11.656 10.242 4.82 1 96.06 196 MET A O 1
ATOM 1543 N N . GLN A 1 197 ? -11.102 8.062 4.883 1 96.38 197 GLN A N 1
ATOM 1544 C CA . GLN A 1 197 ? -10.891 8.148 6.324 1 96.38 197 GLN A CA 1
ATOM 1545 C C . GLN A 1 197 ? -9.797 9.148 6.66 1 96.38 197 GLN A C 1
ATOM 1547 O O . GLN A 1 197 ? -9.938 9.945 7.594 1 96.38 197 GLN A O 1
ATOM 1552 N N . GLN A 1 198 ? -8.727 9.094 5.938 1 93.56 198 GLN A N 1
ATOM 1553 C CA . GLN A 1 198 ? -7.602 9.992 6.176 1 93.56 198 GLN A CA 1
ATOM 1554 C C . GLN A 1 198 ? -8.016 11.445 6.02 1 93.56 198 GLN A C 1
ATOM 1556 O O . GLN A 1 198 ? -7.637 12.297 6.824 1 93.56 198 GLN A O 1
ATOM 1561 N N . ILE A 1 199 ? -8.758 11.75 5.062 1 93.75 199 ILE A N 1
ATOM 1562 C CA . ILE A 1 199 ? -9.203 13.109 4.781 1 93.75 199 ILE A CA 1
ATOM 1563 C C . ILE A 1 199 ? -10.156 13.578 5.883 1 93.75 199 ILE A C 1
ATOM 1565 O O . ILE A 1 199 ? -10.094 14.734 6.312 1 93.75 199 ILE A O 1
ATOM 1569 N N . ILE A 1 200 ? -11.016 12.688 6.281 1 96.06 200 ILE A N 1
ATOM 1570 C CA . ILE A 1 200 ? -11.93 13.031 7.367 1 96.06 200 ILE A CA 1
ATOM 1571 C C . ILE A 1 200 ? -11.141 13.32 8.641 1 96.06 200 ILE A C 1
ATOM 1573 O O . ILE A 1 200 ? -11.398 14.312 9.328 1 96.06 200 ILE A O 1
ATOM 1577 N N . PHE A 1 201 ? -10.141 12.492 8.945 1 95.06 201 PHE A N 1
ATOM 1578 C CA . PHE A 1 201 ? -9.281 12.719 10.094 1 95.06 201 PHE A CA 1
ATOM 1579 C C . PHE A 1 201 ? -8.617 14.086 10.016 1 95.06 201 PHE A C 1
ATOM 1581 O O . PHE A 1 201 ? -8.602 14.836 11 1 95.06 201 PHE A O 1
ATOM 1588 N N . LEU A 1 202 ? -8.125 14.391 8.867 1 92.19 202 LEU A N 1
ATOM 1589 C CA . LEU A 1 202 ? -7.418 15.648 8.672 1 92.19 202 LEU A CA 1
ATOM 1590 C C . LEU A 1 202 ? -8.352 16.828 8.891 1 92.19 202 LEU A C 1
ATOM 1592 O O . LEU A 1 202 ? -7.992 17.797 9.57 1 92.19 202 LEU A O 1
ATOM 1596 N N . ALA A 1 203 ? -9.5 16.75 8.336 1 93.44 203 ALA A N 1
ATOM 1597 C CA . ALA A 1 203 ? -10.469 17.844 8.445 1 93.44 203 ALA A CA 1
ATOM 1598 C C . ALA A 1 203 ? -10.953 18 9.891 1 93.44 203 ALA A C 1
ATOM 1600 O O . ALA A 1 203 ? -11.039 19.125 10.398 1 93.44 203 ALA A O 1
ATOM 1601 N N . MET A 1 204 ? -11.219 16.906 10.508 1 95.19 204 MET A N 1
ATOM 1602 C CA . MET A 1 204 ? -11.773 16.953 11.859 1 95.19 204 MET A CA 1
ATOM 1603 C C . MET A 1 204 ? -10.719 17.359 12.875 1 95.19 204 MET A C 1
ATOM 1605 O O . MET A 1 204 ? -11.039 17.953 13.906 1 95.19 204 MET A O 1
ATOM 1609 N N . ALA A 1 205 ? -9.508 17.094 12.562 1 93.62 205 ALA A N 1
ATOM 1610 C CA . ALA A 1 205 ? -8.422 17.5 13.445 1 93.62 205 ALA A CA 1
ATOM 1611 C C . ALA A 1 205 ? -8.422 19.016 13.664 1 93.62 205 ALA A C 1
ATOM 1613 O O . ALA A 1 205 ? -8 19.5 14.719 1 93.62 205 ALA A O 1
ATOM 1614 N N . LEU A 1 206 ? -8.969 19.75 12.781 1 93.75 206 LEU A N 1
ATOM 1615 C CA . LEU A 1 206 ? -8.852 21.203 12.789 1 93.75 206 LEU A CA 1
ATOM 1616 C C . LEU A 1 206 ? -10.078 21.844 13.43 1 93.75 206 LEU A C 1
ATOM 1618 O O . LEU A 1 206 ? -10.039 23.016 13.805 1 93.75 206 LEU A O 1
ATOM 1622 N N . VAL A 1 207 ? -11.148 21.125 13.625 1 94.06 207 VAL A N 1
ATOM 1623 C CA . VAL A 1 207 ? -12.453 21.719 13.914 1 94.06 207 VAL A CA 1
ATOM 1624 C C . VAL A 1 207 ? -12.422 22.391 15.281 1 94.06 207 VAL A C 1
ATOM 1626 O O . VAL A 1 207 ? -12.93 23.516 15.438 1 94.06 207 VAL A O 1
ATOM 1629 N N . PHE A 1 208 ? -11.797 21.812 16.281 1 96.12 208 PHE A N 1
ATOM 1630 C CA . PHE A 1 208 ? -11.734 22.422 17.609 1 96.12 208 PHE A CA 1
ATOM 1631 C C . PHE A 1 208 ? -10.344 23 17.875 1 96.12 208 PHE A C 1
ATOM 1633 O O . PHE A 1 208 ? -10.211 24.016 18.547 1 96.12 208 PHE A O 1
ATOM 1640 N N . SER A 1 209 ? -9.359 22.359 17.359 1 95.12 209 SER A N 1
ATOM 1641 C CA . SER A 1 209 ? -7.992 22.781 17.609 1 95.12 209 SER A CA 1
ATOM 1642 C C . SER A 1 209 ? -7.766 24.219 17.141 1 95.12 209 SER A C 1
ATOM 1644 O O . SER A 1 209 ? -7.074 25 17.797 1 95.12 209 SER A O 1
ATOM 1646 N N . ARG A 1 210 ? -8.305 24.547 16.047 1 94.56 210 ARG A N 1
ATOM 1647 C CA . ARG A 1 210 ? -8.195 25.906 15.531 1 94.56 210 ARG A CA 1
ATOM 1648 C C . ARG A 1 210 ? -8.852 26.906 16.484 1 94.56 210 ARG A C 1
ATOM 1650 O O . ARG A 1 210 ? -8.305 27.984 16.734 1 94.56 210 ARG A O 1
ATOM 1657 N N . ASP A 1 211 ? -9.992 26.516 16.969 1 95.38 211 ASP A N 1
ATOM 1658 C CA . ASP A 1 211 ? -10.727 27.391 17.891 1 95.38 211 ASP A CA 1
ATOM 1659 C C . ASP A 1 211 ? -9.945 27.578 19.188 1 95.38 211 ASP A C 1
ATOM 1661 O O . ASP A 1 211 ? -9.992 28.656 19.797 1 95.38 211 ASP A O 1
ATOM 1665 N N . PHE A 1 212 ? -9.273 26.578 19.609 1 95.62 212 PHE A N 1
ATOM 1666 C CA . PHE A 1 212 ? -8.453 26.672 20.812 1 95.62 212 PHE A CA 1
ATOM 1667 C C . PHE A 1 212 ? -7.254 27.578 20.562 1 95.62 212 PHE A C 1
ATOM 1669 O O . PHE A 1 212 ? -6.914 28.422 21.406 1 95.62 212 PHE A O 1
ATOM 1676 N N . GLU A 1 213 ? -6.715 27.469 19.453 1 93 213 GLU A N 1
ATOM 1677 C CA . GLU A 1 213 ? -5.492 28.188 19.125 1 93 213 GLU A CA 1
ATOM 1678 C C . GLU A 1 213 ? -5.77 29.688 18.953 1 93 213 GLU A C 1
ATOM 1680 O O . GLU A 1 213 ? -4.965 30.516 19.375 1 93 213 GLU A O 1
ATOM 1685 N N . ASP A 1 214 ? -6.887 30.016 18.344 1 92.62 214 ASP A N 1
ATOM 1686 C CA . ASP A 1 214 ? -7.121 31.438 18.062 1 92.62 214 ASP A CA 1
ATOM 1687 C C . ASP A 1 214 ? -8.055 32.062 19.109 1 92.62 214 ASP A C 1
ATOM 1689 O O . ASP A 1 214 ? -8.414 33.219 19 1 92.62 214 ASP A O 1
ATOM 1693 N N . GLY A 1 215 ? -8.578 31.266 20.047 1 92.81 215 GLY A N 1
ATOM 1694 C CA . GLY A 1 215 ? -9.367 31.781 21.156 1 92.81 215 GLY A CA 1
ATOM 1695 C C . GLY A 1 215 ? -10.852 31.859 20.844 1 92.81 215 GLY A C 1
ATOM 1696 O O . GLY A 1 215 ? -11.648 32.219 21.703 1 92.81 215 GLY A O 1
ATOM 1697 N N . TYR A 1 216 ? -11.234 31.484 19.672 1 94.19 216 TYR A N 1
ATOM 1698 C CA . TYR A 1 216 ? -12.625 31.547 19.234 1 94.19 216 TYR A CA 1
ATOM 1699 C C . TYR A 1 216 ? -13.508 30.688 20.125 1 94.19 216 TYR A C 1
ATOM 1701 O O . TYR A 1 216 ? -14.68 31 20.359 1 94.19 216 TYR A O 1
ATOM 1709 N N . PHE A 1 217 ? -12.953 29.703 20.703 1 94.44 217 PHE A N 1
ATOM 1710 C CA . PHE A 1 217 ? -13.734 28.766 21.516 1 94.44 217 PHE A CA 1
ATOM 1711 C C . PHE A 1 217 ? -14.312 29.469 22.734 1 94.44 217 PHE A C 1
ATOM 1713 O O . PHE A 1 217 ? -15.422 29.156 23.172 1 94.44 217 PHE A O 1
ATOM 1720 N N . GLY A 1 218 ? -13.609 30.391 23.25 1 92.5 218 GLY A N 1
ATOM 1721 C CA . GLY A 1 218 ? -14.102 31.172 24.375 1 92.5 218 GLY A CA 1
ATOM 1722 C C . GLY A 1 218 ? -15.367 31.938 24.062 1 92.5 218 GLY A C 1
ATOM 1723 O O . GLY A 1 218 ? -16.25 32.094 24.906 1 92.5 218 GLY A O 1
ATOM 1724 N N . GLN A 1 219 ? -15.445 32.375 22.844 1 92.38 219 GLN A N 1
ATOM 1725 C CA . GLN A 1 219 ? -16.641 33.094 22.406 1 92.38 219 GLN A CA 1
ATOM 1726 C C . GLN A 1 219 ? -17.797 32.125 22.172 1 92.38 219 GLN A C 1
ATOM 1728 O O . GLN A 1 219 ? -18.953 32.469 22.453 1 92.38 219 GLN A O 1
ATOM 1733 N N . LEU A 1 220 ? -17.5 30.984 21.734 1 92.62 220 LEU A N 1
ATOM 1734 C CA . LEU A 1 220 ? -18.516 30 21.406 1 92.62 220 LEU A CA 1
ATOM 1735 C C . LEU A 1 220 ? -19.203 29.5 22.672 1 92.62 220 LEU A C 1
ATOM 1737 O O . LEU A 1 220 ? -20.406 29.203 22.656 1 92.62 220 LEU A O 1
ATOM 1741 N N . ILE A 1 221 ? -18.438 29.422 23.688 1 93.44 221 ILE A N 1
ATOM 1742 C CA . ILE A 1 221 ? -18.984 28.859 24.922 1 93.44 221 ILE A CA 1
ATOM 1743 C C . ILE A 1 221 ? -19.969 29.844 25.547 1 93.44 221 ILE A C 1
ATOM 1745 O O . ILE A 1 221 ? -20.766 29.469 26.406 1 93.44 221 ILE A O 1
ATOM 1749 N N . GLN A 1 222 ? -19.875 31.078 25.172 1 91.62 222 GLN A N 1
ATOM 1750 C CA . GLN A 1 222 ? -20.828 32.062 25.656 1 91.62 222 GLN A CA 1
ATOM 1751 C C . GLN A 1 222 ? -22.203 31.859 25.031 1 91.62 222 GLN A C 1
ATOM 1753 O O . GLN A 1 222 ? -23.219 32.25 25.609 1 91.62 222 GLN A O 1
ATOM 1758 N N . GLU A 1 223 ? -22.172 31.219 23.938 1 91.75 223 GLU A N 1
ATOM 1759 C CA . GLU A 1 223 ? -23.438 30.969 23.25 1 91.75 223 GLU A CA 1
ATOM 1760 C C . GLU A 1 223 ? -24.172 29.781 23.859 1 91.75 223 GLU A C 1
ATOM 1762 O O . GLU A 1 223 ? -25.406 29.734 23.875 1 91.75 223 GLU A O 1
ATOM 1767 N N . SER A 1 224 ? -23.422 28.781 24.219 1 93.25 224 SER A N 1
ATOM 1768 C CA . SER A 1 224 ? -23.984 27.594 24.859 1 93.25 224 SER A CA 1
ATOM 1769 C C . SER A 1 224 ? -22.969 26.922 25.781 1 93.25 224 SER A C 1
ATOM 1771 O O . SER A 1 224 ? -21.781 26.891 25.469 1 93.25 224 SER A O 1
ATOM 1773 N N . LYS A 1 225 ? -23.5 26.375 26.844 1 93.94 225 LYS A N 1
ATOM 1774 C CA . LYS A 1 225 ? -22.641 25.672 27.781 1 93.94 225 LYS A CA 1
ATOM 1775 C C . LYS A 1 225 ? -22.719 24.156 27.578 1 93.94 225 LYS A C 1
ATOM 1777 O O . LYS A 1 225 ? -22.125 23.391 28.328 1 93.94 225 LYS A O 1
ATOM 1782 N N . SER A 1 226 ? -23.328 23.797 26.531 1 95.12 226 SER A N 1
ATOM 1783 C CA . SER A 1 226 ? -23.516 22.391 26.25 1 95.12 226 SER A CA 1
ATOM 1784 C C . SER A 1 226 ? -22.469 21.891 25.25 1 95.12 226 SER A C 1
ATOM 1786 O O . SER A 1 226 ? -22.359 22.422 24.141 1 95.12 226 SER A O 1
ATOM 1788 N N . SER A 1 227 ? -21.75 20.875 25.688 1 96.94 227 SER A N 1
ATOM 1789 C CA . SER A 1 227 ? -20.781 20.266 24.797 1 96.94 227 SER A CA 1
ATOM 1790 C C . SER A 1 227 ? -21.469 19.672 23.562 1 96.94 227 SER A C 1
ATOM 1792 O O . SER A 1 227 ? -20.938 19.766 22.453 1 96.94 227 SER A O 1
ATOM 1794 N N . VAL A 1 228 ? -22.641 19.094 23.703 1 96.75 228 VAL A N 1
ATOM 1795 C CA . VAL A 1 228 ? -23.375 18.469 22.609 1 96.75 228 VAL A CA 1
ATOM 1796 C C . VAL A 1 228 ? -23.734 19.5 21.562 1 96.75 228 VAL A C 1
ATOM 1798 O O . VAL A 1 228 ? -23.688 19.234 20.359 1 96.75 228 VAL A O 1
ATOM 1801 N N . TYR A 1 229 ? -24 20.688 22.016 1 95.75 229 TYR A N 1
ATOM 1802 C CA . TYR A 1 229 ? -24.344 21.797 21.125 1 95.75 229 TYR A CA 1
ATOM 1803 C C . TYR A 1 229 ? -23.156 22.141 20.219 1 95.75 229 TYR A C 1
ATOM 1805 O O . TYR A 1 229 ? -23.328 22.266 19 1 95.75 229 TYR A O 1
ATOM 1813 N N . HIS A 1 230 ? -22 22.266 20.781 1 95.88 230 HIS A N 1
ATOM 1814 C CA . HIS A 1 230 ? -20.812 22.656 20.031 1 95.88 230 HIS A CA 1
ATOM 1815 C C . HIS A 1 230 ? -20.359 21.547 19.094 1 95.88 230 HIS A C 1
ATOM 1817 O O . HIS A 1 230 ? -19.906 21.812 17.969 1 95.88 230 HIS A O 1
ATOM 1823 N N . ILE A 1 231 ? -20.484 20.344 19.594 1 97 231 ILE A N 1
ATOM 1824 C CA . ILE A 1 231 ? -20.141 19.203 18.75 1 97 231 ILE A CA 1
ATOM 1825 C C . ILE A 1 231 ? -21.047 19.156 17.531 1 97 231 ILE A C 1
ATOM 1827 O O . ILE A 1 231 ? -20.594 18.969 16.406 1 97 231 ILE A O 1
ATOM 1831 N N . ALA A 1 232 ? -22.328 19.297 17.734 1 95.88 232 ALA A N 1
ATOM 1832 C CA . ALA A 1 232 ? -23.297 19.297 16.641 1 95.88 232 ALA A CA 1
ATOM 1833 C C . ALA A 1 232 ? -23.031 20.453 15.68 1 95.88 232 ALA A C 1
ATOM 1835 O O . ALA A 1 232 ? -23.141 20.281 14.461 1 95.88 232 ALA A O 1
ATOM 1836 N N . LEU A 1 233 ? -22.688 21.578 16.266 1 95.19 233 LEU A N 1
ATOM 1837 C CA . LEU A 1 233 ? -22.406 22.75 15.453 1 95.19 233 LEU A CA 1
ATOM 1838 C C . LEU A 1 233 ? -21.234 22.5 14.516 1 95.19 233 LEU A C 1
ATOM 1840 O O . LEU A 1 233 ? -21.281 22.859 13.344 1 95.19 233 LEU A O 1
ATOM 1844 N N . LYS A 1 234 ? -20.234 21.844 15.047 1 95.5 234 LYS A N 1
ATOM 1845 C CA . LYS A 1 234 ? -19.016 21.609 14.273 1 95.5 234 LYS A CA 1
ATOM 1846 C C . LYS A 1 234 ? -19.188 20.422 13.328 1 95.5 234 LYS A C 1
ATOM 1848 O O . LYS A 1 234 ? -18.578 20.391 12.258 1 95.5 234 LYS A O 1
ATOM 1853 N N . ALA A 1 235 ? -19.984 19.5 13.664 1 96.06 235 ALA A N 1
ATOM 1854 C CA . ALA A 1 235 ? -20.141 18.281 12.891 1 96.06 235 ALA A CA 1
ATOM 1855 C C . ALA A 1 235 ? -21.062 18.516 11.688 1 96.06 235 ALA A C 1
ATOM 1857 O O . ALA A 1 235 ? -20.891 17.891 10.641 1 96.06 235 ALA A O 1
ATOM 1858 N N . THR A 1 236 ? -21.969 19.375 11.734 1 96.06 236 THR A N 1
ATOM 1859 C CA . THR A 1 236 ? -23.062 19.547 10.789 1 96.06 236 THR A CA 1
ATOM 1860 C C . THR A 1 236 ? -22.531 19.891 9.398 1 96.06 236 THR A C 1
ATOM 1862 O O . THR A 1 236 ? -22.938 19.281 8.406 1 96.06 236 THR A O 1
ATOM 1865 N N . PRO A 1 237 ? -21.625 20.812 9.297 1 94.88 237 PRO A N 1
ATOM 1866 C CA . PRO A 1 237 ? -21.125 21.109 7.949 1 94.88 237 PRO A CA 1
ATOM 1867 C C . PRO A 1 237 ? -20.562 19.875 7.246 1 94.88 237 PRO A C 1
ATOM 1869 O O . PRO A 1 237 ? -20.781 19.688 6.047 1 94.88 237 PRO A O 1
ATOM 1872 N N . PHE A 1 238 ? -19.906 19.094 7.977 1 95.25 238 PHE A N 1
ATOM 1873 C CA . PHE A 1 238 ? -19.25 17.938 7.383 1 95.25 238 PHE A CA 1
ATOM 1874 C C . PHE A 1 238 ? -20.25 16.828 7.102 1 95.25 238 PHE A C 1
ATOM 1876 O O . PHE A 1 238 ? -20.094 16.062 6.145 1 95.25 238 PHE A O 1
ATOM 1883 N N . LEU A 1 239 ? -21.297 16.766 7.914 1 95.69 239 LEU A N 1
ATOM 1884 C CA . LEU A 1 239 ? -22.359 15.805 7.66 1 95.69 239 LEU A CA 1
ATOM 1885 C C . LEU A 1 239 ? -23.078 16.125 6.352 1 95.69 239 LEU A C 1
ATOM 1887 O O . LEU A 1 239 ? -23.609 15.234 5.691 1 95.69 239 LEU A O 1
ATOM 1891 N N . ILE A 1 240 ? -23.031 17.344 5.969 1 94.88 240 ILE A N 1
ATOM 1892 C CA . ILE A 1 240 ? -23.656 17.781 4.73 1 94.88 240 ILE A CA 1
ATOM 1893 C C . ILE A 1 240 ? -22.719 17.531 3.555 1 94.88 240 ILE A C 1
ATOM 1895 O O . ILE A 1 240 ? -23.141 17.062 2.496 1 94.88 240 ILE A O 1
ATOM 1899 N N . MET A 1 241 ? -21.438 17.703 3.73 1 95.62 241 MET A N 1
ATOM 1900 C CA . MET A 1 241 ? -20.484 17.688 2.627 1 95.62 241 MET A CA 1
ATOM 1901 C C . MET A 1 241 ? -20.016 16.25 2.346 1 95.62 241 MET A C 1
ATOM 1903 O O . MET A 1 241 ? -19.734 15.906 1.199 1 95.62 241 MET A O 1
ATOM 1907 N N . LEU A 1 242 ? -19.969 15.422 3.34 1 96.06 242 LEU A N 1
ATOM 1908 C CA . LEU A 1 242 ? -19.328 14.117 3.215 1 96.06 242 LEU A CA 1
ATOM 1909 C C . LEU A 1 242 ? -20.156 13.188 2.33 1 96.06 242 LEU A C 1
ATOM 1911 O O . LEU A 1 242 ? -19.594 12.43 1.535 1 96.06 242 LEU A O 1
ATOM 1915 N N . PRO A 1 243 ? -21.516 13.266 2.414 1 95.25 243 PRO A N 1
ATOM 1916 C CA . PRO A 1 243 ? -22.297 12.445 1.482 1 95.25 243 PRO A CA 1
ATOM 1917 C C . PRO A 1 243 ? -22 12.766 0.02 1 95.25 243 PRO A C 1
ATOM 1919 O O . PRO A 1 243 ? -21.969 11.867 -0.822 1 95.25 243 PRO A O 1
ATOM 1922 N N . PHE A 1 244 ? -21.766 13.992 -0.243 1 94.81 244 PHE A N 1
ATOM 1923 C CA . PHE A 1 244 ? -21.422 14.391 -1.603 1 94.81 244 PHE A CA 1
ATOM 1924 C C . PHE A 1 244 ? -20.078 13.805 -2.016 1 94.81 244 PHE A C 1
ATOM 1926 O O . PHE A 1 244 ? -19.906 13.367 -3.156 1 94.81 244 PHE A O 1
ATOM 1933 N N . MET A 1 245 ? -19.172 13.812 -1.141 1 95.62 245 MET A N 1
ATOM 1934 C CA . MET A 1 245 ? -17.859 13.258 -1.426 1 95.62 245 MET A CA 1
ATOM 1935 C C . MET A 1 245 ? -17.938 11.758 -1.681 1 95.62 245 MET A C 1
ATOM 1937 O O . MET A 1 245 ? -17.266 11.227 -2.566 1 95.62 245 MET A O 1
ATOM 1941 N N . TRP A 1 246 ? -18.766 11.07 -0.9 1 95.44 246 TRP A N 1
ATOM 1942 C CA . TRP A 1 246 ? -18.938 9.633 -1.097 1 95.44 246 TRP A CA 1
ATOM 1943 C C . TRP A 1 246 ? -19.609 9.344 -2.43 1 95.44 246 TRP A C 1
ATOM 1945 O O . TRP A 1 246 ? -19.344 8.32 -3.064 1 95.44 246 TRP A O 1
ATOM 1955 N N . LEU A 1 247 ? -20.5 10.227 -2.812 1 93.06 247 LEU A N 1
ATOM 1956 C CA . LEU A 1 247 ? -21.125 10.086 -4.121 1 93.06 247 LEU A CA 1
ATOM 1957 C C . LEU A 1 247 ? -20.094 10.195 -5.238 1 93.06 247 LEU A C 1
ATOM 1959 O O . LEU A 1 247 ? -20.125 9.422 -6.195 1 93.06 247 LEU A O 1
ATOM 1963 N N . ILE A 1 248 ? -19.234 11.133 -5.109 1 94.12 248 ILE A N 1
ATOM 1964 C CA . ILE A 1 248 ? -18.188 11.305 -6.098 1 94.12 248 ILE A CA 1
ATOM 1965 C C . ILE A 1 248 ? -17.312 10.047 -6.152 1 94.12 248 ILE A C 1
ATOM 1967 O O . ILE A 1 248 ? -16.953 9.57 -7.234 1 94.12 248 ILE A O 1
ATOM 1971 N N . ILE A 1 249 ? -16.953 9.523 -5.02 1 94.19 249 ILE A N 1
ATOM 1972 C CA . ILE A 1 249 ? -16.172 8.305 -4.949 1 94.19 249 ILE A CA 1
ATOM 1973 C C . ILE A 1 249 ? -16.922 7.164 -5.641 1 94.19 249 ILE A C 1
ATOM 1975 O O . ILE A 1 249 ? -16.312 6.379 -6.375 1 94.19 249 ILE A O 1
ATOM 1979 N N . SER A 1 250 ? -18.203 7.086 -5.395 1 91.88 250 SER A N 1
ATOM 1980 C CA . SER A 1 250 ? -19.016 6.051 -6.027 1 91.88 250 SER A CA 1
ATOM 1981 C C . SER A 1 250 ? -19 6.191 -7.543 1 91.88 250 SER A C 1
ATOM 1983 O O . SER A 1 250 ? -18.969 5.188 -8.266 1 91.88 250 SER A O 1
ATOM 1985 N N . LEU A 1 251 ? -19.031 7.359 -8.008 1 91.81 251 LEU A N 1
ATOM 1986 C CA . LEU A 1 251 ? -19 7.613 -9.445 1 91.81 251 LEU A CA 1
ATOM 1987 C C . LEU A 1 251 ? -17.641 7.219 -10.031 1 91.81 251 LEU A C 1
ATOM 1989 O O . LEU A 1 251 ? -17.578 6.711 -11.156 1 91.81 251 LEU A O 1
ATOM 1993 N N . ILE A 1 252 ? -16.625 7.441 -9.297 1 93.75 252 ILE A N 1
ATOM 1994 C CA . ILE A 1 252 ? -15.289 7.07 -9.742 1 93.75 252 ILE A CA 1
ATOM 1995 C C . ILE A 1 252 ? -15.188 5.551 -9.859 1 93.75 252 ILE A C 1
ATOM 1997 O O . ILE A 1 252 ? -14.641 5.031 -10.828 1 93.75 252 ILE A O 1
ATOM 2001 N N . LEU A 1 253 ? -15.719 4.848 -8.914 1 92.19 253 LEU A N 1
ATOM 2002 C CA . LEU A 1 253 ? -15.695 3.389 -8.945 1 92.19 253 LEU A CA 1
ATOM 2003 C C . LEU A 1 253 ? -16.484 2.859 -10.141 1 92.19 253 LEU A C 1
ATOM 2005 O O . LEU A 1 253 ? -16.062 1.893 -10.789 1 92.19 253 LEU A O 1
ATOM 2009 N N . THR A 1 254 ? -17.562 3.529 -10.422 1 88.75 254 THR A N 1
ATOM 2010 C CA . THR A 1 254 ? -18.375 3.129 -11.57 1 88.75 254 THR A CA 1
ATOM 2011 C C . THR A 1 254 ? -17.656 3.465 -12.875 1 88.75 254 THR A C 1
ATOM 2013 O O . THR A 1 254 ? -17.719 2.693 -13.836 1 88.75 254 THR A O 1
ATOM 2016 N N . PHE A 1 255 ? -17.078 4.535 -12.852 1 91.19 255 PHE A N 1
ATOM 2017 C CA . PHE A 1 255 ? -16.359 4.988 -14.039 1 91.19 255 PHE A CA 1
ATOM 2018 C C . PHE A 1 255 ? -15.266 3.996 -14.414 1 91.19 255 PHE A C 1
ATOM 2020 O O . PHE A 1 255 ? -15.055 3.715 -15.602 1 91.19 255 PHE A O 1
ATOM 2027 N N . PHE A 1 256 ? -14.57 3.426 -13.469 1 91.75 256 PHE A N 1
ATOM 2028 C CA . PHE A 1 256 ? -13.477 2.5 -13.734 1 91.75 256 PHE A CA 1
ATOM 2029 C C . PHE A 1 256 ? -13.977 1.062 -13.773 1 91.75 256 PHE A C 1
ATOM 2031 O O . PHE A 1 256 ? -13.18 0.12 -13.719 1 91.75 256 PHE A O 1
ATOM 2038 N N . ASN A 1 257 ? -15.258 0.887 -13.734 1 85.75 257 ASN A N 1
ATOM 2039 C CA . ASN A 1 257 ? -15.922 -0.401 -13.914 1 85.75 257 ASN A CA 1
ATOM 2040 C C . ASN A 1 257 ? -15.5 -1.398 -12.836 1 85.75 257 ASN A C 1
ATOM 2042 O O . ASN A 1 257 ? -15.109 -2.525 -13.148 1 85.75 257 ASN A O 1
ATOM 2046 N N . VAL A 1 258 ? -15.461 -0.799 -11.703 1 85.81 258 VAL A N 1
ATOM 2047 C CA . VAL A 1 258 ? -15.258 -1.721 -10.586 1 85.81 258 VAL A CA 1
ATOM 2048 C C . VAL A 1 258 ? -16.469 -2.652 -10.461 1 85.81 258 VAL A C 1
ATOM 2050 O O . VAL A 1 258 ? -17.594 -2.195 -10.289 1 85.81 258 VAL A O 1
ATOM 2053 N N . GLY A 1 259 ? -16.391 -3.812 -10.789 1 76.56 259 GLY A N 1
ATOM 2054 C CA . GLY A 1 259 ? -17.422 -4.812 -10.984 1 76.56 259 GLY A CA 1
ATOM 2055 C C . GLY A 1 259 ? -18.047 -5.293 -9.688 1 76.56 259 GLY A C 1
ATOM 2056 O O . GLY A 1 259 ? -18.422 -6.461 -9.562 1 76.56 259 GLY A O 1
ATOM 2057 N N . VAL A 1 260 ? -18.047 -4.578 -8.703 1 79.38 260 VAL A N 1
ATOM 2058 C CA . VAL A 1 260 ? -18.672 -5.016 -7.457 1 79.38 260 VAL A CA 1
ATOM 2059 C C . VAL A 1 260 ? -19.875 -4.129 -7.141 1 79.38 260 VAL A C 1
ATOM 2061 O O . VAL A 1 260 ? -19.984 -3.018 -7.66 1 79.38 260 VAL A O 1
ATOM 2064 N N . GLU A 1 261 ? -20.766 -4.684 -6.391 1 79.69 261 GLU A N 1
ATOM 2065 C CA . GLU A 1 261 ? -21.969 -3.936 -6.004 1 79.69 261 GLU A CA 1
ATOM 2066 C C . GLU A 1 261 ? -21.672 -2.979 -4.852 1 79.69 261 GLU A C 1
ATOM 2068 O O . GLU A 1 261 ? -21.609 -3.395 -3.693 1 79.69 261 GLU A O 1
ATOM 2073 N N . VAL A 1 262 ? -21.516 -1.746 -5.211 1 79 262 VAL A N 1
ATOM 2074 C CA . VAL A 1 262 ? -21.141 -0.795 -4.172 1 79 262 VAL A CA 1
ATOM 2075 C C . VAL A 1 262 ? -22.344 0.08 -3.809 1 79 262 VAL A C 1
ATOM 2077 O O . VAL A 1 262 ? -22.375 0.687 -2.736 1 79 262 VAL A O 1
ATOM 2080 N N . ILE A 1 263 ? -23.344 0.094 -4.652 1 84.44 263 ILE A N 1
ATOM 2081 C CA . ILE A 1 263 ? -24.516 0.934 -4.391 1 84.44 263 ILE A CA 1
ATOM 2082 C C . ILE A 1 263 ? -25.656 0.076 -3.859 1 84.44 263 ILE A C 1
ATOM 2084 O O . ILE A 1 263 ? -26.469 -0.426 -4.633 1 84.44 263 ILE A O 1
ATOM 2088 N N . ASN A 1 264 ? -25.766 -0.155 -2.65 1 89.5 264 ASN A N 1
ATOM 2089 C CA . ASN A 1 264 ? -26.828 -0.876 -1.954 1 89.5 264 ASN A CA 1
ATOM 2090 C C . ASN A 1 264 ? -27 -0.379 -0.522 1 89.5 264 ASN A C 1
ATOM 2092 O O . ASN A 1 264 ? -26.234 0.482 -0.066 1 89.5 264 ASN A O 1
ATOM 2096 N N . PHE A 1 265 ? -28 -0.828 0.131 1 93.69 265 PHE A N 1
ATOM 2097 C CA . PHE A 1 265 ? -28.359 -0.327 1.451 1 93.69 265 PHE A CA 1
ATOM 2098 C C . PHE A 1 265 ? -27.312 -0.719 2.486 1 93.69 265 PHE A C 1
ATOM 2100 O O . PHE A 1 265 ? -26.984 0.066 3.383 1 93.69 265 PHE A O 1
ATOM 2107 N N . GLN A 1 266 ? -26.781 -1.961 2.422 1 94.31 266 GLN A N 1
ATOM 2108 C CA . GLN A 1 266 ? -25.75 -2.428 3.348 1 94.31 266 GLN A CA 1
ATOM 2109 C C . GLN A 1 266 ? -24.516 -1.541 3.283 1 94.31 266 GLN A C 1
ATOM 2111 O O . GLN A 1 266 ? -23.969 -1.152 4.316 1 94.31 266 GLN A O 1
ATOM 2116 N N . MET A 1 267 ? -24.156 -1.201 2.047 1 93.75 267 MET A N 1
ATOM 2117 C CA . MET A 1 267 ? -22.984 -0.356 1.84 1 93.75 267 MET A CA 1
ATOM 2118 C C . MET A 1 267 ? -23.219 1.052 2.375 1 93.75 267 MET A C 1
ATOM 2120 O O . MET A 1 267 ? -22.312 1.688 2.898 1 93.75 267 MET A O 1
ATOM 2124 N N . LEU A 1 268 ? -24.422 1.511 2.211 1 95.12 268 LEU A N 1
ATOM 2125 C CA . LEU A 1 268 ? -24.781 2.828 2.73 1 95.12 268 LEU A CA 1
ATOM 2126 C C . LEU A 1 268 ? -24.609 2.879 4.246 1 95.12 268 LEU A C 1
ATOM 2128 O O . LEU A 1 268 ? -24.062 3.848 4.781 1 95.12 268 LEU A O 1
ATOM 2132 N N . ILE A 1 269 ? -25.031 1.876 4.902 1 96.94 269 ILE A N 1
ATOM 2133 C CA . ILE A 1 269 ? -24.922 1.812 6.355 1 96.94 269 ILE A CA 1
ATOM 2134 C C . ILE A 1 269 ? -23.453 1.76 6.758 1 96.94 269 ILE A C 1
ATOM 2136 O O . ILE A 1 269 ? -23.016 2.498 7.645 1 96.94 269 ILE A O 1
ATOM 2140 N N . LEU A 1 270 ? -22.688 0.901 6.129 1 97.19 270 LEU A N 1
ATOM 2141 C CA . LEU A 1 270 ? -21.266 0.757 6.445 1 97.19 270 LEU A CA 1
ATOM 2142 C C . LEU A 1 270 ? -20.531 2.07 6.219 1 97.19 270 LEU A C 1
ATOM 2144 O O . LEU A 1 270 ? -19.719 2.477 7.051 1 97.19 270 LEU A O 1
ATOM 2148 N N . THR A 1 271 ? -20.828 2.725 5.094 1 97.19 271 THR A N 1
ATOM 2149 C CA . THR A 1 271 ? -20.156 3.979 4.754 1 97.19 271 THR A CA 1
ATOM 2150 C C . THR A 1 271 ? -20.531 5.07 5.758 1 97.19 271 THR A C 1
ATOM 2152 O O . THR A 1 271 ? -19.672 5.867 6.152 1 97.19 271 THR A O 1
ATOM 2155 N N . THR A 1 272 ? -21.766 5.082 6.117 1 97.81 272 THR A N 1
ATOM 2156 C CA . THR A 1 272 ? -22.219 6.051 7.109 1 97.81 272 THR A CA 1
ATOM 2157 C C . THR A 1 272 ? -21.516 5.816 8.453 1 97.81 272 THR A C 1
ATOM 2159 O O . THR A 1 272 ? -21.062 6.766 9.094 1 97.81 272 THR A O 1
ATOM 2162 N N . LEU A 1 273 ? -21.406 4.574 8.844 1 98.5 273 LEU A N 1
ATOM 2163 C CA . LEU A 1 273 ? -20.766 4.242 10.102 1 98.5 273 LEU A CA 1
ATOM 2164 C C . LEU A 1 273 ? -19.281 4.574 10.062 1 98.5 273 LEU A C 1
ATOM 2166 O O . LEU A 1 273 ? -18.719 5.082 11.039 1 98.5 273 LEU A O 1
ATOM 2170 N N . LEU A 1 274 ? -18.625 4.25 8.922 1 98.38 274 LEU A N 1
ATOM 2171 C CA . LEU A 1 274 ? -17.234 4.637 8.758 1 98.38 274 LEU A CA 1
ATOM 2172 C C . LEU A 1 274 ? -17.062 6.145 8.906 1 98.38 274 LEU A C 1
ATOM 2174 O O . LEU A 1 274 ? -16.141 6.609 9.578 1 98.38 274 LEU A O 1
ATOM 2178 N N . THR A 1 275 ? -17.969 6.859 8.305 1 98.38 275 THR A N 1
ATOM 2179 C CA . THR A 1 275 ? -17.906 8.32 8.312 1 98.38 275 THR A CA 1
ATOM 2180 C C . THR A 1 275 ? -18.062 8.859 9.734 1 98.38 275 THR A C 1
ATOM 2182 O O . THR A 1 275 ? -17.25 9.672 10.18 1 98.38 275 THR A O 1
ATOM 2185 N N . PHE A 1 276 ? -18.984 8.336 10.445 1 98.44 276 PHE A N 1
ATOM 2186 C CA . PHE A 1 276 ? -19.234 8.797 11.805 1 98.44 276 PHE A CA 1
ATOM 2187 C C . PHE A 1 276 ? -18.062 8.43 12.711 1 98.44 276 PHE A C 1
ATOM 2189 O O . PHE A 1 276 ? -17.594 9.258 13.5 1 98.44 276 PHE A O 1
ATOM 2196 N N . ALA A 1 277 ? -17.641 7.203 12.594 1 98.38 277 ALA A N 1
ATOM 2197 C CA . ALA A 1 277 ? -16.531 6.766 13.43 1 98.38 277 ALA A CA 1
ATOM 2198 C C . ALA A 1 277 ? -15.289 7.625 13.188 1 98.38 277 ALA A C 1
ATOM 2200 O O . ALA A 1 277 ? -14.641 8.07 14.133 1 98.38 277 ALA A O 1
ATOM 2201 N N . SER A 1 278 ? -15 7.898 11.93 1 97.88 278 SER A N 1
ATOM 2202 C CA . SER A 1 278 ? -13.844 8.703 11.562 1 97.88 278 SER A CA 1
ATOM 2203 C C . SER A 1 278 ? -14 10.148 12.023 1 97.88 278 SER A C 1
ATOM 2205 O O . SER A 1 278 ? -13.055 10.758 12.523 1 97.88 278 SER A O 1
ATOM 2207 N N . MET A 1 279 ? -15.188 10.672 11.859 1 97.94 279 MET A N 1
ATOM 2208 C CA . MET A 1 279 ? -15.453 12.047 12.266 1 97.94 279 MET A CA 1
ATOM 2209 C C . MET A 1 279 ? -15.258 12.219 13.766 1 97.94 279 MET A C 1
ATOM 2211 O O . MET A 1 279 ? -14.578 13.148 14.211 1 97.94 279 MET A O 1
ATOM 2215 N N . PHE A 1 280 ? -15.766 11.305 14.492 1 98.06 280 PHE A N 1
ATOM 2216 C CA . PHE A 1 280 ? -15.781 11.484 15.938 1 98.06 280 PHE A CA 1
ATOM 2217 C C . PHE A 1 280 ? -14.414 11.188 16.531 1 98.06 280 PHE A C 1
ATOM 2219 O O . PHE A 1 280 ? -14.008 11.812 17.516 1 98.06 280 PHE A O 1
ATOM 2226 N N . ILE A 1 281 ? -13.695 10.258 15.961 1 97.12 281 ILE A N 1
ATOM 2227 C CA . ILE A 1 281 ? -12.32 10.047 16.391 1 97.12 281 ILE A CA 1
ATOM 2228 C C . ILE A 1 281 ? -11.484 11.289 16.062 1 97.12 281 ILE A C 1
ATOM 2230 O O . ILE A 1 281 ? -10.727 11.766 16.906 1 97.12 281 ILE A O 1
ATOM 2234 N N . GLY A 1 282 ? -11.648 11.789 14.875 1 97 282 GLY A N 1
ATOM 2235 C CA . GLY A 1 282 ? -10.938 13 14.5 1 97 282 GLY A CA 1
ATOM 2236 C C . GLY A 1 282 ? -11.242 14.172 15.414 1 97 282 GLY A C 1
ATOM 2237 O O . GLY A 1 282 ? -10.336 14.883 15.852 1 97 282 GLY A O 1
ATOM 2238 N N . MET A 1 283 ? -12.508 14.375 15.742 1 97.5 283 MET A N 1
ATOM 2239 C CA . MET A 1 283 ? -12.914 15.461 16.625 1 97.5 283 MET A CA 1
ATOM 2240 C C . MET A 1 283 ? -12.367 15.258 18.031 1 97.5 283 MET A C 1
ATOM 2242 O O . MET A 1 283 ? -12.016 16.219 18.703 1 97.5 283 MET A O 1
ATOM 2246 N N . LEU A 1 284 ? -12.391 14.031 18.438 1 97.62 284 LEU A N 1
ATOM 2247 C CA . LEU A 1 284 ? -11.852 13.727 19.75 1 97.62 284 LEU A CA 1
ATOM 2248 C C . LEU A 1 284 ? -10.398 14.172 19.859 1 97.62 284 LEU A C 1
ATOM 2250 O O . LEU A 1 284 ? -10 14.797 20.844 1 97.62 284 LEU A O 1
ATOM 2254 N N . PHE A 1 285 ? -9.617 13.898 18.844 1 96.38 285 PHE A N 1
ATOM 2255 C CA . PHE A 1 285 ? -8.227 14.32 18.828 1 96.38 285 PHE A CA 1
ATOM 2256 C C . PHE A 1 285 ? -8.117 15.844 18.766 1 96.38 285 PHE A C 1
ATOM 2258 O O . PHE A 1 285 ? -7.227 16.438 19.375 1 96.38 285 PHE A O 1
ATOM 2265 N N . SER A 1 286 ? -9.055 16.375 18.016 1 96.75 286 SER A N 1
ATOM 2266 C CA . SER A 1 286 ? -9.094 17.844 17.891 1 96.75 286 SER A CA 1
ATOM 2267 C C . SER A 1 286 ? -9.32 18.5 19.25 1 96.75 286 SER A C 1
ATOM 2269 O O . SER A 1 286 ? -8.758 19.562 19.531 1 96.75 286 SER A O 1
ATOM 2271 N N . ILE A 1 287 ? -10.117 17.906 20.078 1 97.38 287 ILE A N 1
ATOM 2272 C CA . ILE A 1 287 ? -10.453 18.438 21.406 1 97.38 287 ILE A CA 1
ATOM 2273 C C . ILE A 1 287 ? -9.297 18.156 22.375 1 97.38 287 ILE A C 1
ATOM 2275 O O . ILE A 1 287 ? -8.922 19.031 23.156 1 97.38 287 ILE A O 1
ATOM 2279 N N . ALA A 1 288 ? -8.695 17.062 22.266 1 96.56 288 ALA A N 1
ATOM 2280 C CA . ALA A 1 288 ? -7.656 16.641 23.203 1 96.56 288 ALA A CA 1
ATOM 2281 C C . ALA A 1 288 ? -6.359 17.406 22.969 1 96.56 288 ALA A C 1
ATOM 2283 O O . ALA A 1 288 ? -5.594 17.641 23.906 1 96.56 288 ALA A O 1
ATOM 2284 N N . ILE A 1 289 ? -6.113 17.75 21.719 1 94.44 289 ILE A N 1
ATOM 2285 C CA . ILE A 1 289 ? -4.855 18.391 21.344 1 94.44 289 ILE A CA 1
ATOM 2286 C C . ILE A 1 289 ? -5.125 19.797 20.812 1 94.44 289 ILE A C 1
ATOM 2288 O O . ILE A 1 289 ? -5.441 19.953 19.625 1 94.44 289 ILE A O 1
ATOM 2292 N N . PRO A 1 290 ? -4.855 20.781 21.594 1 92.5 290 PRO A N 1
ATOM 2293 C CA . PRO A 1 290 ? -5.223 22.156 21.219 1 92.5 290 PRO A CA 1
ATOM 2294 C C . PRO A 1 290 ? -4.223 22.797 20.266 1 92.5 290 PRO A C 1
ATOM 2296 O O . PRO A 1 290 ? -3.854 23.969 20.438 1 92.5 290 PRO A O 1
ATOM 2299 N N . SER A 1 291 ? -3.613 22.016 19.312 1 93.88 291 SER A N 1
ATOM 2300 C CA . SER A 1 291 ? -2.734 22.453 18.234 1 93.88 291 SER A CA 1
ATOM 2301 C C . SER A 1 291 ? -3.105 21.797 16.906 1 93.88 291 SER A C 1
ATOM 2303 O O . SER A 1 291 ? -3.109 20.562 16.797 1 93.88 291 SER A O 1
ATOM 2305 N N . GLN A 1 292 ? -3.443 22.719 15.969 1 93.56 292 GLN A N 1
ATOM 2306 C CA . GLN A 1 292 ? -3.832 22.203 14.664 1 93.56 292 GLN A CA 1
ATOM 2307 C C . GLN A 1 292 ? -2.758 21.281 14.094 1 93.56 292 GLN A C 1
ATOM 2309 O O . GLN A 1 292 ? -3.062 20.188 13.625 1 93.56 292 GLN A O 1
ATOM 2314 N N . LEU A 1 293 ? -1.552 21.766 14.188 1 90.38 293 LEU A N 1
ATOM 2315 C CA . LEU A 1 293 ? -0.426 21.031 13.625 1 90.38 293 LEU A CA 1
ATOM 2316 C C . LEU A 1 293 ? -0.235 19.688 14.336 1 90.38 293 LEU A C 1
ATOM 2318 O O . LEU A 1 293 ? -0.142 18.641 13.695 1 90.38 293 LEU A O 1
ATOM 2322 N N . LYS A 1 294 ? -0.251 19.719 15.648 1 92.12 294 LYS A N 1
ATOM 2323 C CA . LYS A 1 294 ? -0.013 18.516 16.453 1 92.12 294 LYS A CA 1
ATOM 2324 C C . LYS A 1 294 ? -1.147 17.516 16.281 1 92.12 294 LYS A C 1
ATOM 2326 O O . LYS A 1 294 ? -0.905 16.312 16.156 1 92.12 294 LYS A O 1
ATOM 2331 N N . ALA A 1 295 ? -2.365 18.016 16.281 1 92.44 295 ALA A N 1
ATOM 2332 C CA . ALA A 1 295 ? -3.52 17.141 16.094 1 92.44 295 ALA A CA 1
ATOM 2333 C C . ALA A 1 295 ? -3.463 16.438 14.734 1 92.44 295 ALA A C 1
ATOM 2335 O O . ALA A 1 295 ? -3.695 15.227 14.648 1 92.44 295 ALA A O 1
ATOM 2336 N N . THR A 1 296 ? -3.133 17.156 13.734 1 89.06 296 THR A N 1
ATOM 2337 C CA . THR A 1 296 ? -3.062 16.625 12.383 1 89.06 296 THR A CA 1
ATOM 2338 C C . THR A 1 296 ? -1.954 15.578 12.266 1 89.06 296 THR A C 1
ATOM 2340 O O . THR A 1 296 ? -2.16 14.508 11.695 1 89.06 296 THR A O 1
ATOM 2343 N N . GLU A 1 297 ? -0.782 15.898 12.805 1 88.31 297 GLU A N 1
ATOM 2344 C CA . GLU A 1 297 ? 0.365 15 12.742 1 88.31 297 GLU A CA 1
ATOM 2345 C C . GLU A 1 297 ? 0.054 13.664 13.406 1 88.31 297 GLU A C 1
ATOM 2347 O O . GLU A 1 297 ? 0.359 12.602 12.852 1 88.31 297 GLU A O 1
ATOM 2352 N N . LEU A 1 298 ? -0.583 13.656 14.484 1 88.94 298 LEU A N 1
ATOM 2353 C CA . LEU A 1 298 ? -0.855 12.438 15.234 1 88.94 298 LEU A CA 1
ATOM 2354 C C . LEU A 1 298 ? -1.889 11.578 14.516 1 88.94 298 LEU A C 1
ATOM 2356 O O . LEU A 1 298 ? -1.761 10.352 14.477 1 88.94 298 LEU A O 1
ATOM 2360 N N . LEU A 1 299 ? -2.871 12.211 14.016 1 89.12 299 LEU A N 1
ATOM 2361 C CA . LEU A 1 299 ? -3.896 11.469 13.289 1 89.12 299 LEU A CA 1
ATOM 2362 C C . LEU A 1 299 ? -3.324 10.859 12.008 1 89.12 299 LEU A C 1
ATOM 2364 O O . LEU A 1 299 ? -3.748 9.773 11.594 1 89.12 299 LEU A O 1
ATOM 2368 N N . MET A 1 300 ? -2.361 11.523 11.445 1 87.12 300 MET A N 1
ATOM 2369 C CA . MET A 1 300 ? -1.739 10.992 10.234 1 87.12 300 MET A CA 1
ATOM 2370 C C . MET A 1 300 ? -0.917 9.75 10.555 1 87.12 300 MET A C 1
ATOM 2372 O O . MET A 1 300 ? -0.831 8.828 9.734 1 87.12 300 MET A O 1
ATOM 2376 N N . VAL A 1 301 ? -0.321 9.727 11.703 1 85.25 301 VAL A N 1
ATOM 2377 C CA . VAL A 1 301 ? 0.458 8.57 12.125 1 85.25 301 VAL A CA 1
ATOM 2378 C C . VAL A 1 301 ? -0.455 7.352 12.25 1 85.25 301 VAL A C 1
ATOM 2380 O O . VAL A 1 301 ? -0.071 6.242 11.875 1 85.25 301 VAL A O 1
ATOM 2383 N N . ILE A 1 302 ? -1.635 7.578 12.617 1 85.56 302 ILE A N 1
ATOM 2384 C CA . ILE A 1 302 ? -2.596 6.496 12.789 1 85.56 302 ILE A CA 1
ATOM 2385 C C . ILE A 1 302 ? -3.141 6.066 11.43 1 85.56 302 ILE A C 1
ATOM 2387 O O . ILE A 1 302 ? -3.316 4.875 11.172 1 85.56 302 ILE A O 1
ATOM 2391 N N . SER A 1 303 ? -3.285 6.992 10.641 1 87.94 303 SER A N 1
ATOM 2392 C CA . SER A 1 303 ? -3.979 6.754 9.375 1 87.94 303 SER A CA 1
ATOM 2393 C C . SER A 1 303 ? -3.068 6.062 8.367 1 87.94 303 SER A C 1
ATOM 2395 O O . SER A 1 303 ? -3.535 5.289 7.531 1 87.94 303 SER A O 1
ATOM 2397 N N . THR A 1 304 ? -1.83 6.242 8.422 1 85.88 304 THR A N 1
ATOM 2398 C CA . THR A 1 304 ? -0.899 5.801 7.391 1 85.88 304 THR A CA 1
ATOM 2399 C C . THR A 1 304 ? -0.872 4.277 7.305 1 85.88 304 THR A C 1
ATOM 2401 O O . THR A 1 304 ? -1 3.709 6.219 1 85.88 304 THR A O 1
ATOM 2404 N N . PRO A 1 305 ? -0.824 3.604 8.352 1 91.25 305 PRO A N 1
ATOM 2405 C CA . PRO A 1 305 ? -0.753 2.146 8.227 1 91.25 305 PRO A CA 1
ATOM 2406 C C . PRO A 1 305 ? -2.131 1.49 8.172 1 91.25 305 PRO A C 1
ATOM 2408 O O . PRO A 1 305 ? -2.232 0.267 8.055 1 91.25 305 PRO A O 1
ATOM 2411 N N . ALA A 1 306 ? -3.121 2.273 8.242 1 92.56 306 ALA A N 1
ATOM 2412 C CA . ALA A 1 306 ? -4.469 1.749 8.453 1 92.56 306 ALA A CA 1
ATOM 2413 C C . ALA A 1 306 ? -4.871 0.79 7.34 1 92.56 306 ALA A C 1
ATOM 2415 O O . ALA A 1 306 ? -5.441 -0.272 7.602 1 92.56 306 ALA A O 1
ATOM 2416 N N . PHE A 1 307 ? -4.559 1.111 6.121 1 92.44 307 PHE A N 1
ATOM 2417 C CA . PHE A 1 307 ? -4.941 0.273 4.988 1 92.44 307 PHE A CA 1
ATOM 2418 C C . PHE A 1 307 ? -4.238 -1.077 5.055 1 92.44 307 PHE A C 1
ATOM 2420 O O . PHE A 1 307 ? -4.871 -2.121 4.879 1 92.44 307 PHE A O 1
ATOM 2427 N N . ILE A 1 308 ? -3.004 -1.035 5.34 1 90.5 308 ILE A N 1
ATOM 2428 C CA . ILE A 1 308 ? -2.205 -2.254 5.402 1 90.5 308 ILE A CA 1
ATOM 2429 C C . ILE A 1 308 ? -2.68 -3.125 6.562 1 90.5 308 ILE A C 1
ATOM 2431 O O . ILE A 1 308 ? -2.791 -4.344 6.422 1 90.5 308 ILE A O 1
ATOM 2435 N N . LEU A 1 309 ? -3.072 -2.535 7.617 1 93.94 309 LEU A N 1
ATOM 2436 C CA . LEU A 1 309 ? -3.439 -3.254 8.828 1 93.94 309 LEU A CA 1
ATOM 2437 C C . LEU A 1 309 ? -4.855 -3.807 8.727 1 93.94 309 LEU A C 1
ATOM 2439 O O . LEU A 1 309 ? -5.258 -4.648 9.531 1 93.94 309 LEU A O 1
ATOM 2443 N N . SER A 1 310 ? -5.602 -3.367 7.738 1 93.38 310 SER A N 1
ATOM 2444 C CA . SER A 1 310 ? -7.016 -3.711 7.633 1 93.38 310 SER A CA 1
ATOM 2445 C C . SER A 1 310 ? -7.203 -5.176 7.246 1 93.38 310 SER A C 1
ATOM 2447 O O . SER A 1 310 ? -8.305 -5.719 7.367 1 93.38 310 SER A O 1
ATOM 2449 N N . GLY A 1 311 ? -6.152 -5.773 6.684 1 88.44 311 GLY A N 1
ATOM 2450 C CA . GLY A 1 311 ? -6.27 -7.145 6.215 1 88.44 311 GLY A CA 1
ATOM 2451 C C . GLY A 1 311 ? -6.914 -7.254 4.848 1 88.44 311 GLY A C 1
ATOM 2452 O O . GLY A 1 311 ? -7.211 -8.359 4.383 1 88.44 311 GLY A O 1
ATOM 2453 N N . PHE A 1 312 ? -7.09 -6.121 4.188 1 88.75 312 PHE A N 1
ATOM 2454 C CA . PHE A 1 312 ? -7.766 -6.105 2.893 1 88.75 312 PHE A CA 1
ATOM 2455 C C . PHE A 1 312 ? -6.879 -6.719 1.815 1 88.75 312 PHE A C 1
ATOM 2457 O O . PHE A 1 312 ? -7.363 -7.438 0.938 1 88.75 312 PHE A O 1
ATOM 2464 N N . THR A 1 313 ? -5.527 -6.43 1.934 1 84.25 313 THR A N 1
ATOM 2465 C CA . THR A 1 313 ? -4.594 -6.934 0.935 1 84.25 313 THR A CA 1
ATOM 2466 C C . THR A 1 313 ? -3.777 -8.094 1.494 1 84.25 313 THR A C 1
ATOM 2468 O O . THR A 1 313 ? -3.584 -9.109 0.817 1 84.25 313 THR A O 1
ATOM 2471 N N . TRP A 1 314 ? -3.312 -7.93 2.686 1 85.06 314 TRP A N 1
ATOM 2472 C CA . TRP A 1 314 ? -2.547 -8.953 3.395 1 85.06 314 TRP A CA 1
ATOM 2473 C C . TRP A 1 314 ? -3.416 -9.664 4.422 1 85.06 314 TRP A C 1
ATOM 2475 O O . TRP A 1 314 ? -4.055 -9.023 5.258 1 85.06 314 TRP A O 1
ATOM 2485 N N . PRO A 1 315 ? -3.416 -10.93 4.41 1 84.5 315 PRO A N 1
ATOM 2486 C CA . PRO A 1 315 ? -4.348 -11.672 5.262 1 84.5 315 PRO A CA 1
ATOM 2487 C C . PRO A 1 315 ? -4.098 -11.438 6.75 1 84.5 315 PRO A C 1
ATOM 2489 O O . PRO A 1 315 ? -2.959 -11.547 7.215 1 84.5 315 PRO A O 1
ATOM 2492 N N . THR A 1 316 ? -5.16 -11.273 7.438 1 86.69 316 THR A N 1
ATOM 2493 C CA . THR A 1 316 ? -5.086 -11 8.867 1 86.69 316 THR A CA 1
ATOM 2494 C C . THR A 1 316 ? -4.492 -12.188 9.617 1 86.69 316 THR A C 1
ATOM 2496 O O . THR A 1 316 ? -3.838 -12.016 10.648 1 86.69 316 THR A O 1
ATOM 2499 N N . SER A 1 317 ? -4.691 -13.406 9.094 1 83.62 317 SER A N 1
ATOM 2500 C CA . SER A 1 317 ? -4.18 -14.609 9.734 1 83.62 317 SER A CA 1
ATOM 2501 C C . SER A 1 317 ? -2.654 -14.625 9.742 1 83.62 317 SER A C 1
ATOM 2503 O O . SER A 1 317 ? -2.041 -15.328 10.555 1 83.62 317 SER A O 1
ATOM 2505 N N . ALA A 1 318 ? -2.055 -13.82 8.844 1 86.62 318 ALA A N 1
ATOM 2506 C CA . ALA A 1 318 ? -0.598 -13.758 8.758 1 86.62 318 ALA A CA 1
ATOM 2507 C C . ALA A 1 318 ? -0.038 -12.656 9.648 1 86.62 318 ALA A C 1
ATOM 2509 O O . ALA A 1 318 ? 1.179 -12.523 9.797 1 86.62 318 ALA A O 1
ATOM 2510 N N . ILE A 1 319 ? -0.909 -11.875 10.258 1 90.38 319 ILE A N 1
ATOM 2511 C CA . ILE A 1 319 ? -0.515 -10.773 11.125 1 90.38 319 ILE A CA 1
ATOM 2512 C C . ILE A 1 319 ? -0.628 -11.195 12.594 1 90.38 319 ILE A C 1
ATOM 2514 O O . ILE A 1 319 ? -1.604 -11.844 12.984 1 90.38 319 ILE A O 1
ATOM 2518 N N . PRO A 1 320 ? 0.388 -10.852 13.406 1 92.44 320 PRO A N 1
ATOM 2519 C CA . PRO A 1 320 ? 0.302 -11.195 14.828 1 92.44 320 PRO A CA 1
ATOM 2520 C C . PRO A 1 320 ? -0.967 -10.656 15.484 1 92.44 320 PRO A C 1
ATOM 2522 O O . PRO A 1 320 ? -1.399 -9.547 15.188 1 92.44 320 PRO A O 1
ATOM 2525 N N . GLU A 1 321 ? -1.456 -11.383 16.406 1 92.75 321 GLU A N 1
ATOM 2526 C CA . GLU A 1 321 ? -2.732 -11.086 17.047 1 92.75 321 GLU A CA 1
ATOM 2527 C C . GLU A 1 321 ? -2.684 -9.742 17.766 1 92.75 321 GLU A C 1
ATOM 2529 O O . GLU A 1 321 ? -3.678 -9.008 17.797 1 92.75 321 GLU A O 1
ATOM 2534 N N . VAL A 1 322 ? -1.576 -9.414 18.328 1 94.38 322 VAL A N 1
ATOM 2535 C CA . VAL A 1 322 ? -1.439 -8.156 19.062 1 94.38 322 VAL A CA 1
ATOM 2536 C C . VAL A 1 322 ? -1.724 -6.98 18.125 1 94.38 322 VAL A C 1
ATOM 2538 O O . VAL A 1 322 ? -2.42 -6.035 18.5 1 94.38 322 VAL A O 1
ATOM 2541 N N . ILE A 1 323 ? -1.223 -7.082 16.906 1 95 323 ILE A N 1
ATOM 2542 C CA . ILE A 1 323 ? -1.386 -6.012 15.922 1 95 323 ILE A CA 1
ATOM 2543 C C . ILE A 1 323 ? -2.822 -6.004 15.406 1 95 323 ILE A C 1
ATOM 2545 O O . ILE A 1 323 ? -3.443 -4.945 15.297 1 95 323 ILE A O 1
ATOM 2549 N N . THR A 1 324 ? -3.35 -7.195 15.141 1 93.62 324 THR A N 1
ATOM 2550 C CA . THR A 1 324 ? -4.707 -7.281 14.617 1 93.62 324 THR A CA 1
ATOM 2551 C C . THR A 1 324 ? -5.723 -6.809 15.656 1 93.62 324 THR A C 1
ATOM 2553 O O . THR A 1 324 ? -6.754 -6.23 15.305 1 93.62 324 THR A O 1
ATOM 2556 N N . ASN A 1 325 ? -5.438 -6.984 16.891 1 94.69 325 ASN A N 1
ATOM 2557 C CA . ASN A 1 325 ? -6.324 -6.539 17.953 1 94.69 325 ASN A CA 1
ATOM 2558 C C . ASN A 1 325 ? -6.395 -5.016 18.031 1 94.69 325 ASN A C 1
ATOM 2560 O O . ASN A 1 325 ? -7.441 -4.457 18.359 1 94.69 325 ASN A O 1
ATOM 2564 N N . VAL A 1 326 ? -5.359 -4.418 17.688 1 94.31 326 VAL A N 1
ATOM 2565 C CA . VAL A 1 326 ? -5.336 -2.961 17.672 1 94.31 326 VAL A CA 1
ATOM 2566 C C . VAL A 1 326 ? -5.996 -2.443 16.391 1 94.31 326 VAL A C 1
ATOM 2568 O O . VAL A 1 326 ? -6.758 -1.475 16.422 1 94.31 326 VAL A O 1
ATOM 2571 N N . ALA A 1 327 ? -5.703 -3.105 15.336 1 94.44 327 ALA A N 1
ATOM 2572 C CA . ALA A 1 327 ? -6.191 -2.682 14.031 1 94.44 327 ALA A CA 1
ATOM 2573 C C . ALA A 1 327 ? -7.715 -2.732 13.977 1 94.44 327 ALA A C 1
ATOM 2575 O O . ALA A 1 327 ? -8.344 -1.959 13.242 1 94.44 327 ALA A O 1
ATOM 2576 N N . ARG A 1 328 ? -8.359 -3.59 14.828 1 94.25 328 ARG A N 1
ATOM 2577 C CA . ARG A 1 328 ? -9.812 -3.742 14.828 1 94.25 328 ARG A CA 1
ATOM 2578 C C . ARG A 1 328 ? -10.492 -2.469 15.305 1 94.25 328 ARG A C 1
ATOM 2580 O O . ARG A 1 328 ? -11.672 -2.24 15.008 1 94.25 328 ARG A O 1
ATOM 2587 N N . PHE A 1 329 ? -9.719 -1.577 15.898 1 95.19 329 PHE A N 1
ATOM 2588 C CA . PHE A 1 329 ? -10.305 -0.353 16.438 1 95.19 329 PHE A CA 1
ATOM 2589 C C . PHE A 1 329 ? -10.133 0.799 15.453 1 95.19 329 PHE A C 1
ATOM 2591 O O . PHE A 1 329 ? -10.562 1.924 15.727 1 95.19 329 PHE A O 1
ATOM 2598 N N . ILE A 1 330 ? -9.5 0.542 14.375 1 96 330 ILE A N 1
ATOM 2599 C CA . ILE A 1 330 ? -9.453 1.513 13.281 1 96 330 ILE A CA 1
ATOM 2600 C C . ILE A 1 330 ? -10.695 1.364 12.406 1 96 330 ILE A C 1
ATOM 2602 O O . ILE A 1 330 ? -10.953 0.288 11.867 1 96 330 ILE A O 1
ATOM 2606 N N . PRO A 1 331 ? -11.422 2.377 12.203 1 97.94 331 PRO A N 1
ATOM 2607 C CA . PRO A 1 331 ? -12.719 2.279 11.531 1 97.94 331 PRO A CA 1
ATOM 2608 C C . PRO A 1 331 ? -12.625 1.649 10.141 1 97.94 331 PRO A C 1
ATOM 2610 O O . PRO A 1 331 ? -13.461 0.819 9.781 1 97.94 331 PRO A O 1
ATOM 2613 N N . VAL A 1 332 ? -11.617 1.972 9.422 1 97.69 332 VAL A N 1
ATOM 2614 C CA . VAL A 1 332 ? -11.523 1.505 8.047 1 97.69 332 VAL A CA 1
ATOM 2615 C C . VAL A 1 332 ? -11.312 -0.008 8.023 1 97.69 332 VAL A C 1
ATOM 2617 O O . VAL A 1 332 ? -11.695 -0.681 7.066 1 97.69 332 VAL A O 1
ATOM 2620 N N . THR A 1 333 ? -10.719 -0.57 9.117 1 97.19 333 THR A N 1
ATOM 2621 C CA . THR A 1 333 ? -10.547 -2.016 9.211 1 97.19 333 THR A CA 1
ATOM 2622 C C . THR A 1 333 ? -11.898 -2.727 9.195 1 97.19 333 THR A C 1
ATOM 2624 O O . THR A 1 333 ? -12.102 -3.658 8.414 1 97.19 333 THR A O 1
ATOM 2627 N N . GLN A 1 334 ? -12.812 -2.238 10 1 97.62 334 GLN A N 1
ATOM 2628 C CA . GLN A 1 334 ? -14.141 -2.828 10.07 1 97.62 334 GLN A CA 1
ATOM 2629 C C . GLN A 1 334 ? -14.93 -2.564 8.789 1 97.62 334 GLN A C 1
ATOM 2631 O O . GLN A 1 334 ? -15.648 -3.441 8.305 1 97.62 334 GLN A O 1
ATOM 2636 N N . TYR A 1 335 ? -14.789 -1.405 8.281 1 98 335 TYR A N 1
ATOM 2637 C CA . TYR A 1 335 ? -15.477 -1.052 7.043 1 98 335 TYR A CA 1
ATOM 2638 C C . TYR A 1 335 ? -15.07 -1.984 5.906 1 98 335 TYR A C 1
ATOM 2640 O O . TYR A 1 335 ? -15.93 -2.51 5.191 1 98 335 TYR A O 1
ATOM 2648 N N . LEU A 1 336 ? -13.789 -2.195 5.742 1 96.5 336 LEU A N 1
ATOM 2649 C CA . LEU A 1 336 ? -13.281 -2.986 4.621 1 96.5 336 LEU A CA 1
ATOM 2650 C C . LEU A 1 336 ? -13.656 -4.457 4.785 1 96.5 336 LEU A C 1
ATOM 2652 O O . LEU A 1 336 ? -13.898 -5.152 3.799 1 96.5 336 LEU A O 1
ATOM 2656 N N . SER A 1 337 ? -13.68 -4.895 6.023 1 95.19 337 SER A N 1
ATOM 2657 C CA . SER A 1 337 ? -14.172 -6.242 6.277 1 95.19 337 SER A CA 1
ATOM 2658 C C . SER A 1 337 ? -15.617 -6.398 5.82 1 95.19 337 SER A C 1
ATOM 2660 O O . SER A 1 337 ? -15.953 -7.355 5.117 1 95.19 337 SER A O 1
ATOM 2662 N N . GLY A 1 338 ? -16.453 -5.477 6.207 1 96.12 338 GLY A N 1
ATOM 2663 C CA . GLY A 1 338 ? -17.844 -5.5 5.77 1 96.12 338 GLY A CA 1
ATOM 2664 C C . GLY A 1 338 ? -17.984 -5.312 4.273 1 96.12 338 GLY A C 1
ATOM 2665 O O . GLY A 1 338 ? -18.828 -5.957 3.643 1 96.12 338 GLY A O 1
ATOM 2666 N N . PHE A 1 339 ? -17.188 -4.449 3.758 1 94.81 339 PHE A N 1
ATOM 2667 C CA . PHE A 1 339 ? -17.203 -4.176 2.324 1 94.81 339 PHE A CA 1
ATOM 2668 C C . PHE A 1 339 ? -16.969 -5.457 1.528 1 94.81 339 PHE A C 1
ATOM 2670 O O . PHE A 1 339 ? -17.703 -5.734 0.57 1 94.81 339 PHE A O 1
ATOM 2677 N N . ARG A 1 340 ? -16.016 -6.188 1.904 1 91.88 340 ARG A N 1
ATOM 2678 C CA . ARG A 1 340 ? -15.703 -7.43 1.208 1 91.88 340 ARG A CA 1
ATOM 2679 C C . ARG A 1 340 ? -16.891 -8.391 1.245 1 91.88 340 ARG A C 1
ATOM 2681 O O . ARG A 1 340 ? -17.234 -8.992 0.229 1 91.88 340 ARG A O 1
ATOM 2688 N N . LYS A 1 341 ? -17.484 -8.523 2.387 1 93.62 341 LYS A N 1
ATOM 2689 C CA . LYS A 1 341 ? -18.594 -9.445 2.572 1 93.62 341 LYS A CA 1
ATOM 2690 C C . LYS A 1 341 ? -19.781 -9.07 1.682 1 93.62 341 LYS A C 1
ATOM 2692 O O . LYS A 1 341 ? -20.438 -9.945 1.106 1 93.62 341 LYS A O 1
ATOM 2697 N N . VAL A 1 342 ? -20 -7.793 1.512 1 92.75 342 VAL A N 1
ATOM 2698 C CA . VAL A 1 342 ? -21.172 -7.336 0.787 1 92.75 342 VAL A CA 1
ATOM 2699 C C . VAL A 1 342 ? -20.844 -7.199 -0.699 1 92.75 342 VAL A C 1
ATOM 2701 O O . VAL A 1 342 ? -21.547 -7.754 -1.547 1 92.75 342 VAL A O 1
ATOM 2704 N N . ALA A 1 343 ? -19.797 -6.543 -0.979 1 89.81 343 ALA A N 1
ATOM 2705 C CA . ALA A 1 343 ? -19.484 -6.184 -2.361 1 89.81 343 ALA A CA 1
ATOM 2706 C C . ALA A 1 343 ? -19.062 -7.406 -3.168 1 89.81 343 ALA A C 1
ATOM 2708 O O . ALA A 1 343 ? -19.422 -7.535 -4.34 1 89.81 343 ALA A O 1
ATOM 2709 N N . PHE A 1 344 ? -18.359 -8.328 -2.52 1 87.69 344 PHE A N 1
ATOM 2710 C CA . PHE A 1 344 ? -17.844 -9.461 -3.271 1 87.69 344 PHE A CA 1
ATOM 2711 C C . PHE A 1 344 ? -18.719 -10.688 -3.082 1 87.69 344 PHE A C 1
ATOM 2713 O O . PHE A 1 344 ? -19.031 -11.391 -4.047 1 87.69 344 PHE A O 1
ATOM 2720 N N . TYR A 1 345 ? -19.141 -10.852 -1.836 1 89.5 345 TYR A N 1
ATOM 2721 C CA . TYR A 1 345 ? -19.797 -12.117 -1.544 1 89.5 345 TYR A CA 1
ATOM 2722 C C . TYR A 1 345 ? -21.312 -11.969 -1.55 1 89.5 345 TYR A C 1
ATOM 2724 O O . TYR A 1 345 ? -22.047 -12.953 -1.415 1 89.5 345 TYR A O 1
ATOM 2732 N N . GLY A 1 346 ? -21.781 -10.727 -1.729 1 86.38 346 GLY A N 1
ATOM 2733 C CA . GLY A 1 346 ? -23.219 -10.523 -1.721 1 86.38 346 GLY A CA 1
ATOM 2734 C C . GLY A 1 346 ? -23.844 -10.734 -0.357 1 86.38 346 GLY A C 1
ATOM 2735 O O . GLY A 1 346 ? -25 -11.172 -0.258 1 86.38 346 GLY A O 1
ATOM 2736 N N . GLY A 1 347 ? -23.094 -10.508 0.618 1 88.38 347 GLY A N 1
ATOM 2737 C CA . GLY A 1 347 ? -23.562 -10.688 1.982 1 88.38 347 GLY A CA 1
ATOM 2738 C C . GLY A 1 347 ? -24.734 -9.781 2.338 1 88.38 347 GLY A C 1
ATOM 2739 O O . GLY A 1 347 ? -24.844 -8.672 1.806 1 88.38 347 GLY A O 1
ATOM 2740 N N . ASP A 1 348 ? -25.562 -10.25 3.309 1 90.62 348 ASP A N 1
ATOM 2741 C CA . ASP A 1 348 ? -26.703 -9.477 3.773 1 90.62 348 ASP A CA 1
ATOM 2742 C C . ASP A 1 348 ? -26.375 -8.742 5.074 1 90.62 348 ASP A C 1
ATOM 2744 O O . ASP A 1 348 ? -25.219 -8.695 5.492 1 90.62 348 ASP A O 1
ATOM 2748 N N . PHE A 1 349 ? -27.422 -8.203 5.656 1 93.19 349 PHE A N 1
ATOM 2749 C CA . PHE A 1 349 ? -27.25 -7.434 6.883 1 93.19 349 PHE A CA 1
ATOM 2750 C C . PHE A 1 349 ? -26.719 -8.312 8.008 1 93.19 349 PHE A C 1
ATOM 2752 O O . PHE A 1 349 ? -25.906 -7.859 8.82 1 93.19 349 PHE A O 1
ATOM 2759 N N . ALA A 1 350 ? -27.125 -9.492 8.031 1 92.38 350 ALA A N 1
ATOM 2760 C CA . ALA A 1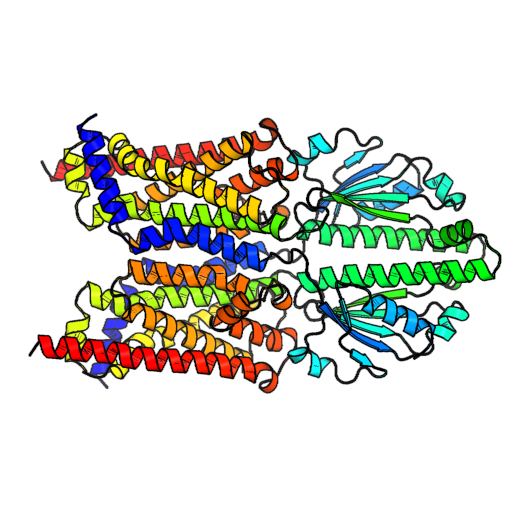 350 ? -26.703 -10.422 9.078 1 92.38 350 ALA A CA 1
ATOM 2761 C C . ALA A 1 350 ? -25.219 -10.727 8.961 1 92.38 350 ALA A C 1
ATOM 2763 O O . ALA A 1 350 ? -24.531 -10.891 9.969 1 92.38 350 ALA A O 1
ATOM 2764 N N . SER A 1 351 ? -24.75 -10.75 7.758 1 92.06 351 SER A N 1
ATOM 2765 C CA . SER A 1 351 ? -23.359 -11.102 7.52 1 92.06 351 SER A CA 1
ATOM 2766 C C . SER A 1 351 ? -22.422 -9.992 7.992 1 92.06 351 SER A C 1
ATOM 2768 O O . SER A 1 351 ? -21.266 -10.25 8.344 1 92.06 351 SER A O 1
ATOM 2770 N N . ILE A 1 352 ? -22.906 -8.789 8.031 1 95.56 352 ILE A N 1
ATOM 2771 C CA . ILE A 1 352 ? -22.016 -7.691 8.367 1 95.56 352 ILE A CA 1
ATOM 2772 C C . ILE A 1 352 ? -22.375 -7.129 9.742 1 95.56 352 ILE A C 1
ATOM 2774 O O . ILE A 1 352 ? -21.906 -6.055 10.125 1 95.56 352 ILE A O 1
ATOM 2778 N N . MET A 1 353 ? -23.156 -7.809 10.5 1 96.62 353 MET A N 1
ATOM 2779 C CA . MET A 1 353 ? -23.594 -7.359 11.812 1 96.62 353 MET A CA 1
ATOM 2780 C C . MET A 1 353 ? -22.406 -7.199 12.758 1 96.62 353 MET A C 1
ATOM 2782 O O . MET A 1 353 ? -22.359 -6.254 13.547 1 96.62 353 MET A O 1
ATOM 2786 N N . PRO A 1 354 ? -21.469 -8.148 12.711 1 95.94 354 PRO A N 1
ATOM 2787 C CA . PRO A 1 354 ? -20.312 -7.941 13.578 1 95.94 354 PRO A CA 1
ATOM 2788 C C . PRO A 1 354 ? -19.578 -6.629 13.305 1 95.94 354 PRO A C 1
ATOM 2790 O O . PRO A 1 354 ? -19.203 -5.914 14.234 1 95.94 354 PRO A O 1
ATOM 2793 N N . GLU A 1 355 ? -19.359 -6.289 12.031 1 97.56 355 GLU A N 1
ATOM 2794 C CA . GLU A 1 355 ? -18.719 -5.031 11.656 1 97.56 355 GLU A CA 1
ATOM 2795 C C . GLU A 1 355 ? -19.562 -3.834 12.094 1 97.56 355 GLU A C 1
ATOM 2797 O O . GLU A 1 355 ? -19.031 -2.836 12.578 1 97.56 355 GLU A O 1
ATOM 2802 N N . ILE A 1 356 ? -20.906 -3.945 11.953 1 98.12 356 ILE A N 1
ATOM 2803 C CA . ILE A 1 356 ? -21.812 -2.869 12.328 1 98.12 356 ILE A CA 1
ATOM 2804 C C . ILE A 1 356 ? -21.734 -2.639 13.836 1 98.12 356 ILE A C 1
ATOM 2806 O O . ILE A 1 356 ? -21.641 -1.497 14.297 1 98.12 356 ILE A O 1
ATOM 2810 N N . LYS A 1 357 ? -21.75 -3.699 14.562 1 98.06 357 LYS A N 1
ATOM 2811 C CA . LYS A 1 357 ? -21.688 -3.596 16.016 1 98.06 357 LYS A CA 1
ATOM 2812 C C . LYS A 1 357 ? -20.375 -2.979 16.469 1 98.06 357 LYS A C 1
ATOM 2814 O O . LYS A 1 357 ? -20.344 -2.131 17.375 1 98.06 357 LYS A O 1
ATOM 2819 N N . PHE A 1 358 ? -19.328 -3.406 15.867 1 98 358 PHE A N 1
ATOM 2820 C CA . PHE A 1 358 ? -18.016 -2.9 16.25 1 98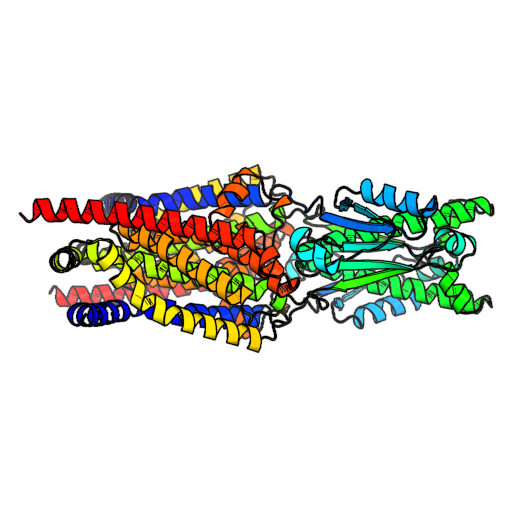 358 PHE A CA 1
ATOM 2821 C C . PHE A 1 358 ? -17.891 -1.418 15.922 1 98 358 PHE A C 1
ATOM 2823 O O . PHE A 1 358 ? -17.422 -0.631 16.75 1 98 358 PHE A O 1
ATOM 2830 N N . LEU A 1 359 ? -18.297 -0.996 14.727 1 98.56 359 LEU A N 1
ATOM 2831 C CA . LEU A 1 359 ? -18.25 0.406 14.328 1 98.56 359 LEU A CA 1
ATOM 2832 C C . LEU A 1 359 ? -19.125 1.259 15.227 1 98.56 359 LEU A C 1
ATOM 2834 O O . LEU A 1 359 ? -18.734 2.363 15.617 1 98.56 359 LEU A O 1
ATOM 2838 N N . THR A 1 360 ? -20.297 0.727 15.531 1 98.56 360 THR A N 1
ATOM 2839 C CA . THR A 1 360 ? -21.203 1.438 16.438 1 98.56 360 THR A CA 1
ATOM 2840 C C . THR A 1 360 ? -20.562 1.601 17.812 1 98.56 360 THR A C 1
ATOM 2842 O O . THR A 1 360 ? -20.688 2.652 18.438 1 98.56 360 THR A O 1
ATOM 2845 N N . GLY A 1 361 ? -19.922 0.515 18.25 1 98.44 361 GLY A N 1
ATOM 2846 C CA . GLY A 1 361 ? -19.203 0.604 19.5 1 98.44 361 GLY A CA 1
ATOM 2847 C C . GLY A 1 361 ? -18.125 1.673 19.5 1 98.44 361 GLY A C 1
ATOM 2848 O O . GLY A 1 361 ? -17.984 2.436 20.453 1 98.44 361 GLY A O 1
ATOM 2849 N N . ILE A 1 362 ? -17.344 1.771 18.453 1 98.12 362 ILE A N 1
ATOM 2850 C CA . ILE A 1 362 ? -16.312 2.781 18.297 1 98.12 362 ILE A CA 1
ATOM 2851 C C . ILE A 1 362 ? -16.938 4.176 18.344 1 98.12 362 ILE A C 1
ATOM 2853 O O . ILE A 1 362 ? -16.422 5.07 19.016 1 98.12 362 ILE A O 1
ATOM 2857 N N . ILE A 1 363 ? -18.047 4.324 17.672 1 98.5 363 ILE A N 1
ATOM 2858 C CA . ILE A 1 363 ? -18.75 5.598 17.625 1 98.5 363 ILE A CA 1
ATOM 2859 C C . ILE A 1 363 ? -19.219 5.996 19.016 1 98.5 363 ILE A C 1
ATOM 2861 O O . ILE A 1 363 ? -18.984 7.129 19.453 1 98.5 363 ILE A O 1
ATOM 2865 N N . LEU A 1 364 ? -19.797 5.09 19.703 1 98.38 364 LEU A N 1
ATOM 2866 C CA . LEU A 1 364 ? -20.344 5.371 21.031 1 98.38 364 LEU A CA 1
ATOM 2867 C C . LEU A 1 364 ? -19.234 5.766 22 1 98.38 364 LEU A C 1
ATOM 2869 O O . LEU A 1 364 ? -19.375 6.75 22.734 1 98.38 364 LEU A O 1
ATOM 2873 N N . VAL A 1 365 ? -18.188 5.035 21.969 1 98.25 365 VAL A N 1
ATOM 2874 C CA . VAL A 1 365 ? -17.078 5.336 22.859 1 98.25 365 VAL A CA 1
ATOM 2875 C C . VAL A 1 365 ? -16.484 6.699 22.516 1 98.25 365 VAL A C 1
ATOM 2877 O O . VAL A 1 365 ? -16.203 7.508 23.406 1 98.25 365 VAL A O 1
ATOM 2880 N N . ALA A 1 366 ? -16.281 6.953 21.219 1 97.88 366 ALA A N 1
ATOM 2881 C CA . ALA A 1 366 ? -15.711 8.227 20.797 1 97.88 366 ALA A CA 1
ATOM 2882 C C . ALA A 1 366 ? -16.625 9.391 21.156 1 97.88 366 ALA A C 1
ATOM 2884 O O . ALA A 1 366 ? -16.156 10.414 21.656 1 97.88 366 ALA A O 1
ATOM 2885 N N . VAL A 1 367 ? -17.922 9.219 21 1 97.81 367 VAL A N 1
ATOM 2886 C CA . VAL A 1 367 ? -18.875 10.281 21.25 1 97.81 367 VAL A CA 1
ATOM 2887 C C . VAL A 1 367 ? -18.938 10.57 22.75 1 97.81 367 VAL A C 1
ATOM 2889 O O . VAL A 1 367 ? -18.891 11.727 23.172 1 97.81 367 VAL A O 1
ATOM 2892 N N . ILE A 1 368 ? -19.016 9.539 23.516 1 98.12 368 ILE A N 1
ATOM 2893 C CA . ILE A 1 368 ? -19.109 9.703 24.969 1 98.12 368 ILE A CA 1
ATOM 2894 C C . ILE A 1 368 ? -17.844 10.375 25.5 1 98.12 368 ILE A C 1
ATOM 2896 O O . ILE A 1 368 ? -17.922 11.336 26.25 1 98.12 368 ILE A O 1
ATOM 2900 N N . THR A 1 369 ? -16.688 9.883 25.062 1 98.19 369 THR A N 1
ATOM 2901 C CA . THR A 1 369 ? -15.422 10.461 25.516 1 98.19 369 THR A CA 1
ATOM 2902 C C . THR A 1 369 ? -15.305 11.914 25.062 1 98.19 369 THR A C 1
ATOM 2904 O O . THR A 1 369 ? -14.828 12.766 25.812 1 98.19 369 THR A O 1
ATOM 2907 N N . MET A 1 370 ? -15.75 12.156 23.875 1 97.19 370 MET A N 1
ATOM 2908 C CA . MET A 1 370 ? -15.688 13.508 23.312 1 97.19 370 MET A CA 1
ATOM 2909 C C . MET A 1 370 ? -16.594 14.461 24.094 1 97.19 370 MET A C 1
ATOM 2911 O O . MET A 1 370 ? -16.203 15.578 24.406 1 97.19 370 MET A O 1
ATOM 2915 N N . ILE A 1 371 ? -17.797 14.055 24.422 1 97.62 371 ILE A N 1
ATOM 2916 C CA . ILE A 1 371 ? -18.766 14.867 25.156 1 97.62 371 ILE A CA 1
ATOM 2917 C C . ILE A 1 371 ? -18.219 15.172 26.547 1 97.62 371 ILE A C 1
ATOM 2919 O O . ILE A 1 371 ? -18.25 16.328 27 1 97.62 371 ILE A O 1
ATOM 2923 N N . LEU A 1 372 ? -17.656 14.188 27.172 1 98.06 372 LEU A N 1
ATOM 2924 C CA . LEU A 1 372 ? -17.125 14.359 28.516 1 98.06 372 LEU A CA 1
ATOM 2925 C C . LEU A 1 372 ? -15.906 15.266 28.516 1 98.06 372 LEU A C 1
ATOM 2927 O O . LEU A 1 372 ? -15.797 16.172 29.359 1 98.06 372 LEU A O 1
ATOM 2931 N N . LEU A 1 373 ? -15.031 15.023 27.578 1 98 373 LEU A N 1
ATOM 2932 C CA . LEU A 1 373 ? -13.805 15.812 27.516 1 98 373 LEU A CA 1
ATOM 2933 C C . LEU A 1 373 ? -14.109 17.266 27.203 1 98 373 LEU A C 1
ATOM 2935 O O . LEU A 1 373 ? -13.539 18.188 27.812 1 98 373 LEU A O 1
ATOM 2939 N N . LEU A 1 374 ? -14.984 17.516 26.25 1 97.56 374 LEU A N 1
ATOM 2940 C CA . LEU A 1 374 ? -15.32 18.875 25.875 1 97.56 374 LEU A CA 1
ATOM 2941 C C . LEU A 1 374 ? -16.078 19.594 26.984 1 97.56 374 LEU A C 1
ATOM 2943 O O . LEU A 1 374 ? -15.883 20.781 27.219 1 97.56 374 LEU A O 1
ATOM 2947 N N . GLN A 1 375 ? -16.938 18.812 27.641 1 97.38 375 GLN A N 1
ATOM 2948 C CA . GLN A 1 375 ? -17.672 19.406 28.766 1 97.38 375 GLN A CA 1
ATOM 2949 C C . GLN A 1 375 ? -16.734 19.812 29.891 1 97.38 375 GLN A C 1
ATOM 2951 O O . GLN A 1 375 ? -16.938 20.844 30.531 1 97.38 375 GLN A O 1
ATOM 2956 N N . PHE A 1 376 ? -15.812 19.016 30.156 1 96.94 376 PHE A N 1
ATOM 2957 C CA . PHE A 1 376 ? -14.805 19.328 31.156 1 96.94 376 PHE A CA 1
ATOM 2958 C C . PHE A 1 376 ? -14.07 20.625 30.797 1 96.94 376 PHE A C 1
ATOM 2960 O O . PHE A 1 376 ? -13.844 21.469 31.656 1 96.94 376 PHE A O 1
ATOM 2967 N N . LYS A 1 377 ? -13.734 20.797 29.531 1 95.81 377 LYS A N 1
ATOM 2968 C CA . LYS A 1 377 ? -13.031 21.984 29.062 1 95.81 377 LYS A CA 1
ATOM 2969 C C . LYS A 1 377 ? -13.938 23.219 29.156 1 95.81 377 LYS A C 1
ATOM 2971 O O . LYS A 1 377 ? -13.469 24.328 29.453 1 95.81 377 LYS A O 1
ATOM 2976 N N . ILE A 1 378 ? -15.203 23.031 28.875 1 96.12 378 ILE A N 1
ATOM 2977 C CA . ILE A 1 378 ? -16.172 24.125 28.938 1 96.12 378 ILE A CA 1
ATOM 2978 C C . ILE A 1 378 ? -16.328 24.578 30.391 1 96.12 378 ILE A C 1
ATOM 2980 O O . ILE A 1 378 ? -16.297 25.781 30.672 1 96.12 378 ILE A O 1
ATOM 2984 N N . ASN A 1 379 ? -16.391 23.641 31.297 1 95.19 379 ASN A N 1
ATOM 2985 C CA . ASN A 1 379 ? -16.547 23.969 32.719 1 95.19 379 ASN A CA 1
ATOM 2986 C C . ASN A 1 379 ? -15.32 24.688 33.25 1 95.19 379 ASN A C 1
ATOM 2988 O O . ASN A 1 379 ? -15.445 25.625 34.062 1 95.19 379 ASN A O 1
ATOM 2992 N N . ARG A 1 380 ? -14.242 24.25 32.844 1 93.31 380 ARG A N 1
ATOM 2993 C CA . ARG A 1 380 ? -13 24.859 33.312 1 93.31 380 ARG A CA 1
ATOM 2994 C C . ARG A 1 380 ? -12.883 26.297 32.781 1 93.31 380 ARG A C 1
ATOM 2996 O O . ARG A 1 380 ? -12.484 27.188 33.531 1 93.31 380 ARG A O 1
ATOM 3003 N N . LEU A 1 381 ? -13.25 26.516 31.516 1 91 381 LEU A N 1
ATOM 3004 C CA . LEU A 1 381 ? -13.148 27.844 30.922 1 91 381 LEU A CA 1
ATOM 3005 C C . LEU A 1 381 ? -14.211 28.781 31.484 1 91 381 LEU A C 1
ATOM 3007 O O . LEU A 1 381 ? -13.969 29.984 31.656 1 91 381 LEU A O 1
ATOM 3011 N N . SER A 1 382 ? -15.352 28.266 31.781 1 88.5 382 SER A N 1
ATOM 3012 C CA . SER A 1 382 ? -16.438 29.062 32.344 1 88.5 382 SER A CA 1
ATOM 3013 C C . SER A 1 382 ? -16.109 29.5 33.781 1 88.5 382 SER A C 1
ATOM 3015 O O . SER A 1 382 ? -16.516 30.594 34.188 1 88.5 382 SER A O 1
ATOM 3017 N N . ARG A 1 383 ? -15.367 28.781 34.5 1 85.19 383 ARG A N 1
ATOM 3018 C CA . ARG A 1 383 ? -14.977 29.125 35.875 1 85.19 383 ARG A CA 1
ATOM 3019 C C . ARG A 1 383 ? -13.914 30.219 35.875 1 85.19 383 ARG A C 1
ATOM 3021 O O . ARG A 1 383 ? -13.859 31.047 36.781 1 85.19 383 ARG A O 1
ATOM 3028 N N . ARG A 1 384 ? -13.141 30.234 34.875 1 80.75 384 ARG A N 1
ATOM 3029 C CA . ARG A 1 384 ? -12.078 31.234 34.781 1 80.75 384 ARG A CA 1
ATOM 3030 C C . ARG A 1 384 ? -12.633 32.594 34.344 1 80.75 384 ARG A C 1
ATOM 3032 O O . ARG A 1 384 ? -12.055 33.625 34.688 1 80.75 384 ARG A O 1
ATOM 3039 N N . GLN A 1 385 ? -13.727 32.625 33.531 1 77.12 385 GLN A N 1
ATOM 3040 C CA . GLN A 1 385 ? -14.32 33.875 33.031 1 77.12 385 GLN A CA 1
ATOM 3041 C C . GLN A 1 385 ? -15.219 34.5 34.094 1 77.12 385 GLN A C 1
ATOM 3043 O O . GLN A 1 385 ? -15.461 35.719 34.062 1 77.12 385 GLN A O 1
ATOM 3048 N N . ASN A 1 386 ? -15.664 33.75 35.094 1 65.56 386 ASN A N 1
ATOM 3049 C CA . ASN A 1 386 ? -16.406 34.344 36.219 1 65.56 386 ASN A CA 1
ATOM 3050 C C . ASN A 1 386 ? -15.453 34.781 37.344 1 65.56 386 ASN A C 1
ATOM 3052 O O . ASN A 1 386 ? -14.5 34.062 37.688 1 65.56 386 ASN A O 1
ATOM 3056 N N . MET B 1 1 ? 32.688 31.516 12.445 1 69.62 1 MET B N 1
ATOM 3057 C CA . MET B 1 1 ? 32.469 30.125 12.82 1 69.62 1 MET B CA 1
ATOM 3058 C C . MET B 1 1 ? 31.812 30.016 14.195 1 69.62 1 MET B C 1
ATOM 3060 O O . MET B 1 1 ? 30.859 29.281 14.375 1 69.62 1 MET B O 1
ATOM 3064 N N . LYS B 1 2 ? 32.219 30.828 15.109 1 77.38 2 LYS B N 1
ATOM 3065 C CA . LYS B 1 2 ? 31.625 30.812 16.438 1 77.38 2 LYS B CA 1
ATOM 3066 C C . LYS B 1 2 ? 30.172 31.25 16.391 1 77.38 2 LYS B C 1
ATOM 3068 O O . LYS B 1 2 ? 29.312 30.641 17.031 1 77.38 2 LYS B O 1
ATOM 3073 N N . LYS B 1 3 ? 29.891 32.156 15.562 1 88.06 3 LYS B N 1
ATOM 3074 C CA . LYS B 1 3 ? 28.531 32.656 15.422 1 88.06 3 LYS B CA 1
ATOM 3075 C C . LYS B 1 3 ? 27.625 31.578 14.82 1 88.06 3 LYS B C 1
ATOM 3077 O O . LYS B 1 3 ? 26.484 31.406 15.258 1 88.06 3 LYS B O 1
ATOM 3082 N N . PHE B 1 4 ? 28.109 30.906 13.859 1 91.69 4 PHE B N 1
ATOM 3083 C CA . PHE B 1 4 ? 27.359 29.828 13.211 1 91.69 4 PHE B CA 1
ATOM 3084 C C . PHE B 1 4 ? 27.031 28.719 14.203 1 91.69 4 PHE B C 1
ATOM 3086 O O . PHE B 1 4 ? 25.906 28.219 14.227 1 91.69 4 PHE B O 1
ATOM 3093 N N . ILE B 1 5 ? 27.969 28.344 15.039 1 92.19 5 ILE B N 1
ATOM 3094 C CA . ILE B 1 5 ? 27.781 27.297 16.031 1 92.19 5 ILE B CA 1
ATOM 3095 C C . ILE B 1 5 ? 26.734 27.719 17.047 1 92.19 5 ILE B C 1
ATOM 3097 O O . ILE B 1 5 ? 25.938 26.906 17.516 1 92.19 5 ILE B O 1
ATOM 3101 N N . GLY B 1 6 ? 26.766 29.016 17.406 1 92 6 GLY B N 1
ATOM 3102 C CA . GLY B 1 6 ? 25.75 29.531 18.312 1 92 6 GLY B CA 1
ATOM 3103 C C . GLY B 1 6 ? 24.344 29.453 17.719 1 92 6 GLY B C 1
ATOM 3104 O O . GLY B 1 6 ? 23.406 29.047 18.406 1 92 6 GLY B O 1
ATOM 3105 N N . LEU B 1 7 ? 24.266 29.812 16.484 1 93.19 7 LEU B N 1
ATOM 3106 C CA . LEU B 1 7 ? 22.984 29.75 15.805 1 93.19 7 LEU B CA 1
ATOM 3107 C C . LEU B 1 7 ? 22.531 28.312 15.625 1 93.19 7 LEU B C 1
ATOM 3109 O O . LEU B 1 7 ? 21.328 28.016 15.672 1 93.19 7 LEU B O 1
ATOM 3113 N N . LEU B 1 8 ? 23.469 27.484 15.422 1 94.25 8 LEU B N 1
ATOM 3114 C CA . LEU B 1 8 ? 23.172 26.078 15.273 1 94.25 8 LEU B CA 1
ATOM 3115 C C . LEU B 1 8 ? 22.562 25.5 16.562 1 94.25 8 LEU B C 1
ATOM 3117 O O . LEU B 1 8 ? 21.641 24.703 16.5 1 94.25 8 LEU B O 1
ATOM 3121 N N . LYS B 1 9 ? 23.094 25.844 17.656 1 94.56 9 LYS B N 1
ATOM 3122 C CA . LYS B 1 9 ? 22.562 25.422 18.953 1 94.56 9 LYS B CA 1
ATOM 3123 C C . LYS B 1 9 ? 21.125 25.891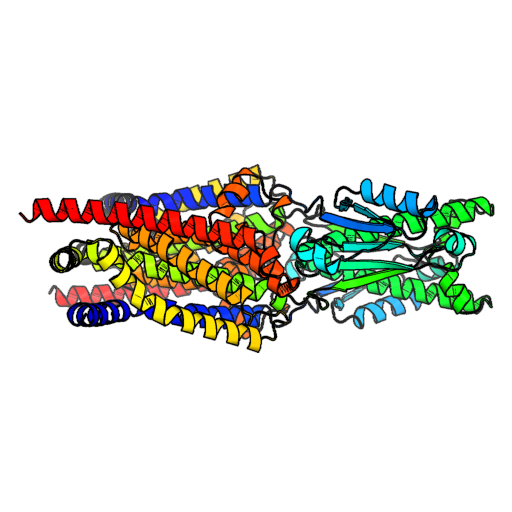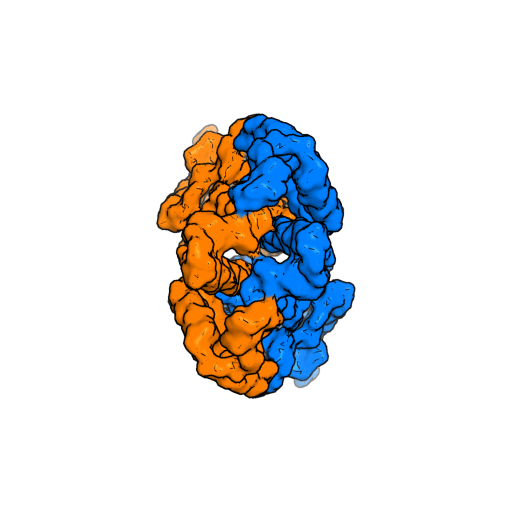 19.125 1 94.56 9 LYS B C 1
ATOM 3125 O O . LYS B 1 9 ? 20.281 25.141 19.656 1 94.56 9 LYS B O 1
ATOM 3130 N N . LEU B 1 10 ? 20.891 27.062 18.641 1 92.88 10 LEU B N 1
ATOM 3131 C CA . LEU B 1 10 ? 19.531 27.609 18.703 1 92.88 10 LEU B CA 1
ATOM 3132 C C . LEU B 1 10 ? 18.594 26.828 17.797 1 92.88 10 LEU B C 1
ATOM 3134 O O . LEU B 1 10 ? 17.422 26.609 18.141 1 92.88 10 LEU B O 1
ATOM 3138 N N . GLU B 1 11 ? 19.094 26.484 16.672 1 93.5 11 GLU B N 1
ATOM 3139 C CA . GLU B 1 11 ? 18.281 25.688 15.742 1 93.5 11 GLU B CA 1
ATOM 3140 C C . GLU B 1 11 ? 17.922 24.344 16.344 1 93.5 11 GLU B C 1
ATOM 3142 O O . GLU B 1 11 ? 16.781 23.875 16.203 1 93.5 11 GLU B O 1
ATOM 3147 N N . PHE B 1 12 ? 18.891 23.75 16.969 1 93.62 12 PHE B N 1
ATOM 3148 C CA . PHE B 1 12 ? 18.609 22.484 17.641 1 93.62 12 PHE B CA 1
ATOM 3149 C C . PHE B 1 12 ? 17.547 22.656 18.719 1 93.62 12 PHE B C 1
ATOM 3151 O O . PHE B 1 12 ? 16.641 21.828 18.828 1 93.62 12 PHE B O 1
ATOM 3158 N N . LYS B 1 13 ? 17.641 23.688 19.453 1 92.75 13 LYS B N 1
ATOM 3159 C CA . LYS B 1 13 ? 16.672 23.969 20.516 1 92.75 13 LYS B CA 1
ATOM 3160 C C . LYS B 1 13 ? 15.273 24.172 19.938 1 92.75 13 LYS B C 1
ATOM 3162 O O . LYS B 1 13 ? 14.289 23.688 20.5 1 92.75 13 LYS B O 1
ATOM 3167 N N . ARG B 1 14 ? 15.211 24.828 18.828 1 90.75 14 ARG B N 1
ATOM 3168 C CA . ARG B 1 14 ? 13.922 25.094 18.188 1 90.75 14 ARG B CA 1
ATOM 3169 C C . ARG B 1 14 ? 13.312 23.812 17.641 1 90.75 14 ARG B C 1
ATOM 3171 O O . ARG B 1 14 ? 12.109 23.578 17.781 1 90.75 14 ARG B O 1
ATOM 3178 N N . ILE B 1 15 ? 14.133 23.031 17.125 1 89.88 15 ILE B N 1
ATOM 3179 C CA . ILE B 1 15 ? 13.664 21.766 16.578 1 89.88 15 ILE B CA 1
ATOM 3180 C C . ILE B 1 15 ? 13.148 20.875 17.703 1 89.88 15 ILE B C 1
ATOM 3182 O O . ILE B 1 15 ? 12.055 20.312 17.609 1 89.88 15 ILE B O 1
ATOM 3186 N N . PHE B 1 16 ? 13.867 20.828 18.797 1 90.25 16 PHE B N 1
ATOM 3187 C CA . PHE B 1 16 ? 13.562 19.922 19.906 1 90.25 16 PHE B CA 1
ATOM 3188 C C . PHE B 1 16 ? 12.453 20.484 20.766 1 90.25 16 PHE B C 1
ATOM 3190 O O . PHE B 1 16 ? 11.93 19.797 21.656 1 90.25 16 PHE B O 1
ATOM 3197 N N . SER B 1 17 ? 12.062 21.734 20.484 1 88.06 17 SER B N 1
ATOM 3198 C CA . SER B 1 17 ? 10.969 22.344 21.25 1 88.06 17 SER B CA 1
ATOM 3199 C C . SER B 1 17 ? 9.617 21.812 20.797 1 88.06 17 SER B C 1
ATOM 3201 O O . SER B 1 17 ? 8.633 21.875 21.531 1 88.06 17 SER B O 1
ATOM 3203 N N . ASN B 1 18 ? 9.539 21.344 19.562 1 87.19 18 ASN B N 1
ATOM 3204 C CA . ASN B 1 18 ? 8.344 20.656 19.078 1 87.19 18 ASN B CA 1
ATOM 3205 C C . ASN B 1 18 ? 8.359 19.172 19.422 1 87.19 18 ASN B C 1
ATOM 3207 O O . ASN B 1 18 ? 8.852 18.359 18.641 1 87.19 18 ASN B O 1
ATOM 3211 N N . SER B 1 19 ? 7.73 18.828 20.469 1 87.69 19 SER B N 1
ATOM 3212 C CA . SER B 1 19 ? 7.793 17.469 21 1 87.69 19 SER B CA 1
ATOM 3213 C C . SER B 1 19 ? 7.117 16.469 20.078 1 87.69 19 SER B C 1
ATOM 3215 O O . SER B 1 19 ? 7.562 15.328 19.953 1 87.69 19 SER B O 1
ATOM 3217 N N . VAL B 1 20 ? 6.09 16.922 19.438 1 84.5 20 VAL B N 1
ATOM 3218 C CA . VAL B 1 20 ? 5.363 16.016 18.547 1 84.5 20 VAL B CA 1
ATOM 3219 C C . VAL B 1 20 ? 6.203 15.719 17.312 1 84.5 20 VAL B C 1
ATOM 3221 O O . VAL B 1 20 ? 6.32 14.562 16.891 1 84.5 20 VAL B O 1
ATOM 3224 N N . LEU B 1 21 ? 6.824 16.672 16.797 1 84.31 21 LEU B N 1
ATOM 3225 C CA . LEU B 1 21 ? 7.699 16.469 15.656 1 84.31 21 LEU B CA 1
ATOM 3226 C C . LEU B 1 21 ? 8.852 15.539 16.016 1 84.31 21 LEU B C 1
ATOM 3228 O O . LEU B 1 21 ? 9.234 14.68 15.211 1 84.31 21 LEU B O 1
ATOM 3232 N N . MET B 1 22 ? 9.383 15.742 17.172 1 89.38 22 MET B N 1
ATOM 3233 C CA . MET B 1 22 ? 10.5 14.914 17.594 1 89.38 22 MET B CA 1
ATOM 3234 C C . MET B 1 22 ? 10.07 13.461 17.766 1 89.38 22 MET B C 1
ATOM 3236 O O . MET B 1 22 ? 10.789 12.547 17.359 1 89.38 22 MET B O 1
ATOM 3240 N N . ALA B 1 23 ? 8.945 13.344 18.266 1 90.75 23 ALA B N 1
ATOM 3241 C CA . ALA B 1 23 ? 8.406 11.992 18.438 1 90.75 23 ALA B CA 1
ATOM 3242 C C . ALA B 1 23 ? 8.203 11.312 17.078 1 90.75 23 ALA B C 1
ATOM 3244 O O . ALA B 1 23 ? 8.484 10.117 16.938 1 90.75 23 ALA B O 1
ATOM 3245 N N . ILE B 1 24 ? 7.773 12.07 16.188 1 89.75 24 ILE B N 1
ATOM 3246 C CA . ILE B 1 24 ? 7.504 11.5 14.867 1 89.75 24 ILE B CA 1
ATOM 3247 C C . ILE B 1 24 ? 8.82 11.258 14.133 1 89.75 24 ILE B C 1
ATOM 3249 O O . ILE B 1 24 ? 9.016 10.203 13.523 1 89.75 24 ILE B O 1
ATOM 3253 N N . PHE B 1 25 ? 9.703 12.164 14.242 1 91.19 25 PHE B N 1
ATOM 3254 C CA . PHE B 1 25 ? 10.977 12.094 13.539 1 91.19 25 PHE B CA 1
ATOM 3255 C C . PHE B 1 25 ? 11.781 10.883 14 1 91.19 25 PHE B C 1
ATOM 3257 O O . PHE B 1 25 ? 12.336 10.148 13.18 1 91.19 25 PHE B O 1
ATOM 3264 N N . PHE B 1 26 ? 11.773 10.609 15.25 1 92.38 26 PHE B N 1
ATOM 3265 C CA . PHE B 1 26 ? 12.555 9.5 15.789 1 92.38 26 PHE B CA 1
ATOM 3266 C C . PHE B 1 26 ? 11.68 8.266 16 1 92.38 26 PHE B C 1
ATOM 3268 O O . PHE B 1 26 ? 12.133 7.141 15.789 1 92.38 26 PHE B O 1
ATOM 3275 N N . GLY B 1 27 ? 10.531 8.469 16.359 1 93.19 27 GLY B N 1
ATOM 3276 C CA . GLY B 1 27 ? 9.664 7.371 16.75 1 93.19 27 GLY B CA 1
ATOM 3277 C C . GLY B 1 27 ? 8.992 6.684 15.586 1 93.19 27 GLY B C 1
ATOM 3278 O O . GLY B 1 27 ? 8.797 5.465 15.602 1 93.19 27 GLY B O 1
ATOM 3279 N N . ALA B 1 28 ? 8.602 7.441 14.633 1 91.25 28 ALA B N 1
ATOM 3280 C CA . ALA B 1 28 ? 7.812 6.883 13.539 1 91.25 28 ALA B CA 1
ATOM 3281 C C . ALA B 1 28 ? 8.617 5.859 12.742 1 91.25 28 ALA B C 1
ATOM 3283 O O . ALA B 1 28 ? 8.133 4.758 12.477 1 91.25 28 ALA B O 1
ATOM 3284 N N . PRO B 1 29 ? 9.836 6.152 12.391 1 91.88 29 PRO B N 1
ATOM 3285 C CA . PRO B 1 29 ? 10.609 5.148 11.656 1 91.88 29 PRO B CA 1
ATOM 3286 C C . PRO B 1 29 ? 10.773 3.846 12.43 1 91.88 29 PRO B C 1
ATOM 3288 O O . PRO B 1 29 ? 10.641 2.762 11.859 1 91.88 29 PRO B O 1
ATOM 3291 N N . VAL B 1 30 ? 11.016 3.975 13.664 1 94.5 30 VAL B N 1
ATOM 3292 C CA . VAL B 1 30 ? 11.188 2.797 14.516 1 94.5 30 VAL B CA 1
ATOM 3293 C C . VAL B 1 30 ? 9.852 2.086 14.68 1 94.5 30 VAL B C 1
ATOM 3295 O O . VAL B 1 30 ? 9.758 0.868 14.5 1 94.5 30 VAL B O 1
ATOM 3298 N N . GLY B 1 31 ? 8.883 2.852 15.008 1 95.12 31 GLY B N 1
ATOM 3299 C CA . GLY B 1 31 ? 7.559 2.285 15.211 1 95.12 31 GLY B CA 1
ATOM 3300 C C . GLY B 1 31 ? 7.008 1.59 13.984 1 95.12 31 GLY B C 1
ATOM 3301 O O . GLY B 1 31 ? 6.539 0.453 14.062 1 95.12 31 GLY B O 1
ATOM 3302 N N . TYR B 1 32 ? 7.102 2.229 12.844 1 94.44 32 TYR B N 1
ATOM 3303 C CA . TYR B 1 32 ? 6.617 1.642 11.602 1 94.44 32 TYR B CA 1
ATOM 3304 C C . TYR B 1 32 ? 7.484 0.46 11.18 1 94.44 32 TYR B C 1
ATOM 3306 O O . TYR B 1 32 ? 6.984 -0.521 10.625 1 94.44 32 TYR B O 1
ATOM 3314 N N . GLY B 1 33 ? 8.812 0.622 11.391 1 94.75 33 GLY B N 1
ATOM 3315 C CA . GLY B 1 33 ? 9.695 -0.498 11.102 1 94.75 33 GLY B CA 1
ATOM 3316 C C . GLY B 1 33 ? 9.32 -1.759 11.859 1 94.75 33 GLY B C 1
ATOM 3317 O O . GLY B 1 33 ? 9.227 -2.838 11.273 1 94.75 33 GLY B O 1
ATOM 3318 N N . ILE B 1 34 ? 9.062 -1.585 13.094 1 94.62 34 ILE B N 1
ATOM 3319 C CA . ILE B 1 34 ? 8.672 -2.713 13.93 1 94.62 34 ILE B CA 1
ATOM 3320 C C . ILE B 1 34 ? 7.285 -3.205 13.523 1 94.62 34 ILE B C 1
ATOM 3322 O O . ILE B 1 34 ? 7.074 -4.406 13.352 1 94.62 34 ILE B O 1
ATOM 3326 N N . LEU B 1 35 ? 6.43 -2.314 13.312 1 94.81 35 LEU B N 1
ATOM 3327 C CA . LEU B 1 35 ? 5.055 -2.648 12.961 1 94.81 35 LEU B CA 1
ATOM 3328 C C . LEU B 1 35 ? 5 -3.445 11.664 1 94.81 35 LEU B C 1
ATOM 3330 O O . LEU B 1 35 ? 4.461 -4.551 11.633 1 94.81 35 LEU B O 1
ATOM 3334 N N . PHE B 1 36 ? 5.559 -2.943 10.664 1 94.19 36 PHE B N 1
ATOM 3335 C CA . PHE B 1 36 ? 5.484 -3.592 9.359 1 94.19 36 PHE B CA 1
ATOM 3336 C C . PHE B 1 36 ? 6.359 -4.84 9.328 1 94.19 36 PHE B C 1
ATOM 3338 O O . PHE B 1 36 ? 6.035 -5.812 8.641 1 94.19 36 PHE B O 1
ATOM 3345 N N . GLY B 1 37 ? 7.484 -4.773 10.055 1 94 37 GLY B N 1
ATOM 3346 C CA . GLY B 1 37 ? 8.266 -5.992 10.211 1 94 37 GLY B CA 1
ATOM 3347 C C . GLY B 1 37 ? 7.453 -7.152 10.75 1 94 37 GLY B C 1
ATOM 3348 O O . GLY B 1 37 ? 7.488 -8.25 10.203 1 94 37 GLY B O 1
ATOM 3349 N N . PHE B 1 38 ? 6.676 -6.859 11.703 1 93.31 38 PHE B N 1
ATOM 3350 C CA . PHE B 1 38 ? 5.875 -7.91 12.32 1 93.31 38 PHE B CA 1
ATOM 3351 C C . PHE B 1 38 ? 4.664 -8.25 11.461 1 93.31 38 PHE B C 1
ATOM 3353 O O . PHE B 1 38 ? 4.234 -9.398 11.406 1 93.31 38 PHE B O 1
ATOM 3360 N N . VAL B 1 39 ? 4.121 -7.344 10.828 1 92.44 39 VAL B N 1
ATOM 3361 C CA . VAL B 1 39 ? 2.98 -7.57 9.945 1 92.44 39 VAL B CA 1
ATOM 3362 C C . VAL B 1 39 ? 3.352 -8.594 8.875 1 92.44 39 VAL B C 1
ATOM 3364 O O . VAL B 1 39 ? 2.57 -9.5 8.578 1 92.44 39 VAL B O 1
ATOM 3367 N N . TYR B 1 40 ? 4.547 -8.477 8.391 1 90.06 40 TYR B N 1
ATOM 3368 C CA . TYR B 1 40 ? 4.961 -9.328 7.285 1 90.06 40 TYR B CA 1
ATOM 3369 C C . TYR B 1 40 ? 5.895 -10.438 7.766 1 90.06 40 TYR B C 1
ATOM 3371 O O . TYR B 1 40 ? 6.484 -11.156 6.953 1 90.06 40 TYR B O 1
ATOM 3379 N N . GLN B 1 41 ? 6.023 -10.602 9.016 1 87.06 41 GLN B N 1
ATOM 3380 C CA . GLN B 1 41 ? 7.016 -11.492 9.609 1 87.06 41 GLN B CA 1
ATOM 3381 C C . GLN B 1 41 ? 6.805 -12.938 9.156 1 87.06 41 GLN B C 1
ATOM 3383 O O . GLN B 1 41 ? 7.77 -13.68 8.977 1 87.06 41 GLN B O 1
ATOM 3388 N N . GLN B 1 42 ? 5.547 -13.359 8.984 1 81.88 42 GLN B N 1
ATOM 3389 C CA . GLN B 1 42 ? 5.281 -14.727 8.562 1 81.88 42 GLN B CA 1
ATOM 3390 C C . GLN B 1 42 ? 5.836 -14.992 7.164 1 81.88 42 GLN B C 1
ATOM 3392 O O . GLN B 1 42 ? 6.102 -16.141 6.801 1 81.88 42 GLN B O 1
ATOM 3397 N N . ALA B 1 43 ? 6.07 -13.898 6.391 1 73.75 43 ALA B N 1
ATOM 3398 C CA . ALA B 1 43 ? 6.809 -13.914 5.129 1 73.75 43 ALA B CA 1
ATOM 3399 C C . ALA B 1 43 ? 5.992 -14.57 4.023 1 73.75 43 ALA B C 1
ATOM 3401 O O . ALA B 1 43 ? 6.195 -14.289 2.84 1 73.75 43 ALA B O 1
ATOM 3402 N N . LYS B 1 44 ? 5.219 -15.602 4.414 1 79.62 44 LYS B N 1
ATOM 3403 C CA . LYS B 1 44 ? 4.348 -16.281 3.463 1 79.62 44 LYS B CA 1
ATOM 3404 C C . LYS B 1 44 ? 2.934 -16.422 4.02 1 79.62 44 LYS B C 1
ATOM 3406 O O . LYS B 1 44 ? 2.74 -16.469 5.238 1 79.62 44 LYS B O 1
ATOM 3411 N N . VAL B 1 45 ? 2.047 -16.484 3.105 1 80.44 45 VAL B N 1
ATOM 3412 C CA . VAL B 1 45 ? 0.662 -16.703 3.508 1 80.44 45 VAL B CA 1
ATOM 3413 C C . VAL B 1 45 ? 0.432 -18.188 3.781 1 80.44 45 VAL B C 1
ATOM 3415 O O . VAL B 1 45 ? 0.769 -19.031 2.953 1 80.44 45 VAL B O 1
ATOM 3418 N N . LYS B 1 46 ? -0.017 -18.469 5.012 1 85.56 46 LYS B N 1
ATOM 3419 C CA . LYS B 1 46 ? -0.285 -19.859 5.387 1 85.56 46 LYS B CA 1
ATOM 3420 C C . LYS B 1 46 ? -1.739 -20.031 5.812 1 85.56 46 LYS B C 1
ATOM 3422 O O . LYS B 1 46 ? -2.463 -19.062 6.004 1 85.56 46 LYS B O 1
ATOM 3427 N N . ASN B 1 47 ? -2.139 -21.281 5.785 1 89.06 47 ASN B N 1
ATOM 3428 C CA . ASN B 1 47 ? -3.422 -21.703 6.336 1 89.06 47 ASN B CA 1
ATOM 3429 C C . ASN B 1 47 ? -4.59 -21.047 5.602 1 89.06 47 ASN B C 1
ATOM 3431 O O . ASN B 1 47 ? -5.5 -20.516 6.23 1 89.06 47 ASN B O 1
ATOM 3435 N N . LEU B 1 48 ? -4.445 -20.953 4.309 1 92 48 LEU B N 1
ATOM 3436 C CA . LEU B 1 48 ? -5.559 -20.484 3.496 1 92 48 LEU B CA 1
ATOM 3437 C C . LEU B 1 48 ? -6.715 -21.469 3.527 1 92 48 LEU B C 1
ATOM 3439 O O . LEU B 1 48 ? -6.539 -22.641 3.195 1 92 48 LEU B O 1
ATOM 3443 N N . PRO B 1 49 ? -7.867 -21.047 3.945 1 94.75 49 PRO B N 1
ATOM 3444 C CA . PRO B 1 49 ? -8.977 -21.984 4.18 1 94.75 49 PRO B CA 1
ATOM 3445 C C . PRO B 1 49 ? -9.578 -22.516 2.885 1 94.75 49 PRO B C 1
ATOM 3447 O O . PRO B 1 49 ? -10 -21.75 2.023 1 94.75 49 PRO B O 1
ATOM 3450 N N . ILE B 1 50 ? -9.68 -23.812 2.773 1 96.62 50 ILE B N 1
ATOM 3451 C CA . ILE B 1 50 ? -10.336 -24.438 1.63 1 96.62 50 ILE B CA 1
ATOM 3452 C C . ILE B 1 50 ? -11.422 -25.391 2.119 1 96.62 50 ILE B C 1
ATOM 3454 O O . ILE B 1 50 ? -11.398 -25.828 3.271 1 96.62 50 ILE B O 1
ATOM 3458 N N . VAL B 1 51 ? -12.391 -25.625 1.299 1 97.31 51 VAL B N 1
ATOM 3459 C CA . VAL B 1 51 ? -13.406 -26.641 1.538 1 97.31 51 VAL B CA 1
ATOM 3460 C C . VAL B 1 51 ? -13.398 -27.656 0.401 1 97.31 51 VAL B C 1
ATOM 3462 O O . VAL B 1 51 ? -13.227 -27.297 -0.765 1 97.31 51 VAL B O 1
ATOM 3465 N N . ILE B 1 52 ? -13.484 -28.969 0.773 1 97.94 52 ILE B N 1
ATOM 3466 C CA . ILE B 1 52 ? -13.453 -30.047 -0.206 1 97.94 52 ILE B CA 1
ATOM 3467 C C . ILE B 1 52 ? -14.805 -30.75 -0.252 1 97.94 52 ILE B C 1
ATOM 3469 O O . ILE B 1 52 ? -15.328 -31.172 0.781 1 97.94 52 ILE B O 1
ATOM 3473 N N . VAL B 1 53 ? -15.406 -30.734 -1.388 1 97.44 53 VAL B N 1
ATOM 3474 C CA . VAL B 1 53 ? -16.625 -31.5 -1.63 1 97.44 53 VAL B CA 1
ATOM 3475 C C . VAL B 1 53 ? -16.281 -32.844 -2.293 1 97.44 53 VAL B C 1
ATOM 3477 O O . VAL B 1 53 ? -16.094 -32.906 -3.51 1 97.44 53 VAL B O 1
ATOM 3480 N N . ASP B 1 54 ? -16.297 -33.875 -1.554 1 97.75 54 ASP B N 1
ATOM 3481 C CA . ASP B 1 54 ? -15.953 -35.219 -2.027 1 97.75 54 ASP B CA 1
ATOM 3482 C C . ASP B 1 54 ? -17.203 -36.031 -2.342 1 97.75 54 ASP B C 1
ATOM 3484 O O . ASP B 1 54 ? -17.719 -36.719 -1.479 1 97.75 54 ASP B O 1
ATOM 3488 N N . GLN B 1 55 ? -17.578 -36 -3.602 1 95.81 55 GLN B N 1
ATOM 3489 C CA . GLN B 1 55 ? -18.797 -36.688 -4.004 1 95.81 55 GLN B CA 1
ATOM 3490 C C . GLN B 1 55 ? -18.531 -38.188 -4.254 1 95.81 55 GLN B C 1
ATOM 3492 O O . GLN B 1 55 ? -19.469 -38.938 -4.473 1 95.81 55 GLN B O 1
ATOM 3497 N N . ASP B 1 56 ? -17.328 -38.656 -4.18 1 96 56 ASP B N 1
ATOM 3498 C CA . ASP B 1 56 ? -16.938 -40.031 -4.488 1 96 56 ASP B CA 1
ATOM 3499 C C . ASP B 1 56 ? -16.688 -40.844 -3.215 1 96 56 ASP B C 1
ATOM 3501 O O . ASP B 1 56 ? -16.984 -42.031 -3.156 1 96 56 ASP B O 1
ATOM 3505 N N . GLN B 1 57 ? -16.078 -40.281 -2.25 1 94.88 57 GLN B N 1
ATOM 3506 C CA . GLN B 1 57 ? -15.742 -40.906 -0.987 1 94.88 57 GLN B CA 1
ATOM 3507 C C . GLN B 1 57 ? -15.031 -42.25 -1.223 1 94.88 57 GLN B C 1
ATOM 3509 O O . GLN B 1 57 ? -15.453 -43.281 -0.705 1 94.88 57 GLN B O 1
ATOM 3514 N N . SER B 1 58 ? -13.914 -42.156 -1.885 1 94.81 58 SER B N 1
ATOM 3515 C CA . SER B 1 58 ? -13.117 -43.344 -2.242 1 94.81 58 SER B CA 1
ATOM 3516 C C . SER B 1 58 ? -11.695 -43.219 -1.714 1 94.81 58 SER B C 1
ATOM 3518 O O . SER B 1 58 ? -11.273 -42.156 -1.262 1 94.81 58 SER B O 1
ATOM 3520 N N . PRO B 1 59 ? -11 -44.344 -1.721 1 93.25 59 PRO B N 1
ATOM 3521 C CA . PRO B 1 59 ? -9.594 -44.281 -1.312 1 93.25 59 PRO B CA 1
ATOM 3522 C C . PRO B 1 59 ? -8.781 -43.312 -2.148 1 93.25 59 PRO B C 1
ATOM 3524 O O . PRO B 1 59 ? -7.875 -42.656 -1.627 1 93.25 59 PRO B O 1
ATOM 3527 N N . ALA B 1 60 ? -9.086 -43.156 -3.391 1 92.38 60 ALA B N 1
ATOM 3528 C CA . ALA B 1 60 ? -8.375 -42.219 -4.254 1 92.38 60 ALA B CA 1
ATOM 3529 C C . ALA B 1 60 ? -8.586 -40.781 -3.787 1 92.38 60 ALA B C 1
ATOM 3531 O O . ALA B 1 60 ? -7.629 -40 -3.729 1 92.38 60 ALA B O 1
ATOM 3532 N N . THR B 1 61 ? -9.828 -40.5 -3.518 1 95.75 61 THR B N 1
ATOM 3533 C CA . THR B 1 61 ? -10.109 -39.125 -3.066 1 95.75 61 THR B CA 1
ATOM 3534 C C . THR B 1 61 ? -9.562 -38.906 -1.659 1 95.75 61 THR B C 1
ATOM 3536 O O . THR B 1 61 ? -9.148 -37.781 -1.32 1 95.75 61 THR B O 1
ATOM 3539 N N . ASP B 1 62 ? -9.492 -39.938 -0.863 1 95.56 62 ASP B N 1
ATOM 3540 C CA . ASP B 1 62 ? -8.891 -39.812 0.463 1 95.56 62 ASP B CA 1
ATOM 3541 C C . ASP B 1 62 ? -7.418 -39.438 0.369 1 95.56 62 ASP B C 1
ATOM 3543 O O . ASP B 1 62 ? -6.93 -38.656 1.182 1 95.56 62 ASP B O 1
ATOM 3547 N N . LYS B 1 63 ? -6.742 -40 -0.608 1 93.62 63 LYS B N 1
ATOM 3548 C CA . LYS B 1 63 ? -5.336 -39.656 -0.815 1 93.62 63 LYS B CA 1
ATOM 3549 C C . LYS B 1 63 ? -5.172 -38.188 -1.158 1 93.62 63 LYS B C 1
ATOM 3551 O O . LYS B 1 63 ? -4.23 -37.531 -0.696 1 93.62 63 LYS B O 1
ATOM 3556 N N . ILE B 1 64 ? -6.043 -37.719 -1.959 1 95 64 ILE B N 1
ATOM 3557 C CA . ILE B 1 64 ? -6.012 -36.312 -2.354 1 95 64 ILE B CA 1
ATOM 3558 C C . ILE B 1 64 ? -6.27 -35.438 -1.135 1 95 64 ILE B C 1
ATOM 3560 O O . ILE B 1 64 ? -5.555 -34.438 -0.911 1 95 64 ILE B O 1
ATOM 3564 N N . ILE B 1 65 ? -7.246 -35.75 -0.369 1 97.06 65 ILE B N 1
ATOM 3565 C CA . ILE B 1 65 ? -7.625 -35 0.814 1 97.06 65 ILE B CA 1
ATOM 3566 C C . ILE B 1 65 ? -6.469 -34.969 1.812 1 97.06 65 ILE B C 1
ATOM 3568 O O . ILE B 1 65 ? -6.141 -33.938 2.377 1 97.06 65 ILE B O 1
ATOM 3572 N N . ASP B 1 66 ? -5.832 -36.125 2.02 1 95.81 66 ASP B N 1
ATOM 3573 C CA . ASP B 1 66 ? -4.684 -36.219 2.916 1 95.81 66 ASP B CA 1
ATOM 3574 C C . ASP B 1 66 ? -3.545 -35.312 2.449 1 95.81 66 ASP B C 1
ATOM 3576 O O . ASP B 1 66 ? -2.877 -34.688 3.266 1 95.81 66 ASP B O 1
ATOM 3580 N N . ALA B 1 67 ? -3.344 -35.344 1.165 1 94.31 67 ALA B N 1
ATOM 3581 C CA . ALA B 1 67 ? -2.283 -34.5 0.602 1 94.31 67 ALA B CA 1
ATOM 3582 C C . ALA B 1 67 ? -2.564 -33.031 0.838 1 94.31 67 ALA B C 1
ATOM 3584 O O . ALA B 1 67 ? -1.645 -32.25 1.104 1 94.31 67 ALA B O 1
ATOM 3585 N N . PHE B 1 68 ? -3.791 -32.594 0.692 1 96.25 68 PHE B N 1
ATOM 3586 C CA . PHE B 1 68 ? -4.168 -31.219 0.971 1 96.25 68 PHE B CA 1
ATOM 3587 C C . PHE B 1 68 ? -3.959 -30.891 2.443 1 96.25 68 PHE B C 1
ATOM 3589 O O . PHE B 1 68 ? -3.508 -29.797 2.779 1 96.25 68 PHE B O 1
ATOM 3596 N N . GLU B 1 69 ? -4.289 -31.75 3.324 1 96.06 69 GLU B N 1
ATOM 3597 C CA . GLU B 1 69 ? -4.148 -31.547 4.762 1 96.06 69 GLU B CA 1
ATOM 3598 C C . GLU B 1 69 ? -2.678 -31.422 5.16 1 96.06 69 GLU B C 1
ATOM 3600 O O . GLU B 1 69 ? -2.346 -30.75 6.129 1 96.06 69 GLU B O 1
ATOM 3605 N N . ASP B 1 70 ? -1.815 -32.031 4.395 1 94 70 ASP B N 1
ATOM 3606 C CA . ASP B 1 70 ? -0.387 -32.031 4.695 1 94 70 ASP B CA 1
ATOM 3607 C C . ASP B 1 70 ? 0.285 -30.766 4.184 1 94 70 ASP B C 1
ATOM 3609 O O . ASP B 1 70 ? 1.418 -30.453 4.562 1 94 70 ASP B O 1
ATOM 3613 N N . ASN B 1 71 ? -0.423 -30.078 3.289 1 93.12 71 ASN B N 1
ATOM 3614 C CA . ASN B 1 71 ? 0.148 -28.859 2.734 1 93.12 71 ASN B CA 1
ATOM 3615 C C . ASN B 1 71 ? 0.075 -27.703 3.729 1 93.12 71 ASN B C 1
ATOM 3617 O O . ASN B 1 71 ? -1.005 -27.359 4.215 1 93.12 71 ASN B O 1
ATOM 3621 N N . GLU B 1 72 ? 1.146 -27.062 4.043 1 88.62 72 GLU B N 1
ATOM 3622 C CA . GLU B 1 72 ? 1.22 -26.016 5.062 1 88.62 72 GLU B CA 1
ATOM 3623 C C . GLU B 1 72 ? 0.546 -24.734 4.594 1 88.62 72 GLU B C 1
ATOM 3625 O O . GLU B 1 72 ? 0.135 -23.906 5.41 1 88.62 72 GLU B O 1
ATOM 3630 N N . GLY B 1 73 ? 0.447 -24.547 3.375 1 90.31 73 GLY B N 1
ATOM 3631 C CA . GLY B 1 73 ? -0.138 -23.328 2.834 1 90.31 73 GLY B CA 1
ATOM 3632 C C . GLY B 1 73 ? -1.655 -23.328 2.855 1 90.31 73 GLY B C 1
ATOM 3633 O O . GLY B 1 73 ? -2.287 -22.281 2.75 1 90.31 73 GLY B O 1
ATOM 3634 N N . LEU B 1 74 ? -2.205 -24.5 3.029 1 94.19 74 LEU B N 1
ATOM 3635 C CA . LEU B 1 74 ? -3.654 -24.656 2.975 1 94.19 74 LEU B CA 1
ATOM 3636 C C . LEU B 1 74 ? -4.195 -25.172 4.305 1 94.19 74 LEU B C 1
ATOM 3638 O O . LEU B 1 74 ? -3.465 -25.781 5.082 1 94.19 74 LEU B O 1
ATOM 3642 N N . ASP B 1 75 ? -5.344 -24.766 4.594 1 95.62 75 ASP B N 1
ATOM 3643 C CA . ASP B 1 75 ? -6.07 -25.25 5.762 1 95.62 75 ASP B CA 1
ATOM 3644 C C . ASP B 1 75 ? -7.418 -25.859 5.363 1 95.62 75 ASP B C 1
ATOM 3646 O O . ASP B 1 75 ? -8.359 -25.125 5.035 1 95.62 75 ASP B O 1
ATOM 3650 N N . VAL B 1 76 ? -7.48 -27.188 5.391 1 97.56 76 VAL B N 1
ATOM 3651 C CA . VAL B 1 76 ? -8.734 -27.859 5.059 1 97.56 76 VAL B CA 1
ATOM 3652 C C . VAL B 1 76 ? -9.758 -27.609 6.168 1 97.56 76 VAL B C 1
ATOM 3654 O O . VAL B 1 76 ? -9.758 -28.312 7.184 1 97.56 76 VAL B O 1
ATOM 3657 N N . LYS B 1 77 ? -10.719 -26.734 5.941 1 96 77 LYS B N 1
ATOM 3658 C CA . LYS B 1 77 ? -11.68 -26.328 6.957 1 96 77 LYS B CA 1
ATOM 3659 C C . LYS B 1 77 ? -12.82 -27.328 7.078 1 96 77 LYS B C 1
ATOM 3661 O O . LYS B 1 77 ? -13.422 -27.469 8.148 1 96 77 LYS B O 1
ATOM 3666 N N . ASP B 1 78 ? -13.172 -27.875 5.922 1 95.69 78 ASP B N 1
ATOM 3667 C CA . ASP B 1 78 ? -14.328 -28.766 5.875 1 95.69 78 ASP B CA 1
ATOM 3668 C C . ASP B 1 78 ? -14.227 -29.734 4.707 1 95.69 78 ASP B C 1
ATOM 3670 O O . ASP B 1 78 ? -13.703 -29.391 3.646 1 95.69 78 ASP B O 1
ATOM 3674 N N . VAL B 1 79 ? -14.547 -31.016 5 1 97.5 79 VAL B N 1
ATOM 3675 C CA . VAL B 1 79 ? -14.734 -32.031 3.975 1 97.5 79 VAL B CA 1
ATOM 3676 C C . VAL B 1 79 ? -16.172 -32.531 3.988 1 97.5 79 VAL B C 1
ATOM 3678 O O . VAL B 1 79 ? -16.672 -33 5.02 1 97.5 79 VAL B O 1
ATOM 3681 N N . ARG B 1 80 ? -16.781 -32.375 2.857 1 97.06 80 ARG B N 1
ATOM 3682 C CA . ARG B 1 80 ? -18.188 -32.75 2.84 1 97.06 80 ARG B CA 1
ATOM 3683 C C . ARG B 1 80 ? -18.562 -33.469 1.55 1 97.06 80 ARG B C 1
ATOM 3685 O O . ARG B 1 80 ? -17.812 -33.406 0.575 1 97.06 80 ARG B O 1
ATOM 3692 N N . THR B 1 81 ? -19.766 -34.156 1.513 1 95.75 81 THR B N 1
ATOM 3693 C CA . THR B 1 81 ? -20.172 -34.938 0.37 1 95.75 81 THR B CA 1
ATOM 3694 C C . THR B 1 81 ? -21.078 -34.156 -0.557 1 95.75 81 THR B C 1
ATOM 3696 O O . THR B 1 81 ? -21.234 -34.5 -1.734 1 95.75 81 THR B O 1
ATOM 3699 N N . VAL B 1 82 ? -21.688 -33.125 0.037 1 94.5 82 VAL B N 1
ATOM 3700 C CA . VAL B 1 82 ? -22.578 -32.25 -0.729 1 94.5 82 VAL B CA 1
ATOM 3701 C C . VAL B 1 82 ? -22.125 -30.812 -0.558 1 94.5 82 VAL B C 1
ATOM 3703 O O . VAL B 1 82 ? -21.734 -30.406 0.534 1 94.5 82 VAL B O 1
ATOM 3706 N N . PRO B 1 83 ? -22.094 -30.047 -1.643 1 92.06 83 PRO B N 1
ATOM 3707 C CA . PRO B 1 83 ? -21.625 -28.656 -1.58 1 92.06 83 PRO B CA 1
ATOM 3708 C C . PRO B 1 83 ? -22.375 -27.828 -0.556 1 92.06 83 PRO B C 1
ATOM 3710 O O . PRO B 1 83 ? -21.797 -26.953 0.094 1 92.06 83 PRO B O 1
ATOM 3713 N N . GLY B 1 84 ? -23.672 -28.109 -0.395 1 91.06 84 GLY B N 1
ATOM 3714 C CA . GLY B 1 84 ? -24.484 -27.219 0.423 1 91.06 84 GLY B CA 1
ATOM 3715 C C . GLY B 1 84 ? -24.641 -25.844 -0.177 1 91.06 84 GLY B C 1
ATOM 3716 O O . GLY B 1 84 ? -24.688 -25.688 -1.399 1 91.06 84 GLY B O 1
ATOM 3717 N N . ASN B 1 85 ? -24.875 -24.906 0.725 1 92 85 ASN B N 1
ATOM 3718 C CA . ASN B 1 85 ? -25.031 -23.531 0.251 1 92 85 ASN B CA 1
ATOM 3719 C C . ASN B 1 85 ? -23.75 -22.719 0.464 1 92 85 ASN B C 1
ATOM 3721 O O . ASN B 1 85 ? -23.719 -21.828 1.309 1 92 85 ASN B O 1
ATOM 3725 N N . ILE B 1 86 ? -22.766 -22.938 -0.368 1 91 86 ILE B N 1
ATOM 3726 C CA . ILE B 1 86 ? -21.469 -22.297 -0.284 1 91 86 ILE B CA 1
ATOM 3727 C C . ILE B 1 86 ? -21.625 -20.781 -0.439 1 91 86 ILE B C 1
ATOM 3729 O O . ILE B 1 86 ? -20.938 -20.016 0.236 1 91 86 ILE B O 1
ATOM 3733 N N . LYS B 1 87 ? -22.516 -20.438 -1.296 1 87.69 87 LYS B N 1
ATOM 3734 C CA . LYS B 1 87 ? -22.75 -19.016 -1.543 1 87.69 87 LYS B CA 1
ATOM 3735 C C . LYS B 1 87 ? -23.141 -18.297 -0.259 1 87.69 87 LYS B C 1
ATOM 3737 O O . LYS B 1 87 ? -22.719 -17.156 -0.021 1 87.69 87 LYS B O 1
ATOM 3742 N N . ARG B 1 88 ? -23.938 -18.969 0.604 1 88 88 ARG B N 1
ATOM 3743 C CA . ARG B 1 88 ? -24.406 -18.375 1.852 1 88 88 ARG B CA 1
ATOM 3744 C C . ARG B 1 88 ? -23.328 -18.391 2.918 1 88 88 ARG B C 1
ATOM 3746 O O . ARG B 1 88 ? -23.312 -17.562 3.828 1 88 88 ARG B O 1
ATOM 3753 N N . GLU B 1 89 ? -22.359 -19.312 2.738 1 92.06 89 GLU B N 1
ATOM 3754 C CA . GLU B 1 89 ? -21.312 -19.484 3.736 1 92.06 89 GLU B CA 1
ATOM 3755 C C . GLU B 1 89 ? -20.141 -18.531 3.469 1 92.06 89 GLU B C 1
ATOM 3757 O O . GLU B 1 89 ? -19.359 -18.234 4.375 1 92.06 89 GLU B O 1
ATOM 3762 N N . MET B 1 90 ? -20.047 -18.062 2.297 1 91.81 90 MET B N 1
ATOM 3763 C CA . MET B 1 90 ? -18.859 -17.359 1.825 1 91.81 90 MET B CA 1
ATOM 3764 C C . MET B 1 90 ? -18.641 -16.062 2.607 1 91.81 90 MET B C 1
ATOM 3766 O O . MET B 1 90 ? -17.516 -15.742 2.982 1 91.81 90 MET B O 1
ATOM 3770 N N . PRO B 1 91 ? -19.75 -15.32 2.922 1 88.31 91 PRO B N 1
ATOM 3771 C CA . PRO B 1 91 ? -19.531 -14.062 3.646 1 88.31 91 PRO B CA 1
ATOM 3772 C C . PRO B 1 91 ? -18.938 -14.289 5.035 1 88.31 91 PRO B C 1
ATOM 3774 O O . PRO B 1 91 ? -18.219 -13.422 5.555 1 88.31 91 PRO B O 1
ATOM 3777 N N . VAL B 1 92 ? -19.094 -15.461 5.539 1 86.75 92 VAL B N 1
ATOM 3778 C CA . VAL B 1 92 ? -18.641 -15.734 6.895 1 86.75 92 VAL B CA 1
ATOM 3779 C C . VAL B 1 92 ? -17.312 -16.5 6.848 1 86.75 92 VAL B C 1
ATOM 3781 O O . VAL B 1 92 ? -16.328 -16.062 7.445 1 86.75 92 VAL B O 1
ATOM 3784 N N . ASN B 1 93 ? -17.25 -17.562 6.082 1 89.25 93 ASN B N 1
ATOM 3785 C CA . ASN B 1 93 ? -16.109 -18.469 6.09 1 89.25 93 ASN B CA 1
ATOM 3786 C C . ASN B 1 93 ? -15.016 -17.984 5.129 1 89.25 93 ASN B C 1
ATOM 3788 O O . ASN B 1 93 ? -13.836 -18.297 5.32 1 89.25 93 ASN B O 1
ATOM 3792 N N . GLN B 1 94 ? -15.422 -17.297 4.062 1 90.56 94 GLN B N 1
ATOM 3793 C CA . GLN B 1 94 ? -14.516 -16.75 3.057 1 90.56 94 GLN B CA 1
ATOM 3794 C C . GLN B 1 94 ? -13.5 -17.781 2.605 1 90.56 94 GLN B C 1
ATOM 3796 O O . GLN B 1 94 ? -12.289 -17.531 2.623 1 90.56 94 GLN B O 1
ATOM 3801 N N . TYR B 1 95 ? -14 -18.938 2.174 1 93.62 95 TYR B N 1
ATOM 3802 C CA . TYR B 1 95 ? -13.125 -19.969 1.628 1 93.62 95 TYR B CA 1
ATOM 3803 C C . TYR B 1 95 ? -12.328 -19.438 0.443 1 93.62 95 TYR B C 1
ATOM 3805 O O . TYR B 1 95 ? -12.875 -18.734 -0.414 1 93.62 95 TYR B O 1
ATOM 3813 N N . ILE B 1 96 ? -11.047 -19.719 0.471 1 93.25 96 ILE B N 1
ATOM 3814 C CA . ILE B 1 96 ? -10.195 -19.25 -0.616 1 93.25 96 ILE B CA 1
ATOM 3815 C C . ILE B 1 96 ? -10.422 -20.094 -1.859 1 93.25 96 ILE B C 1
ATOM 3817 O O . ILE B 1 96 ? -10.203 -19.641 -2.984 1 93.25 96 ILE B O 1
ATOM 3821 N N . ALA B 1 97 ? -10.844 -21.344 -1.597 1 95.94 97 ALA B N 1
ATOM 3822 C CA . ALA B 1 97 ? -11.141 -22.25 -2.709 1 95.94 97 ALA B CA 1
ATOM 3823 C C . ALA B 1 97 ? -12.117 -23.344 -2.285 1 95.94 97 ALA B C 1
ATOM 3825 O O . ALA B 1 97 ? -12.172 -23.703 -1.108 1 95.94 97 ALA B O 1
ATOM 3826 N N . VAL B 1 98 ? -12.938 -23.734 -3.221 1 96.06 98 VAL B N 1
ATOM 3827 C CA . VAL B 1 98 ? -13.781 -24.906 -3.109 1 96.06 98 VAL B CA 1
ATOM 3828 C C . VAL B 1 98 ? -13.32 -25.969 -4.102 1 96.06 98 VAL B C 1
ATOM 3830 O O . VAL B 1 98 ? -13.328 -25.734 -5.312 1 96.06 98 VAL B O 1
ATOM 3833 N N . ILE B 1 99 ? -12.883 -27.078 -3.605 1 97.12 99 ILE B N 1
ATOM 3834 C CA . ILE B 1 99 ? -12.422 -28.172 -4.453 1 97.12 99 ILE B CA 1
ATOM 3835 C C . ILE B 1 99 ? -13.492 -29.266 -4.531 1 97.12 99 ILE B C 1
ATOM 3837 O O . ILE B 1 99 ? -13.914 -29.797 -3.506 1 97.12 99 ILE B O 1
ATOM 3841 N N . THR B 1 100 ? -13.898 -29.594 -5.727 1 96 100 THR B N 1
ATOM 3842 C CA . THR B 1 100 ? -14.945 -30.594 -5.93 1 96 100 THR B CA 1
ATOM 3843 C C . THR B 1 100 ? -14.375 -31.828 -6.613 1 96 100 THR B C 1
ATOM 3845 O O . THR B 1 100 ? -13.844 -31.75 -7.719 1 96 100 THR B O 1
ATOM 3848 N N . LEU B 1 101 ? -14.477 -32.938 -5.957 1 96.19 101 LEU B N 1
ATOM 3849 C CA . LEU B 1 101 ? -14.156 -34.25 -6.496 1 96.19 101 LEU B CA 1
ATOM 3850 C C . LEU B 1 101 ? -15.422 -34.969 -6.945 1 96.19 101 LEU B C 1
ATOM 3852 O O . LEU B 1 101 ? -16.266 -35.344 -6.121 1 96.19 101 LEU B O 1
ATOM 3856 N N . PRO B 1 102 ? -15.516 -35.125 -8.227 1 94.62 102 PRO B N 1
ATOM 3857 C CA . PRO B 1 102 ? -16.781 -35.625 -8.773 1 94.62 102 PRO B CA 1
ATOM 3858 C C . PRO B 1 102 ? -17.094 -37.062 -8.359 1 94.62 102 PRO B C 1
ATOM 3860 O O . PRO B 1 102 ? -16.203 -37.781 -7.918 1 94.62 102 PRO B O 1
ATOM 3863 N N . SER B 1 103 ? -18.438 -37.406 -8.555 1 94.19 103 SER B N 1
ATOM 3864 C CA . SER B 1 103 ? -18.859 -38.781 -8.344 1 94.19 103 SER B CA 1
ATOM 3865 C C . SER B 1 103 ? -18.156 -39.75 -9.32 1 94.19 103 SER B C 1
ATOM 3867 O O . SER B 1 103 ? -17.859 -39.375 -10.453 1 94.19 103 SER B O 1
ATOM 3869 N N . ASP B 1 104 ? -17.828 -40.938 -8.914 1 92.56 104 ASP B N 1
ATOM 3870 C CA . ASP B 1 104 ? -17.203 -41.969 -9.711 1 92.56 104 ASP B CA 1
ATOM 3871 C C . ASP B 1 104 ? -15.758 -41.625 -10.055 1 92.56 104 ASP B C 1
ATOM 3873 O O . ASP B 1 104 ? -15.242 -42.031 -11.094 1 92.56 104 ASP B O 1
ATOM 3877 N N . PHE B 1 105 ? -15.25 -40.75 -9.227 1 93.12 105 PHE B N 1
ATOM 3878 C CA . PHE B 1 105 ? -13.891 -40.312 -9.477 1 93.12 105 PHE B CA 1
ATOM 3879 C C . PHE B 1 105 ? -12.938 -41.469 -9.578 1 93.12 105 PHE B C 1
ATOM 3881 O O . PHE B 1 105 ? -12.211 -41.625 -10.562 1 93.12 105 PHE B O 1
ATOM 3888 N N . GLU B 1 106 ? -12.852 -42.344 -8.562 1 92 106 GLU B N 1
ATOM 3889 C CA . GLU B 1 106 ? -11.945 -43.5 -8.547 1 92 106 GLU B CA 1
ATOM 3890 C C . GLU B 1 106 ? -12.227 -44.438 -9.719 1 92 106 GLU B C 1
ATOM 3892 O O . GLU B 1 106 ? -11.297 -44.906 -10.367 1 92 106 GLU B O 1
ATOM 3897 N N . LYS B 1 107 ? -13.516 -44.781 -9.898 1 91.06 107 LYS B N 1
ATOM 3898 C CA . LYS B 1 107 ? -13.906 -45.625 -11.016 1 91.06 107 LYS B CA 1
ATOM 3899 C C . LYS B 1 107 ? -13.391 -45.062 -12.336 1 91.06 107 LYS B C 1
ATOM 3901 O O . LYS B 1 107 ? -12.805 -45.812 -13.133 1 91.06 107 LYS B O 1
ATOM 3906 N N . ASP B 1 108 ? -13.594 -43.781 -12.508 1 89.62 108 ASP B N 1
ATOM 3907 C CA . ASP B 1 108 ? -13.164 -43.125 -13.742 1 89.62 108 ASP B CA 1
ATOM 3908 C C . ASP B 1 108 ? -11.641 -43.125 -13.852 1 89.62 108 ASP B C 1
ATOM 3910 O O . ASP B 1 108 ? -11.086 -43.25 -14.945 1 89.62 108 ASP B O 1
ATOM 3914 N N . LEU B 1 109 ? -10.984 -42.969 -12.789 1 85.38 109 LEU B N 1
ATOM 3915 C CA . LEU B 1 109 ? -9.531 -43 -12.75 1 85.38 109 LEU B CA 1
ATOM 3916 C C . LEU B 1 109 ? -9.008 -44.375 -13.188 1 85.38 109 LEU B C 1
ATOM 3918 O O . LEU B 1 109 ? -8.086 -44.438 -14.008 1 85.38 109 LEU B O 1
ATOM 3922 N N . LEU B 1 110 ? -9.562 -45.406 -12.648 1 81 110 LEU B N 1
ATOM 3923 C CA . LEU B 1 110 ? -9.133 -46.781 -12.922 1 81 110 LEU B CA 1
ATOM 3924 C C . LEU B 1 110 ? -9.461 -47.188 -14.352 1 81 110 LEU B C 1
ATOM 3926 O O . LEU B 1 110 ? -8.727 -47.969 -14.969 1 81 110 LEU B O 1
ATOM 3930 N N . GLN B 1 111 ? -10.594 -46.625 -14.82 1 80.94 111 GLN B N 1
ATOM 3931 C CA . GLN B 1 111 ? -11.008 -46.969 -16.188 1 80.94 111 GLN B CA 1
ATOM 3932 C C . GLN B 1 111 ? -10.367 -46 -17.188 1 80.94 111 GLN B C 1
ATOM 3934 O O . GLN B 1 111 ? -10.727 -46 -18.375 1 80.94 111 GLN B O 1
ATOM 3939 N N . LYS B 1 112 ? -9.484 -45.062 -16.703 1 76.44 112 LYS B N 1
ATOM 3940 C CA . LYS B 1 112 ? -8.734 -44.125 -17.547 1 76.44 112 LYS B CA 1
ATOM 3941 C C . LYS B 1 112 ? -9.672 -43.188 -18.312 1 76.44 112 LYS B C 1
ATOM 3943 O O . LYS B 1 112 ? -9.508 -42.969 -19.5 1 76.44 112 LYS B O 1
ATOM 3948 N N . ARG B 1 113 ? -10.781 -42.844 -17.578 1 78.88 113 ARG B N 1
ATOM 3949 C CA . ARG B 1 113 ? -11.719 -41.906 -18.156 1 78.88 113 ARG B CA 1
ATOM 3950 C C . ARG B 1 113 ? -11.375 -40.469 -17.75 1 78.88 113 ARG B C 1
ATOM 3952 O O . ARG B 1 113 ? -12.133 -39.531 -18.031 1 78.88 113 ARG B O 1
ATOM 3959 N N . HIS B 1 114 ? -10.359 -40.219 -17.078 1 79.88 114 HIS B N 1
ATOM 3960 C CA . HIS B 1 114 ? -9.758 -38.938 -16.766 1 79.88 114 HIS B CA 1
ATOM 3961 C C . HIS B 1 114 ? -10.766 -38 -16.109 1 79.88 114 HIS B C 1
ATOM 3963 O O . HIS B 1 114 ? -11.086 -36.938 -16.656 1 79.88 114 HIS B O 1
ATOM 3969 N N . PRO B 1 115 ? -11.164 -38.281 -14.93 1 86.69 115 PRO B N 1
ATOM 3970 C CA . PRO B 1 115 ? -12.117 -37.438 -14.227 1 86.69 115 PRO B CA 1
ATOM 3971 C C . PRO B 1 115 ? -11.57 -36.031 -13.984 1 86.69 115 PRO B C 1
ATOM 3973 O O . PRO B 1 115 ? -10.359 -35.812 -14.062 1 86.69 115 PRO B O 1
ATOM 3976 N N . GLU B 1 116 ? -12.516 -35.094 -13.773 1 88.44 116 GLU B N 1
ATOM 3977 C CA . GLU B 1 116 ? -12.141 -33.688 -13.641 1 88.44 116 GLU B CA 1
ATOM 3978 C C . GLU B 1 116 ? -12.32 -3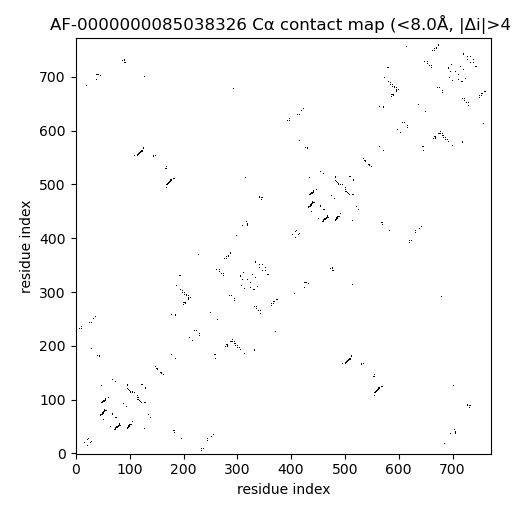3.219 -12.203 1 88.44 116 GLU B C 1
ATOM 3980 O O . GLU B 1 116 ? -13.391 -33.375 -11.617 1 88.44 116 GLU B O 1
ATOM 3985 N N . VAL B 1 117 ? -11.188 -32.688 -11.68 1 92.44 117 VAL B N 1
ATOM 3986 C CA . VAL B 1 117 ? -11.258 -31.984 -10.391 1 92.44 117 VAL B CA 1
ATOM 3987 C C . VAL B 1 117 ? -11.516 -30.5 -10.625 1 92.44 117 VAL B C 1
ATOM 3989 O O . VAL B 1 117 ? -10.766 -29.828 -11.344 1 92.44 117 VAL B O 1
ATOM 3992 N N . ARG B 1 118 ? -12.562 -30 -10.023 1 92 118 ARG B N 1
ATOM 3993 C CA . ARG B 1 118 ? -12.922 -28.594 -10.172 1 92 118 ARG B CA 1
ATOM 3994 C C . ARG B 1 118 ? -12.469 -27.797 -8.961 1 92 118 ARG B C 1
ATOM 3996 O O . ARG B 1 118 ? -12.727 -28.172 -7.82 1 92 118 ARG B O 1
ATOM 4003 N N . VAL B 1 119 ? -11.719 -26.75 -9.242 1 94.25 119 VAL B N 1
ATOM 4004 C CA . VAL B 1 119 ? -11.266 -25.828 -8.203 1 94.25 119 VAL B CA 1
ATOM 4005 C C . VAL B 1 119 ? -11.891 -24.453 -8.422 1 94.25 119 VAL B C 1
ATOM 4007 O O . VAL B 1 119 ? -11.531 -23.75 -9.359 1 94.25 119 VAL B O 1
ATOM 4010 N N . ASP B 1 120 ? -12.836 -24.078 -7.57 1 93.75 120 ASP B N 1
ATOM 4011 C CA . ASP B 1 120 ? -13.398 -22.734 -7.562 1 93.75 120 ASP B CA 1
ATOM 4012 C C . ASP B 1 120 ? -12.57 -21.812 -6.672 1 93.75 120 ASP B C 1
ATOM 4014 O O . ASP B 1 120 ? -12.633 -21.906 -5.445 1 93.75 120 ASP B O 1
ATOM 4018 N N . LEU B 1 121 ? -11.891 -20.906 -7.344 1 92.5 121 LEU B N 1
ATOM 4019 C CA . LEU B 1 121 ? -10.945 -20.016 -6.668 1 92.5 121 LEU B CA 1
ATOM 4020 C C . LEU B 1 121 ? -11.578 -18.672 -6.34 1 92.5 121 LEU B C 1
ATOM 4022 O O . LEU B 1 121 ? -12.219 -18.062 -7.199 1 92.5 121 LEU B O 1
ATOM 4026 N N . ASN B 1 122 ? -11.461 -18.203 -5.098 1 92.19 122 ASN B N 1
ATOM 4027 C CA . ASN B 1 122 ? -11.953 -16.906 -4.621 1 92.19 122 ASN B CA 1
ATOM 4028 C C . ASN B 1 122 ? -10.977 -15.781 -4.945 1 92.19 122 ASN B C 1
ATOM 4030 O O . ASN B 1 122 ? -9.977 -15.602 -4.25 1 92.19 122 ASN B O 1
ATOM 4034 N N . MET B 1 123 ? -11.352 -14.992 -5.895 1 85.5 123 MET B N 1
ATOM 4035 C CA . MET B 1 123 ? -10.422 -13.984 -6.395 1 85.5 123 MET B CA 1
ATOM 4036 C C . MET B 1 123 ? -10.68 -12.633 -5.727 1 85.5 123 MET B C 1
ATOM 4038 O O . MET B 1 123 ? -10.156 -11.609 -6.172 1 85.5 123 MET B O 1
ATOM 4042 N N . ALA B 1 124 ? -11.508 -12.648 -4.664 1 84.19 124 ALA B N 1
ATOM 4043 C CA . ALA B 1 124 ? -11.758 -11.398 -3.943 1 84.19 124 ALA B CA 1
ATOM 4044 C C . ALA B 1 124 ? -10.453 -10.797 -3.428 1 84.19 124 ALA B C 1
ATOM 4046 O O . ALA B 1 124 ? -10.32 -9.578 -3.342 1 84.19 124 ALA B O 1
ATOM 4047 N N . ASN B 1 125 ? -9.562 -11.609 -3.031 1 83.44 125 ASN B N 1
ATOM 4048 C CA . ASN B 1 125 ? -8.18 -11.258 -2.729 1 83.44 125 ASN B CA 1
ATOM 4049 C C . ASN B 1 125 ? -7.207 -11.977 -3.66 1 83.44 125 ASN B C 1
ATOM 4051 O O . ASN B 1 125 ? -6.969 -13.172 -3.514 1 83.44 125 ASN B O 1
ATOM 4055 N N . ILE B 1 126 ? -6.645 -11.195 -4.512 1 80.56 126 ILE B N 1
ATOM 4056 C CA . ILE B 1 126 ? -5.867 -11.758 -5.605 1 80.56 126 ILE B CA 1
ATOM 4057 C C . ILE B 1 126 ? -4.613 -12.438 -5.055 1 80.56 126 ILE B C 1
ATOM 4059 O O . ILE B 1 126 ? -4.227 -13.516 -5.516 1 80.56 126 ILE B O 1
ATOM 4063 N N . LEU B 1 127 ? -4.023 -11.852 -4.066 1 80.5 127 LEU B N 1
ATOM 4064 C CA . LEU B 1 127 ? -2.83 -12.422 -3.453 1 80.5 127 LEU B CA 1
ATOM 4065 C C . LEU B 1 127 ? -3.125 -13.797 -2.861 1 80.5 127 LEU B C 1
ATOM 4067 O O . LEU B 1 127 ? -2.414 -14.766 -3.143 1 80.5 127 LEU B O 1
ATOM 4071 N N . ASN B 1 128 ? -4.18 -13.898 -2.092 1 85.06 128 ASN B N 1
ATOM 4072 C CA . ASN B 1 128 ? -4.578 -15.172 -1.49 1 85.06 128 ASN B CA 1
ATOM 4073 C C . ASN B 1 128 ? -4.941 -16.203 -2.551 1 85.06 128 ASN B C 1
ATOM 4075 O O . ASN B 1 128 ? -4.574 -17.375 -2.434 1 85.06 128 ASN B O 1
ATOM 4079 N N . ALA B 1 129 ? -5.633 -15.727 -3.52 1 87 129 ALA B N 1
ATOM 4080 C CA . ALA B 1 129 ? -6.078 -16.625 -4.586 1 87 129 ALA B CA 1
ATOM 4081 C C . ALA B 1 129 ? -4.887 -17.219 -5.332 1 87 129 ALA B C 1
ATOM 4083 O O . ALA B 1 129 ? -4.836 -18.438 -5.559 1 87 129 ALA B O 1
ATOM 4084 N N . ASN B 1 130 ? -3.926 -16.344 -5.684 1 82.19 130 ASN B N 1
ATOM 4085 C CA . ASN B 1 130 ? -2.758 -16.812 -6.426 1 82.19 130 ASN B CA 1
ATOM 4086 C C . ASN B 1 130 ? -1.916 -17.781 -5.59 1 82.19 130 ASN B C 1
ATOM 4088 O O . ASN B 1 130 ? -1.438 -18.797 -6.098 1 82.19 130 ASN B O 1
ATOM 4092 N N . THR B 1 131 ? -1.761 -17.469 -4.379 1 83.31 131 THR B N 1
ATOM 4093 C CA . THR B 1 131 ? -1.002 -18.328 -3.48 1 83.31 131 THR B CA 1
ATOM 4094 C C . THR B 1 131 ? -1.68 -19.688 -3.336 1 83.31 131 THR B C 1
ATOM 4096 O O . THR B 1 131 ? -1.023 -20.734 -3.436 1 83.31 131 THR B O 1
ATOM 4099 N N . ALA B 1 132 ? -2.967 -19.641 -3.109 1 88.38 132 ALA B N 1
ATOM 4100 C CA . ALA B 1 132 ? -3.723 -20.875 -2.969 1 88.38 132 ALA B CA 1
ATOM 4101 C C . ALA B 1 132 ? -3.67 -21.703 -4.25 1 88.38 132 ALA B C 1
ATOM 4103 O O . ALA B 1 132 ? -3.531 -22.922 -4.203 1 88.38 132 ALA B O 1
ATOM 4104 N N . SER B 1 133 ? -3.846 -21.016 -5.371 1 88 133 SER B N 1
ATOM 4105 C CA . SER B 1 133 ? -3.791 -21.688 -6.668 1 88 133 SER B CA 1
ATOM 4106 C C . SER B 1 133 ? -2.482 -22.453 -6.836 1 88 133 SER B C 1
ATOM 4108 O O . SER B 1 133 ? -2.48 -23.594 -7.297 1 88 133 SER B O 1
ATOM 4110 N N . ASN B 1 134 ? -1.425 -21.828 -6.492 1 82.25 134 ASN B N 1
ATOM 4111 C CA . ASN B 1 134 ? -0.116 -22.453 -6.605 1 82.25 134 ASN B CA 1
ATOM 4112 C C . ASN B 1 134 ? -0.007 -23.688 -5.707 1 82.25 134 ASN B C 1
ATOM 4114 O O . ASN B 1 134 ? 0.491 -24.734 -6.133 1 82.25 134 ASN B O 1
ATOM 4118 N N . HIS B 1 135 ? -0.447 -23.594 -4.461 1 86.69 135 HIS B N 1
ATOM 4119 C CA . HIS B 1 135 ? -0.42 -24.719 -3.533 1 86.69 135 HIS B CA 1
ATOM 4120 C C . HIS B 1 135 ? -1.299 -25.859 -4.027 1 86.69 135 HIS B C 1
ATOM 4122 O O . HIS B 1 135 ? -0.886 -27.016 -4 1 86.69 135 HIS B O 1
ATOM 4128 N N . ILE B 1 136 ? -2.48 -25.531 -4.477 1 90.94 136 ILE B N 1
ATOM 4129 C CA . ILE B 1 136 ? -3.443 -26.531 -4.926 1 90.94 136 ILE B CA 1
ATOM 4130 C C . ILE B 1 136 ? -2.9 -27.25 -6.16 1 90.94 136 ILE B C 1
ATOM 4132 O O . ILE B 1 136 ? -2.941 -28.484 -6.23 1 90.94 136 ILE B O 1
ATOM 4136 N N . ASN B 1 137 ? -2.426 -26.438 -7.051 1 84.69 137 ASN B N 1
ATOM 4137 C CA . ASN B 1 137 ? -1.837 -27.031 -8.25 1 84.69 137 ASN B CA 1
ATOM 4138 C C . ASN B 1 137 ? -0.685 -27.969 -7.91 1 84.69 137 ASN B C 1
ATOM 4140 O O . ASN B 1 137 ? -0.577 -29.062 -8.484 1 84.69 137 ASN B O 1
ATOM 4144 N N . THR B 1 138 ? 0.158 -27.578 -7.062 1 82.75 138 THR B N 1
ATOM 4145 C CA . THR B 1 138 ? 1.294 -28.391 -6.656 1 82.75 138 THR B CA 1
ATOM 4146 C C . THR B 1 138 ? 0.82 -29.719 -6.062 1 82.75 138 THR B C 1
ATOM 4148 O O . THR B 1 138 ? 1.346 -30.781 -6.398 1 82.75 138 THR B O 1
ATOM 4151 N N . VAL B 1 139 ? -0.122 -29.688 -5.203 1 89.94 139 VAL B N 1
ATOM 4152 C CA . VAL B 1 139 ? -0.657 -30.891 -4.555 1 89.94 139 VAL B CA 1
ATOM 4153 C C . VAL B 1 139 ? -1.276 -31.812 -5.605 1 89.94 139 VAL B C 1
ATOM 4155 O O . VAL B 1 139 ? -0.953 -33 -5.664 1 89.94 139 VAL B O 1
ATOM 4158 N N . LEU B 1 140 ? -2.123 -31.281 -6.445 1 88.56 140 LEU B N 1
ATOM 4159 C CA . LEU B 1 140 ? -2.85 -32.062 -7.43 1 88.56 140 LEU B CA 1
ATOM 4160 C C . LEU B 1 140 ? -1.898 -32.656 -8.477 1 88.56 140 LEU B C 1
ATOM 4162 O O . LEU B 1 140 ? -2.047 -33.781 -8.898 1 88.56 140 LEU B O 1
ATOM 4166 N N . MET B 1 141 ? -0.979 -31.844 -8.836 1 79.88 141 MET B N 1
ATOM 4167 C CA . MET B 1 141 ? -0.01 -32.312 -9.812 1 79.88 141 MET B CA 1
ATOM 4168 C C . MET B 1 141 ? 0.85 -33.438 -9.227 1 79.88 141 MET B C 1
ATOM 4170 O O . MET B 1 141 ? 1.19 -34.406 -9.93 1 79.88 141 MET B O 1
ATOM 4174 N N . THR B 1 142 ? 1.239 -33.312 -8.008 1 81.56 142 THR B N 1
ATOM 4175 C CA . THR B 1 142 ? 2.029 -34.344 -7.332 1 81.56 142 THR B CA 1
ATOM 4176 C C . THR B 1 142 ? 1.248 -35.656 -7.234 1 81.56 142 THR B C 1
ATOM 4178 O O . THR B 1 142 ? 1.793 -36.719 -7.492 1 81.56 142 THR B O 1
ATOM 4181 N N . ILE B 1 143 ? 0.042 -35.562 -6.871 1 86.25 143 ILE B N 1
ATOM 4182 C CA . ILE B 1 143 ? -0.804 -36.75 -6.75 1 86.25 143 ILE B CA 1
ATOM 4183 C C . ILE B 1 143 ? -1.019 -37.375 -8.125 1 86.25 143 ILE B C 1
ATOM 4185 O O . ILE B 1 143 ? -0.978 -38.594 -8.273 1 86.25 143 ILE B O 1
ATOM 4189 N N . ASN B 1 144 ? -1.35 -36.5 -9.07 1 82.5 144 ASN B N 1
ATOM 4190 C CA . ASN B 1 144 ? -1.521 -36.969 -10.445 1 82.5 144 ASN B CA 1
ATOM 4191 C C . ASN B 1 144 ? -0.31 -37.75 -10.922 1 82.5 144 ASN B C 1
ATOM 4193 O O . ASN B 1 144 ? -0.46 -38.844 -11.492 1 82.5 144 ASN B O 1
ATOM 4197 N N . ALA B 1 145 ? 0.845 -37.281 -10.633 1 75.5 145 ALA B N 1
ATOM 4198 C CA . ALA B 1 145 ? 2.09 -37.938 -11 1 75.5 145 ALA B CA 1
ATOM 4199 C C . ALA B 1 145 ? 2.248 -39.25 -10.234 1 75.5 145 ALA B C 1
ATOM 4201 O O . ALA B 1 145 ? 2.666 -40.281 -10.797 1 75.5 145 ALA B O 1
ATOM 4202 N N . GLY B 1 146 ? 1.951 -39.25 -9 1 77.94 146 GLY B N 1
ATOM 4203 C CA . GLY B 1 146 ? 2.051 -40.438 -8.18 1 77.94 146 GLY B CA 1
ATOM 4204 C C . GLY B 1 146 ? 1.133 -41.562 -8.641 1 77.94 146 GLY B C 1
ATOM 4205 O O . GLY B 1 146 ? 1.54 -42.719 -8.695 1 77.94 146 GLY B O 1
ATOM 4206 N N . ILE B 1 147 ? -0.042 -41.219 -8.938 1 78 147 ILE B N 1
ATOM 4207 C CA . ILE B 1 147 ? -1.024 -42.188 -9.391 1 78 147 ILE B CA 1
ATOM 4208 C C . ILE B 1 147 ? -0.566 -42.812 -10.711 1 78 147 ILE B C 1
ATOM 4210 O O . ILE B 1 147 ? -0.68 -44.031 -10.914 1 78 147 ILE B O 1
ATOM 4214 N N . GLU B 1 148 ? -0.144 -42.062 -11.523 1 71.94 148 GLU B N 1
ATOM 4215 C CA . GLU B 1 148 ? 0.323 -42.531 -12.82 1 71.94 148 GLU B CA 1
ATOM 4216 C C . GLU B 1 148 ? 1.525 -43.469 -12.656 1 71.94 148 GLU B C 1
ATOM 4218 O O . GLU B 1 148 ? 1.616 -44.5 -13.328 1 71.94 148 GLU B O 1
ATOM 4223 N N . ILE B 1 149 ? 2.406 -43.062 -11.852 1 73.25 149 ILE B N 1
ATOM 4224 C CA . ILE B 1 149 ? 3.607 -43.875 -11.609 1 73.25 149 ILE B CA 1
ATOM 4225 C C . ILE B 1 149 ? 3.221 -45.219 -11.031 1 73.25 149 ILE B C 1
ATOM 4227 O O . ILE B 1 149 ? 3.746 -46.25 -11.453 1 73.25 149 ILE B O 1
ATOM 4231 N N . GLU B 1 150 ? 2.363 -45.188 -10.109 1 75 150 GLU B N 1
ATOM 4232 C CA . GLU B 1 150 ? 1.92 -46.438 -9.484 1 75 150 GLU B CA 1
ATOM 4233 C C . GLU B 1 150 ? 1.183 -47.312 -10.484 1 75 150 GLU B C 1
ATOM 4235 O O . GLU B 1 150 ? 1.305 -48.531 -10.445 1 75 150 GLU B O 1
ATOM 4240 N N . GLY B 1 151 ? 0.334 -46.719 -11.281 1 71.25 151 GLY B N 1
ATOM 4241 C CA . GLY B 1 151 ? -0.353 -47.469 -12.328 1 71.25 151 GLY B CA 1
ATOM 4242 C C . GLY B 1 151 ? 0.593 -48.125 -13.305 1 71.25 151 GLY B C 1
ATOM 4243 O O . GLY B 1 151 ? 0.387 -49.281 -13.695 1 71.25 151 GLY B O 1
ATOM 4244 N N . LEU B 1 152 ? 1.562 -47.469 -13.703 1 67.62 152 LEU B N 1
ATOM 4245 C CA . LEU B 1 152 ? 2.547 -48 -14.633 1 67.62 152 LEU B CA 1
ATOM 4246 C C . LEU B 1 152 ? 3.369 -49.094 -13.984 1 67.62 152 LEU B C 1
ATOM 4248 O O . LEU B 1 152 ? 3.725 -50.094 -14.648 1 67.62 152 LEU B O 1
ATOM 4252 N N . LYS B 1 153 ? 3.689 -48.938 -12.812 1 71.38 153 LYS B N 1
ATOM 4253 C CA . LYS B 1 153 ? 4.402 -49.969 -12.078 1 71.38 153 LYS B CA 1
ATOM 4254 C C . LYS B 1 153 ? 3.604 -51.281 -12.062 1 71.38 153 LYS B C 1
ATOM 4256 O O . LYS B 1 153 ? 4.172 -52.344 -12.203 1 71.38 153 LYS B O 1
ATOM 4261 N N . LYS B 1 154 ? 2.393 -51.156 -11.898 1 75 154 LYS B N 1
ATOM 4262 C CA . LYS B 1 154 ? 1.52 -52.312 -11.852 1 75 154 LYS B CA 1
ATOM 4263 C C . LYS B 1 154 ? 1.475 -53.031 -13.203 1 75 154 LYS B C 1
ATOM 4265 O O . LYS B 1 154 ? 1.198 -54.219 -13.281 1 75 154 LYS B O 1
ATOM 4270 N N . GLN B 1 155 ? 1.671 -52.25 -14.234 1 68.5 155 GLN B N 1
ATOM 4271 C CA . GLN B 1 155 ? 1.696 -52.812 -15.578 1 68.5 155 GLN B CA 1
ATOM 4272 C C . GLN B 1 155 ? 3.08 -53.344 -15.914 1 68.5 155 GLN B C 1
ATOM 4274 O O . GLN B 1 155 ? 3.311 -53.844 -17.031 1 68.5 155 GLN B O 1
ATOM 4279 N N . GLY B 1 156 ? 3.988 -53.312 -14.938 1 67.19 156 GLY B N 1
ATOM 4280 C CA . GLY B 1 156 ? 5.305 -53.875 -15.102 1 67.19 156 GLY B CA 1
ATOM 4281 C C . GLY B 1 156 ? 6.332 -52.906 -15.648 1 67.19 156 GLY B C 1
ATOM 4282 O O . GLY B 1 156 ? 7.449 -53.312 -16 1 67.19 156 GLY B O 1
ATOM 4283 N N . ILE B 1 157 ? 5.852 -51.75 -15.898 1 63.62 157 ILE B N 1
ATOM 4284 C CA . ILE B 1 157 ? 6.762 -50.75 -16.453 1 63.62 157 ILE B CA 1
ATOM 4285 C C . ILE B 1 157 ? 7.648 -50.188 -15.344 1 63.62 157 ILE B C 1
ATOM 4287 O O . ILE B 1 157 ? 7.18 -49.906 -14.234 1 63.62 157 ILE B O 1
ATOM 4291 N N . HIS B 1 158 ? 9.016 -50.188 -15.531 1 64.44 158 HIS B N 1
ATOM 4292 C CA . HIS B 1 158 ? 9.984 -49.688 -14.57 1 64.44 158 HIS B CA 1
ATOM 4293 C C . HIS B 1 158 ? 9.641 -48.25 -14.156 1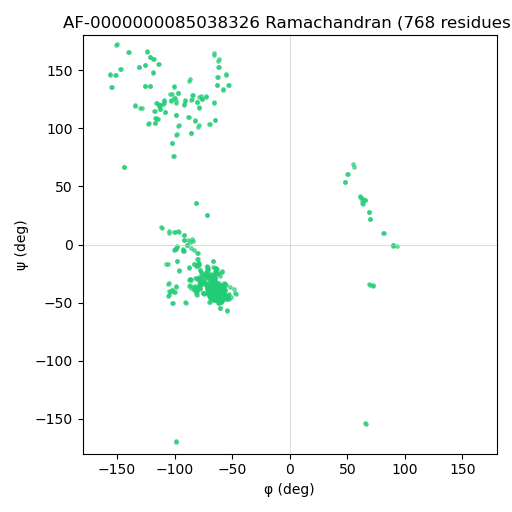 64.44 158 HIS B C 1
ATOM 4295 O O . HIS B 1 158 ? 9.188 -47.438 -14.984 1 64.44 158 HIS B O 1
ATOM 4301 N N . PRO B 1 159 ? 9.758 -47.969 -12.867 1 59.28 159 PRO B N 1
ATOM 4302 C CA . PRO B 1 159 ? 9.391 -46.656 -12.305 1 59.28 159 PRO B CA 1
ATOM 4303 C C . PRO B 1 159 ? 9.953 -45.5 -13.109 1 59.28 159 PRO B C 1
ATOM 4305 O O . PRO B 1 159 ? 9.273 -44.469 -13.297 1 59.28 159 PRO B O 1
ATOM 4308 N N . ASP B 1 160 ? 11.141 -45.625 -13.523 1 56.78 160 ASP B N 1
ATOM 4309 C CA . ASP B 1 160 ? 11.781 -44.562 -14.289 1 56.78 160 ASP B CA 1
ATOM 4310 C C . ASP B 1 160 ? 11.055 -44.344 -15.617 1 56.78 160 ASP B C 1
ATOM 4312 O O . ASP B 1 160 ? 10.898 -43.188 -16.062 1 56.78 160 ASP B O 1
ATOM 4316 N N . GLN B 1 161 ? 10.617 -45.469 -16.188 1 54.44 161 GLN B N 1
ATOM 4317 C CA . GLN B 1 161 ? 9.883 -45.375 -17.438 1 54.44 161 GLN B CA 1
ATOM 4318 C C . GLN B 1 161 ? 8.484 -44.812 -17.234 1 54.44 161 GLN B C 1
ATOM 4320 O O . GLN B 1 161 ? 7.957 -44.125 -18.094 1 54.44 161 GLN B O 1
ATOM 4325 N N . ALA B 1 162 ? 7.902 -45.094 -16.203 1 53.75 162 ALA B N 1
ATOM 4326 C CA . ALA B 1 162 ? 6.559 -44.656 -15.859 1 53.75 162 ALA B CA 1
ATOM 4327 C C . ALA B 1 162 ? 6.527 -43.125 -15.664 1 53.75 162 ALA B C 1
ATOM 4329 O O . ALA B 1 162 ? 5.59 -42.469 -16.094 1 53.75 162 ALA B O 1
ATOM 4330 N N . MET B 1 163 ? 7.504 -42.688 -14.953 1 55.09 163 MET B N 1
ATOM 4331 C CA . MET B 1 163 ? 7.621 -41.219 -14.797 1 55.09 163 MET B CA 1
ATOM 4332 C C . MET B 1 163 ? 7.738 -40.531 -16.156 1 55.09 163 MET B C 1
ATOM 4334 O O . MET B 1 163 ? 7.172 -39.469 -16.359 1 55.09 163 MET B O 1
ATOM 4338 N N . ALA B 1 164 ? 8.398 -41.219 -16.984 1 51.5 164 ALA B N 1
ATOM 4339 C CA . ALA B 1 164 ? 8.656 -40.719 -18.328 1 51.5 164 ALA B CA 1
ATOM 4340 C C . ALA B 1 164 ? 7.363 -40.625 -19.141 1 51.5 164 ALA B C 1
ATOM 4342 O O . ALA B 1 164 ? 7.238 -39.781 -20.031 1 51.5 164 ALA B O 1
ATOM 4343 N N . ALA B 1 165 ? 6.371 -41.469 -18.797 1 52.09 165 ALA B N 1
ATOM 4344 C CA . ALA B 1 165 ? 5.145 -41.531 -19.578 1 52.09 165 ALA B CA 1
ATOM 4345 C C . ALA B 1 165 ? 4.211 -40.375 -19.234 1 52.09 165 ALA B C 1
ATOM 4347 O O . ALA B 1 165 ? 3.359 -39.969 -20.031 1 52.09 165 ALA B O 1
ATOM 4348 N N . TYR B 1 166 ? 4.391 -39.688 -18.109 1 53.28 166 TYR B N 1
ATOM 4349 C CA . TYR B 1 166 ? 3.41 -38.719 -17.609 1 53.28 166 TYR B CA 1
ATOM 4350 C C . TYR B 1 166 ? 3.641 -37.344 -18.203 1 53.28 166 TYR B C 1
ATOM 4352 O O . TYR B 1 166 ? 2.688 -36.594 -18.453 1 53.28 166 TYR B O 1
ATOM 4360 N N . GLU B 1 167 ? 4.785 -36.938 -18.422 1 62.84 167 GLU B N 1
ATOM 4361 C CA . GLU B 1 167 ? 5.129 -35.625 -18.969 1 62.84 167 GLU B CA 1
ATOM 4362 C C . GLU B 1 167 ? 6.102 -35.75 -20.141 1 62.84 167 GLU B C 1
ATOM 4364 O O . GLU B 1 167 ? 7.105 -36.469 -20.047 1 62.84 167 GLU B O 1
ATOM 4369 N N . SER B 1 168 ? 5.426 -35.219 -21.344 1 60.06 168 SER B N 1
ATOM 4370 C CA . SER B 1 168 ? 6.363 -35.219 -22.469 1 60.06 168 SER B CA 1
ATOM 4371 C C . SER B 1 168 ? 7.695 -34.594 -22.094 1 60.06 168 SER B C 1
ATOM 4373 O O . SER B 1 168 ? 8.75 -35.062 -22.547 1 60.06 168 SER B O 1
ATOM 4375 N N . PHE B 1 169 ? 7.531 -33.5 -21.25 1 70.31 169 PHE B N 1
ATOM 4376 C CA . PHE B 1 169 ? 8.727 -32.906 -20.688 1 70.31 169 PHE B CA 1
ATOM 4377 C C . PHE B 1 169 ? 8.453 -32.344 -19.297 1 70.31 169 PHE B C 1
ATOM 4379 O O . PHE B 1 169 ? 7.301 -32.062 -18.953 1 70.31 169 PHE B O 1
ATOM 4386 N N . LYS B 1 170 ? 9.398 -32.312 -18.5 1 75.94 170 LYS B N 1
ATOM 4387 C CA . LYS B 1 170 ? 9.305 -31.812 -17.125 1 75.94 170 LYS B CA 1
ATOM 4388 C C . LYS B 1 170 ? 9.539 -30.312 -17.094 1 75.94 170 LYS B C 1
ATOM 4390 O O . LYS B 1 170 ? 10.328 -29.781 -17.875 1 75.94 170 LYS B O 1
ATOM 4395 N N . ILE B 1 171 ? 8.75 -29.656 -16.234 1 76.06 171 ILE B N 1
ATOM 4396 C CA . ILE B 1 171 ? 8.922 -28.219 -15.992 1 76.06 171 ILE B CA 1
ATOM 4397 C C . ILE B 1 171 ? 9.484 -28.016 -14.586 1 76.06 171 ILE B C 1
ATOM 4399 O O . ILE B 1 171 ? 8.914 -28.484 -13.602 1 76.06 171 ILE B O 1
ATOM 4403 N N . ASN B 1 172 ? 10.625 -27.375 -14.445 1 78.19 172 ASN B N 1
ATOM 4404 C CA . ASN B 1 172 ? 11.25 -27.078 -13.164 1 78.19 172 ASN B CA 1
ATOM 4405 C C . ASN B 1 172 ? 11.375 -25.578 -12.938 1 78.19 172 ASN B C 1
ATOM 4407 O O . ASN B 1 172 ? 12.117 -24.906 -13.648 1 78.19 172 ASN B O 1
ATOM 4411 N N . PHE B 1 173 ? 10.641 -25.094 -11.906 1 81.38 173 PHE B N 1
ATOM 4412 C CA . PHE B 1 173 ? 10.719 -23.688 -11.539 1 81.38 173 PHE B CA 1
ATOM 4413 C C . PHE B 1 173 ? 11.789 -23.453 -10.477 1 81.38 173 PHE B C 1
ATOM 4415 O O . PHE B 1 173 ? 11.789 -24.109 -9.438 1 81.38 173 PHE B O 1
ATOM 4422 N N . ASN B 1 174 ? 12.766 -22.641 -10.789 1 83.75 174 ASN B N 1
ATOM 4423 C CA . ASN B 1 174 ? 13.789 -22.188 -9.852 1 83.75 174 ASN B CA 1
ATOM 4424 C C . ASN B 1 174 ? 13.602 -20.719 -9.477 1 83.75 174 ASN B C 1
ATOM 4426 O O . ASN B 1 174 ? 13.703 -19.844 -10.328 1 83.75 174 ASN B O 1
ATOM 4430 N N . LYS B 1 175 ? 13.281 -20.453 -8.203 1 85.62 175 LYS B N 1
ATOM 4431 C CA . LYS B 1 175 ? 13.055 -19.094 -7.73 1 85.62 175 LYS B CA 1
ATOM 4432 C C . LYS B 1 175 ? 14.367 -18.406 -7.352 1 85.62 175 LYS B C 1
ATOM 4434 O O . LYS B 1 175 ? 15.172 -18.969 -6.609 1 85.62 175 LYS B O 1
ATOM 4439 N N . LEU B 1 176 ? 14.617 -17.234 -7.848 1 86 176 LEU B N 1
ATOM 4440 C CA . LEU B 1 176 ? 15.859 -16.5 -7.609 1 86 176 LEU B CA 1
ATOM 4441 C C . LEU B 1 176 ? 15.586 -15.172 -6.91 1 86 176 LEU B C 1
ATOM 4443 O O . LEU B 1 176 ? 14.445 -14.695 -6.898 1 86 176 LEU B O 1
ATOM 4447 N N . TYR B 1 177 ? 16.734 -14.508 -6.18 1 84.5 177 TYR B N 1
ATOM 4448 C CA . TYR B 1 177 ? 16.812 -13.18 -5.582 1 84.5 177 TYR B CA 1
ATOM 4449 C C . TYR B 1 177 ? 15.914 -13.094 -4.352 1 84.5 177 TYR B C 1
ATOM 4451 O O . TYR B 1 177 ? 16.172 -12.297 -3.445 1 84.5 177 TYR B O 1
ATOM 4459 N N . ASN B 1 178 ? 14.797 -13.758 -4.32 1 82.38 178 ASN B N 1
ATOM 4460 C CA . ASN B 1 178 ? 13.883 -13.984 -3.207 1 82.38 178 ASN B CA 1
ATOM 4461 C C . ASN B 1 178 ? 13.258 -15.375 -3.266 1 82.38 178 ASN B C 1
ATOM 4463 O O . ASN B 1 178 ? 12.039 -15.5 -3.416 1 82.38 178 ASN B O 1
ATOM 4467 N N . SER B 1 179 ? 14.148 -16.312 -3.072 1 79.56 179 SER B N 1
ATOM 4468 C CA . SER B 1 179 ? 13.836 -17.688 -3.41 1 79.56 179 SER B CA 1
ATOM 4469 C C . SER B 1 179 ? 12.711 -18.234 -2.527 1 79.56 179 SER B C 1
ATOM 4471 O O . SER B 1 179 ? 11.969 -19.125 -2.941 1 79.56 179 SER B O 1
ATOM 4473 N N . THR B 1 180 ? 12.539 -17.672 -1.413 1 73.69 180 THR B N 1
ATOM 4474 C CA . THR B 1 180 ? 11.516 -18.172 -0.505 1 73.69 180 THR B CA 1
ATOM 4475 C C . THR B 1 180 ? 10.195 -17.438 -0.72 1 73.69 180 THR B C 1
ATOM 4477 O O . THR B 1 180 ? 9.172 -17.812 -0.132 1 73.69 180 THR B O 1
ATOM 4480 N N . GLY B 1 181 ? 10.258 -16.453 -1.556 1 79.12 181 GLY B N 1
ATOM 4481 C CA . GLY B 1 181 ? 9.047 -15.656 -1.715 1 79.12 181 GLY B CA 1
ATOM 4482 C C . GLY B 1 181 ? 8.664 -14.898 -0.459 1 79.12 181 GLY B C 1
ATOM 4483 O O . GLY B 1 181 ? 7.484 -14.828 -0.106 1 79.12 181 GLY B O 1
ATOM 4484 N N . ASN B 1 182 ? 9.656 -14.406 0.223 1 84.88 182 ASN B N 1
ATOM 4485 C CA . ASN B 1 182 ? 9.508 -13.742 1.513 1 84.88 182 ASN B CA 1
ATOM 4486 C C . ASN B 1 182 ? 9.008 -12.305 1.349 1 84.88 182 ASN B C 1
ATOM 4488 O O . ASN B 1 182 ? 9.734 -11.453 0.834 1 84.88 182 ASN B O 1
ATOM 4492 N N . TYR B 1 183 ? 7.832 -12.094 1.919 1 85.88 183 TYR B N 1
ATOM 4493 C CA . TYR B 1 183 ? 7.219 -10.781 1.768 1 85.88 183 TYR B CA 1
ATOM 4494 C C . TYR B 1 183 ? 7.953 -9.734 2.598 1 85.88 183 TYR B C 1
ATOM 4496 O O . TYR B 1 183 ? 7.922 -8.539 2.279 1 85.88 183 TYR B O 1
ATOM 4504 N N . VAL B 1 184 ? 8.578 -10.086 3.668 1 88.5 184 VAL B N 1
ATOM 4505 C CA . VAL B 1 184 ? 9.383 -9.133 4.434 1 88.5 184 VAL B CA 1
ATOM 4506 C C . VAL B 1 184 ? 10.508 -8.586 3.557 1 88.5 184 VAL B C 1
ATOM 4508 O O . VAL B 1 184 ? 10.734 -7.375 3.514 1 88.5 184 VAL B O 1
ATOM 4511 N N . THR B 1 185 ? 11.133 -9.453 2.854 1 87.56 185 THR B N 1
ATOM 4512 C CA . THR B 1 185 ? 12.234 -9.086 1.977 1 87.56 185 THR B CA 1
ATOM 4513 C C . THR B 1 185 ? 11.742 -8.203 0.829 1 87.56 185 THR B C 1
ATOM 4515 O O . THR B 1 185 ? 12.445 -7.289 0.4 1 87.56 185 THR B O 1
ATOM 4518 N N . PHE B 1 186 ? 10.594 -8.484 0.446 1 84.19 186 PHE B N 1
ATOM 4519 C CA . PHE B 1 186 ? 10.023 -7.805 -0.708 1 84.19 186 PHE B CA 1
ATOM 4520 C C . PHE B 1 186 ? 9.469 -6.438 -0.313 1 84.19 186 PHE B C 1
ATOM 4522 O O . PHE B 1 186 ? 9.727 -5.441 -0.987 1 84.19 186 PHE B O 1
ATOM 4529 N N . MET B 1 187 ? 8.766 -6.32 0.824 1 90.62 187 MET B N 1
ATOM 4530 C CA . MET B 1 187 ? 7.93 -5.156 1.102 1 90.62 187 MET B CA 1
ATOM 4531 C C . MET B 1 187 ? 8.617 -4.211 2.078 1 90.62 187 MET B C 1
ATOM 4533 O O . MET B 1 187 ? 8.562 -2.99 1.916 1 90.62 187 MET B O 1
ATOM 4537 N N . LEU B 1 188 ? 9.273 -4.727 3.047 1 92.38 188 LEU B N 1
ATOM 4538 C CA . LEU B 1 188 ? 9.703 -3.947 4.207 1 92.38 188 LEU B CA 1
ATOM 4539 C C . LEU B 1 188 ? 10.688 -2.859 3.801 1 92.38 188 LEU B C 1
ATOM 4541 O O . LEU B 1 188 ? 10.523 -1.695 4.176 1 92.38 188 LEU B O 1
ATOM 4545 N N . PRO B 1 189 ? 11.688 -3.133 3.006 1 91.69 189 PRO B N 1
ATOM 4546 C CA . PRO B 1 189 ? 12.633 -2.074 2.631 1 91.69 189 PRO B CA 1
ATOM 4547 C C . PRO B 1 189 ? 11.961 -0.936 1.862 1 91.69 189 PRO B C 1
ATOM 4549 O O . PRO B 1 189 ? 12.266 0.235 2.102 1 91.69 189 PRO B O 1
ATOM 4552 N N . GLY B 1 190 ? 11.141 -1.305 0.921 1 92.5 190 GLY B N 1
ATOM 4553 C CA . GLY B 1 190 ? 10.445 -0.289 0.15 1 92.5 190 GLY B CA 1
ATOM 4554 C C . GLY B 1 190 ? 9.562 0.604 1.002 1 92.5 190 GLY B C 1
ATOM 4555 O O . GLY B 1 190 ? 9.57 1.826 0.843 1 92.5 190 GLY B O 1
ATOM 4556 N N . LEU B 1 191 ? 8.812 -0.015 1.912 1 94.12 191 LEU B N 1
ATOM 4557 C CA . LEU B 1 191 ? 7.934 0.733 2.805 1 94.12 191 LEU B CA 1
ATOM 4558 C C . LEU B 1 191 ? 8.734 1.677 3.693 1 94.12 191 LEU B C 1
ATOM 4560 O O . LEU B 1 191 ? 8.359 2.836 3.879 1 94.12 191 LEU B O 1
ATOM 4564 N N . LEU B 1 192 ? 9.805 1.209 4.199 1 94.81 192 LEU B N 1
ATOM 4565 C CA . LEU B 1 192 ? 10.602 2.012 5.121 1 94.81 192 LEU B CA 1
ATOM 4566 C C . LEU B 1 192 ? 11.266 3.178 4.398 1 94.81 192 LEU B C 1
ATOM 4568 O O . LEU B 1 192 ? 11.414 4.262 4.965 1 94.81 192 LEU B O 1
ATOM 4572 N N . ALA B 1 193 ? 11.688 2.914 3.143 1 95.69 193 ALA B N 1
ATOM 4573 C CA . ALA B 1 193 ? 12.242 4.012 2.355 1 95.69 193 ALA B CA 1
ATOM 4574 C C . ALA B 1 193 ? 11.195 5.109 2.137 1 95.69 193 ALA B C 1
ATOM 4576 O O . ALA B 1 193 ? 11.508 6.297 2.246 1 95.69 193 ALA B O 1
ATOM 4577 N N . ALA B 1 194 ? 9.984 4.719 1.821 1 94.81 194 ALA B N 1
ATOM 4578 C CA . ALA B 1 194 ? 8.898 5.676 1.621 1 94.81 194 ALA B CA 1
ATOM 4579 C C . ALA B 1 194 ? 8.578 6.426 2.912 1 94.81 194 ALA B C 1
ATOM 4581 O O . ALA B 1 194 ? 8.32 7.633 2.889 1 94.81 194 ALA B O 1
ATOM 4582 N N . ILE B 1 195 ? 8.625 5.723 4.008 1 94.81 195 ILE B N 1
ATOM 4583 C CA . ILE B 1 195 ? 8.359 6.316 5.312 1 94.81 195 ILE B CA 1
ATOM 4584 C C . ILE B 1 195 ? 9.453 7.328 5.652 1 94.81 195 ILE B C 1
ATOM 4586 O O . ILE B 1 195 ? 9.164 8.422 6.148 1 94.81 195 ILE B O 1
ATOM 4590 N N . MET B 1 196 ? 10.656 6.988 5.402 1 96 196 MET B N 1
ATOM 4591 C CA . MET B 1 196 ? 11.766 7.902 5.664 1 96 196 MET B CA 1
ATOM 4592 C C . MET B 1 196 ? 11.609 9.188 4.859 1 96 196 MET B C 1
ATOM 4594 O O . MET B 1 196 ? 11.805 10.289 5.387 1 96 196 MET B O 1
ATOM 4598 N N . GLN B 1 197 ? 11.297 9.008 3.602 1 96.38 197 GLN B N 1
ATOM 4599 C CA . GLN B 1 197 ? 11.07 10.203 2.797 1 96.38 197 GLN B CA 1
ATOM 4600 C C . GLN B 1 197 ? 9.945 11.055 3.387 1 96.38 197 GLN B C 1
ATOM 4602 O O . GLN B 1 197 ? 10.062 12.281 3.457 1 96.38 197 GLN B O 1
ATOM 4607 N N . GLN B 1 198 ? 8.883 10.422 3.768 1 93.56 198 GLN B N 1
ATOM 4608 C CA . GLN B 1 198 ? 7.742 11.133 4.328 1 93.56 198 GLN B CA 1
ATOM 4609 C C . GLN B 1 198 ? 8.133 11.891 5.594 1 93.56 198 GLN B C 1
ATOM 4611 O O . GLN B 1 198 ? 7.723 13.039 5.785 1 93.56 198 GLN B O 1
ATOM 4616 N N . ILE B 1 199 ? 8.883 11.328 6.414 1 93.81 199 ILE B N 1
ATOM 4617 C CA . ILE B 1 199 ? 9.305 11.93 7.672 1 93.81 199 ILE B CA 1
ATOM 4618 C C . ILE B 1 199 ? 10.227 13.109 7.391 1 93.81 199 ILE B C 1
ATOM 4620 O O . ILE B 1 199 ? 10.133 14.148 8.055 1 93.81 199 ILE B O 1
ATOM 4624 N N . ILE B 1 200 ? 11.102 12.914 6.453 1 96.06 200 ILE B N 1
ATOM 4625 C CA . ILE B 1 200 ? 11.992 14.008 6.082 1 96.06 200 ILE B CA 1
ATOM 4626 C C . ILE B 1 200 ? 11.18 15.18 5.539 1 96.06 200 ILE B C 1
ATOM 4628 O O . ILE B 1 200 ? 11.414 16.328 5.918 1 96.06 200 ILE B O 1
ATOM 4632 N N . PHE B 1 201 ? 10.203 14.891 4.688 1 95.12 201 PHE B N 1
ATOM 4633 C CA . PHE B 1 201 ? 9.32 15.93 4.16 1 95.12 201 PHE B CA 1
ATOM 4634 C C . PHE B 1 201 ? 8.625 16.672 5.293 1 95.12 201 PHE B C 1
ATOM 4636 O O . PHE B 1 201 ? 8.578 17.906 5.301 1 95.12 201 PHE B O 1
ATOM 4643 N N . LEU B 1 202 ? 8.148 15.93 6.219 1 92.31 202 LEU B N 1
ATOM 4644 C CA . LEU B 1 202 ? 7.418 16.516 7.336 1 92.31 202 LEU B CA 1
ATOM 4645 C C . LEU B 1 202 ? 8.32 17.422 8.164 1 92.31 202 LEU B C 1
ATOM 4647 O O . LEU B 1 202 ? 7.934 18.547 8.516 1 92.31 202 LEU B O 1
ATOM 4651 N N . ALA B 1 203 ? 9.477 16.969 8.438 1 93.44 203 ALA B N 1
ATOM 4652 C CA . ALA B 1 203 ? 10.422 17.734 9.25 1 93.44 203 ALA B CA 1
ATOM 4653 C C . ALA B 1 203 ? 10.883 18.984 8.516 1 93.44 203 ALA B C 1
ATOM 4655 O O . ALA B 1 203 ? 10.938 20.078 9.102 1 93.44 203 ALA B O 1
ATOM 4656 N N . MET B 1 204 ? 11.164 18.828 7.266 1 95.25 204 MET B N 1
ATOM 4657 C CA . MET B 1 204 ? 11.711 19.938 6.488 1 95.25 204 MET B CA 1
ATOM 4658 C C . MET B 1 204 ? 10.633 20.984 6.199 1 95.25 204 MET B C 1
ATOM 4660 O O . MET B 1 204 ? 10.93 22.172 6.043 1 95.25 204 MET B O 1
ATOM 4664 N N . ALA B 1 205 ? 9.422 20.531 6.168 1 93.69 205 ALA B N 1
ATOM 4665 C CA . ALA B 1 205 ? 8.32 21.469 5.945 1 93.69 205 ALA B CA 1
ATOM 4666 C C . ALA B 1 205 ? 8.281 22.547 7.016 1 93.69 205 ALA B C 1
ATOM 4668 O O . ALA B 1 205 ? 7.844 23.672 6.762 1 93.69 205 ALA B O 1
ATOM 4669 N N . LEU B 1 206 ? 8.828 22.312 8.141 1 93.81 206 LEU B N 1
ATOM 4670 C CA . LEU B 1 206 ? 8.68 23.188 9.297 1 93.81 206 LEU B CA 1
ATOM 4671 C C . LEU B 1 206 ? 9.875 24.109 9.438 1 93.81 206 LEU B C 1
ATOM 4673 O O . LEU B 1 206 ? 9.812 25.125 10.148 1 93.81 206 LEU B O 1
ATOM 4677 N N . VAL B 1 207 ? 10.961 23.859 8.758 1 94.12 207 VAL B N 1
ATOM 4678 C CA . VAL B 1 207 ? 12.25 24.484 9.07 1 94.12 207 VAL B CA 1
ATOM 4679 C C . VAL B 1 207 ? 12.188 25.984 8.789 1 94.12 207 VAL B C 1
ATOM 4681 O O . VAL B 1 207 ? 12.656 26.797 9.586 1 94.12 207 VAL B O 1
ATOM 4684 N N . PHE B 1 208 ? 11.562 26.406 7.707 1 96.12 208 PHE B N 1
ATOM 4685 C CA . PHE B 1 208 ? 11.469 27.828 7.398 1 96.12 208 PHE B CA 1
ATOM 4686 C C . PHE B 1 208 ? 10.07 28.359 7.68 1 96.12 208 PHE B C 1
ATOM 4688 O O . PHE B 1 208 ? 9.898 29.5 8.094 1 96.12 208 PHE B O 1
ATOM 4695 N N . SER B 1 209 ? 9.102 27.531 7.477 1 95.06 209 SER B N 1
ATOM 4696 C CA . SER B 1 209 ? 7.719 27.984 7.652 1 95.06 209 SER B CA 1
ATOM 4697 C C . SER B 1 209 ? 7.469 28.453 9.078 1 95.06 209 SER B C 1
ATOM 4699 O O . SER B 1 209 ? 6.758 29.438 9.297 1 95.06 209 SER B O 1
ATOM 4701 N N . ARG B 1 210 ? 8.008 27.781 10.008 1 94.56 210 ARG B N 1
ATOM 4702 C CA . ARG B 1 210 ? 7.883 28.188 11.398 1 94.56 210 ARG B CA 1
ATOM 4703 C C . ARG B 1 210 ? 8.508 29.562 11.625 1 94.56 210 ARG B C 1
ATOM 4705 O O . ARG B 1 210 ? 7.941 30.391 12.336 1 94.56 210 ARG B O 1
ATOM 4712 N N . ASP B 1 211 ? 9.656 29.75 11.031 1 95.38 211 ASP B N 1
ATOM 4713 C CA . ASP B 1 211 ? 10.359 31.016 11.172 1 95.38 211 ASP B CA 1
ATOM 4714 C C . ASP B 1 211 ? 9.562 32.156 10.547 1 95.38 211 ASP B C 1
ATOM 4716 O O . ASP B 1 211 ? 9.578 33.281 11.047 1 95.38 211 ASP B O 1
ATOM 4720 N N . PHE B 1 212 ? 8.898 31.859 9.484 1 95.62 212 PHE B N 1
ATOM 4721 C CA . PHE B 1 212 ? 8.07 32.875 8.836 1 95.62 212 PHE B CA 1
ATOM 4722 C C . PHE B 1 212 ? 6.852 33.188 9.695 1 95.62 212 PHE B C 1
ATOM 4724 O O . PHE B 1 212 ? 6.492 34.375 9.859 1 95.62 212 PHE B O 1
ATOM 4731 N N . GLU B 1 213 ? 6.32 32.219 10.273 1 92.94 213 GLU B N 1
ATOM 4732 C CA . GLU B 1 213 ? 5.09 32.375 11.039 1 92.94 213 GLU B CA 1
ATOM 4733 C C . GLU B 1 213 ? 5.336 33.156 12.336 1 92.94 213 GLU B C 1
ATOM 4735 O O . GLU B 1 213 ? 4.508 33.969 12.742 1 92.94 213 GLU B O 1
ATOM 4740 N N . ASP B 1 214 ? 6.453 32.875 12.969 1 92.5 214 ASP B N 1
ATOM 4741 C CA . ASP B 1 214 ? 6.66 33.5 14.266 1 92.5 214 ASP B CA 1
ATOM 4742 C C . ASP B 1 214 ? 7.566 34.75 14.148 1 92.5 214 ASP B C 1
ATOM 4744 O O . ASP B 1 214 ? 7.906 35.375 15.156 1 92.5 214 ASP B O 1
ATOM 4748 N N . GLY B 1 215 ? 8.086 35.031 12.945 1 92.81 215 GLY B N 1
ATOM 4749 C CA . GLY B 1 215 ? 8.852 36.25 12.703 1 92.81 215 GLY B CA 1
ATOM 4750 C C . GLY B 1 215 ? 10.336 36.094 12.969 1 92.81 215 GLY B C 1
ATOM 4751 O O . GLY B 1 215 ? 11.125 37 12.742 1 92.81 215 GLY B O 1
ATOM 4752 N N . TYR B 1 216 ? 10.742 34.938 13.375 1 94.19 216 TYR B N 1
ATOM 4753 C CA . TYR B 1 216 ? 12.133 34.656 13.703 1 94.19 216 TYR B CA 1
ATOM 4754 C C . TYR B 1 216 ? 13.031 34.844 12.484 1 94.19 216 TYR B C 1
ATOM 4756 O O . TYR B 1 216 ? 14.188 35.25 12.617 1 94.19 216 TYR B O 1
ATOM 4764 N N . PHE B 1 217 ? 12.484 34.719 11.352 1 94.44 217 PHE B N 1
ATOM 4765 C CA . PHE B 1 217 ? 13.266 34.812 10.133 1 94.44 217 PHE B CA 1
ATOM 4766 C C . PHE B 1 217 ? 13.828 36.219 9.961 1 94.44 217 PHE B C 1
ATOM 4768 O O . PHE B 1 217 ? 14.938 36.406 9.461 1 94.44 217 PHE B O 1
ATOM 4775 N N . GLY B 1 218 ? 13.117 37.156 10.375 1 92.5 218 GLY B N 1
ATOM 4776 C CA . GLY B 1 218 ? 13.578 38.531 10.328 1 92.5 218 GLY B CA 1
ATOM 4777 C C . GLY B 1 218 ? 14.828 38.781 11.156 1 92.5 218 GLY B C 1
ATOM 4778 O O . GLY B 1 218 ? 15.695 39.562 10.758 1 92.5 218 GLY B O 1
ATOM 4779 N N . GLN B 1 219 ? 14.906 38.062 12.227 1 92.31 219 GLN B N 1
ATOM 4780 C CA . GLN B 1 219 ? 16.094 38.188 13.078 1 92.31 219 GLN B CA 1
ATOM 4781 C C . GLN B 1 219 ? 17.266 37.438 12.461 1 92.31 219 GLN B C 1
ATOM 4783 O O . GLN B 1 219 ? 18.406 37.906 12.562 1 92.31 219 GLN B O 1
ATOM 4788 N N . LEU B 1 220 ? 17 36.406 11.812 1 92.56 220 LEU B N 1
ATOM 4789 C CA . LEU B 1 220 ? 18.031 35.562 11.219 1 92.56 220 LEU B CA 1
ATOM 4790 C C . LEU B 1 220 ? 18.719 36.281 10.07 1 92.56 220 LEU B C 1
ATOM 4792 O O . LEU B 1 220 ? 19.922 36.156 9.859 1 92.56 220 LEU B O 1
ATOM 4796 N N . ILE B 1 221 ? 17.953 37.031 9.391 1 93.44 221 ILE B N 1
ATOM 4797 C CA . ILE B 1 221 ? 18.484 37.719 8.203 1 93.44 221 ILE B CA 1
ATOM 4798 C C . ILE B 1 221 ? 19.438 38.812 8.625 1 93.44 221 ILE B C 1
ATOM 4800 O O . ILE B 1 221 ? 20.234 39.281 7.816 1 93.44 221 ILE B O 1
ATOM 4804 N N . GLN B 1 222 ? 19.344 39.25 9.828 1 91.56 222 GLN B N 1
ATOM 4805 C CA . GLN B 1 222 ? 20.266 40.25 10.336 1 91.56 222 GLN B CA 1
ATOM 4806 C C . GLN B 1 222 ? 21.656 39.656 10.57 1 91.56 222 GLN B C 1
ATOM 4808 O O . GLN B 1 222 ? 22.656 40.375 10.547 1 91.56 222 GLN B O 1
ATOM 4813 N N . GLU B 1 223 ? 21.641 38.406 10.719 1 91.69 223 GLU B N 1
ATOM 4814 C CA . GLU B 1 223 ? 22.922 37.75 10.945 1 91.69 223 GLU B CA 1
ATOM 4815 C C . GLU B 1 223 ? 23.672 37.531 9.633 1 91.69 223 GLU B C 1
ATOM 4817 O O . GLU B 1 223 ? 24.906 37.531 9.609 1 91.69 223 GLU B O 1
ATOM 4822 N N . SER B 1 224 ? 22.938 37.188 8.609 1 93.19 224 SER B N 1
ATOM 4823 C CA . SER B 1 224 ? 23.516 37 7.285 1 93.19 224 SER B CA 1
ATOM 4824 C C . SER B 1 224 ? 22.5 37.312 6.184 1 93.19 224 SER B C 1
ATOM 4826 O O . SER B 1 224 ? 21.312 37 6.332 1 93.19 224 SER B O 1
ATOM 4828 N N . LYS B 1 225 ? 23.031 37.844 5.129 1 93.94 225 LYS B N 1
ATOM 4829 C CA . LYS B 1 225 ? 22.188 38.125 3.986 1 93.94 225 LYS B CA 1
ATOM 4830 C C . LYS B 1 225 ? 22.297 37.062 2.908 1 93.94 225 LYS B C 1
ATOM 4832 O O . LYS B 1 225 ? 21.719 37.188 1.829 1 93.94 225 LYS B O 1
ATOM 4837 N N . SER B 1 226 ? 22.922 36.031 3.258 1 95 226 SER B N 1
ATOM 4838 C CA . SER B 1 226 ? 23.141 34.938 2.301 1 95 226 SER B CA 1
ATOM 4839 C C . SER B 1 226 ? 22.125 33.812 2.492 1 95 226 SER B C 1
ATOM 4841 O O . SER B 1 226 ? 22.016 33.25 3.586 1 95 226 SER B O 1
ATOM 4843 N N . SER B 1 227 ? 21.422 33.562 1.41 1 96.88 227 SER B N 1
ATOM 4844 C CA . SER B 1 227 ? 20.484 32.438 1.452 1 96.88 227 SER B CA 1
ATOM 4845 C C . SER B 1 227 ? 21.188 31.125 1.727 1 96.88 227 SER B C 1
ATOM 4847 O O . SER B 1 227 ? 20.672 30.281 2.469 1 96.88 227 SER B O 1
ATOM 4849 N N . VAL B 1 228 ? 22.375 30.906 1.195 1 96.75 228 VAL B N 1
ATOM 4850 C CA . VAL B 1 228 ? 23.141 29.672 1.358 1 96.75 228 VAL B CA 1
ATOM 4851 C C . VAL B 1 228 ? 23.484 29.469 2.832 1 96.75 228 VAL B C 1
ATOM 4853 O O . VAL B 1 228 ? 23.453 28.344 3.334 1 96.75 228 VAL B O 1
ATOM 4856 N N . TYR B 1 229 ? 23.719 30.562 3.502 1 95.75 229 TYR B N 1
ATOM 4857 C CA . TYR B 1 229 ? 24.031 30.516 4.926 1 95.75 229 TYR B CA 1
ATOM 4858 C C . TYR B 1 229 ? 22.859 29.984 5.73 1 95.75 229 TYR B C 1
ATOM 4860 O O . TYR B 1 229 ? 23.031 29.094 6.566 1 95.75 229 TYR B O 1
ATOM 4868 N N . HIS B 1 230 ? 21.688 30.484 5.477 1 95.88 230 HIS B N 1
ATOM 4869 C CA . HIS B 1 230 ? 20.5 30.094 6.234 1 95.88 230 HIS B CA 1
ATOM 4870 C C . HIS B 1 230 ? 20.094 28.656 5.902 1 95.88 230 HIS B C 1
ATOM 4872 O O . HIS B 1 230 ? 19.641 27.922 6.777 1 95.88 230 HIS B O 1
ATOM 4878 N N . ILE B 1 231 ? 20.234 28.344 4.652 1 97 231 ILE B N 1
ATOM 4879 C CA . ILE B 1 231 ? 19.906 26.984 4.238 1 97 231 ILE B CA 1
ATOM 4880 C C . ILE B 1 231 ? 20.844 26 4.938 1 97 231 ILE B C 1
ATOM 4882 O O . ILE B 1 231 ? 20.406 24.969 5.465 1 97 231 ILE B O 1
ATOM 4886 N N . ALA B 1 232 ? 22.125 26.281 4.949 1 95.81 232 ALA B N 1
ATOM 4887 C CA . ALA B 1 232 ? 23.094 25.438 5.621 1 95.81 232 ALA B CA 1
ATOM 4888 C C . ALA B 1 232 ? 22.812 25.344 7.117 1 95.81 232 ALA B C 1
ATOM 4890 O O . ALA B 1 232 ? 22.938 24.266 7.715 1 95.81 232 ALA B O 1
ATOM 4891 N N . LEU B 1 233 ? 22.438 26.469 7.66 1 95.12 233 LEU B N 1
ATOM 4892 C CA . LEU B 1 233 ? 22.141 26.531 9.086 1 95.12 233 LEU B CA 1
ATOM 4893 C C . LEU B 1 233 ? 20.969 25.609 9.438 1 95.12 233 LEU B C 1
ATOM 4895 O O . LEU B 1 233 ? 21.031 24.891 10.438 1 95.12 233 LEU B O 1
ATOM 4899 N N . LYS B 1 234 ? 20 25.609 8.586 1 95.5 234 LYS B N 1
ATOM 4900 C CA . LYS B 1 234 ? 18.797 24.828 8.852 1 95.5 234 LYS B CA 1
ATOM 4901 C C . LYS B 1 234 ? 19 23.359 8.469 1 95.5 234 LYS B C 1
ATOM 4903 O O . LYS B 1 234 ? 18.406 22.469 9.086 1 95.5 234 LYS B O 1
ATOM 4908 N N . ALA B 1 235 ? 19.812 23.094 7.543 1 96.12 235 ALA B N 1
ATOM 4909 C CA . ALA B 1 235 ? 20.016 21.75 7.035 1 96.12 235 ALA B CA 1
ATOM 4910 C C . ALA B 1 235 ? 20.938 20.953 7.953 1 96.12 235 ALA B C 1
ATOM 4912 O O . ALA B 1 235 ? 20.797 19.734 8.078 1 96.12 235 ALA B O 1
ATOM 4913 N N . THR B 1 236 ? 21.828 21.531 8.625 1 96 236 THR B N 1
ATOM 4914 C CA . THR B 1 236 ? 22.922 20.891 9.336 1 96 236 THR B CA 1
ATOM 4915 C C . THR B 1 236 ? 22.406 19.984 10.445 1 96 236 THR B C 1
ATOM 4917 O O . THR B 1 236 ? 22.828 18.844 10.57 1 96 236 THR B O 1
ATOM 4920 N N . PRO B 1 237 ? 21.469 20.438 11.242 1 94.88 237 PRO B N 1
ATOM 4921 C CA . PRO B 1 237 ? 20.984 19.531 12.281 1 94.88 237 PRO B CA 1
ATOM 4922 C C . PRO B 1 237 ? 20.453 18.203 11.711 1 94.88 237 PRO B C 1
ATOM 4924 O O . PRO B 1 237 ? 20.703 17.141 12.289 1 94.88 237 PRO B O 1
ATOM 4927 N N . PHE B 1 238 ? 19.812 18.312 10.641 1 95.31 238 PHE B N 1
ATOM 4928 C CA . PHE B 1 238 ? 19.188 17.125 10.07 1 95.31 238 PHE B CA 1
ATOM 4929 C C . PHE B 1 238 ? 20.219 16.25 9.367 1 95.31 238 PHE B C 1
ATOM 4931 O O . PHE B 1 238 ? 20.094 15.023 9.336 1 95.31 238 PHE B O 1
ATOM 4938 N N . LEU B 1 239 ? 21.25 16.875 8.836 1 95.75 239 LEU B N 1
ATOM 4939 C CA . LEU B 1 239 ? 22.344 16.125 8.234 1 95.75 239 LEU B CA 1
ATOM 4940 C C . LEU B 1 239 ? 23.078 15.289 9.289 1 95.75 239 LEU B C 1
ATOM 4942 O O . LEU B 1 239 ? 23.625 14.234 8.977 1 95.75 239 LEU B O 1
ATOM 4946 N N . ILE B 1 240 ? 22.984 15.719 10.484 1 94.81 240 ILE B N 1
ATOM 4947 C CA . ILE B 1 240 ? 23.625 15 11.586 1 94.81 240 ILE B CA 1
ATOM 4948 C C . ILE B 1 240 ? 22.703 13.891 12.086 1 94.81 240 ILE B C 1
ATOM 4950 O O . ILE B 1 240 ? 23.141 12.781 12.352 1 94.81 240 ILE B O 1
ATOM 4954 N N . MET B 1 241 ? 21.422 14.125 12.117 1 95.62 241 MET B N 1
ATOM 4955 C CA . MET B 1 241 ? 20.484 13.203 12.742 1 95.62 241 MET B CA 1
ATOM 4956 C C . MET B 1 241 ? 20.047 12.109 11.773 1 95.62 241 MET B C 1
ATOM 4958 O O . MET B 1 241 ? 19.781 10.977 12.18 1 95.62 241 MET B O 1
ATOM 4962 N N . LEU B 1 242 ? 20 12.398 10.508 1 96.12 242 LEU B N 1
ATOM 4963 C CA . LEU B 1 242 ? 19.391 11.5 9.531 1 96.12 242 LEU B CA 1
ATOM 4964 C C . LEU B 1 242 ? 20.25 10.258 9.336 1 96.12 242 LEU B C 1
ATOM 4966 O O . LEU B 1 242 ? 19.719 9.148 9.195 1 96.12 242 LEU B O 1
ATOM 4970 N N . PRO B 1 243 ? 21.609 10.398 9.359 1 95.31 243 PRO B N 1
ATOM 4971 C CA . PRO B 1 243 ? 22.406 9.18 9.273 1 95.31 243 PRO B CA 1
ATOM 4972 C C . PRO B 1 243 ? 22.125 8.203 10.406 1 95.31 243 PRO B C 1
ATOM 4974 O O . PRO B 1 243 ? 22.125 6.984 10.195 1 95.31 243 PRO B O 1
ATOM 4977 N N . PHE B 1 244 ? 21.875 8.719 11.547 1 94.88 244 PHE B N 1
ATOM 4978 C CA . PHE B 1 244 ? 21.531 7.859 12.68 1 94.88 244 PHE B CA 1
ATOM 4979 C C . PHE B 1 244 ? 20.203 7.152 12.445 1 94.88 244 PHE B C 1
ATOM 4981 O O . PHE B 1 244 ? 20.062 5.977 12.781 1 94.88 244 PHE B O 1
ATOM 4988 N N . MET B 1 245 ? 19.297 7.836 11.914 1 95.56 245 MET B N 1
ATOM 4989 C CA . MET B 1 245 ? 18 7.242 11.625 1 95.56 245 MET B CA 1
ATOM 4990 C C . MET B 1 245 ? 18.109 6.141 10.578 1 95.56 245 MET B C 1
ATOM 4992 O O . MET B 1 245 ? 17.453 5.102 10.68 1 95.56 245 MET B O 1
ATOM 4996 N N . TRP B 1 246 ? 18.938 6.367 9.562 1 95.44 246 TRP B N 1
ATOM 4997 C CA . TRP B 1 246 ? 19.141 5.352 8.539 1 95.44 246 TRP B CA 1
ATOM 4998 C C . TRP B 1 246 ? 19.844 4.129 9.125 1 95.44 246 TRP B C 1
ATOM 5000 O O . TRP B 1 246 ? 19.609 3 8.688 1 95.44 246 TRP B O 1
ATOM 5010 N N . LEU B 1 247 ? 20.719 4.375 10.07 1 93 247 LEU B N 1
ATOM 5011 C CA . LEU B 1 247 ? 21.375 3.26 10.75 1 93 247 LEU B CA 1
ATOM 5012 C C . LEU B 1 247 ? 20.344 2.41 11.5 1 93 247 LEU B C 1
ATOM 5014 O O . LEU B 1 247 ? 20.406 1.18 11.453 1 93 247 LEU B O 1
ATOM 5018 N N . ILE B 1 248 ? 19.469 3.057 12.156 1 94.06 248 ILE B N 1
ATOM 5019 C CA . ILE B 1 248 ? 18.406 2.348 12.875 1 94.06 248 ILE B CA 1
ATOM 5020 C C . ILE B 1 248 ? 17.578 1.528 11.891 1 94.06 248 ILE B C 1
ATOM 5022 O O . ILE B 1 248 ? 17.25 0.372 12.164 1 94.06 248 ILE B O 1
ATOM 5026 N N . ILE B 1 249 ? 17.219 2.115 10.797 1 94.12 249 ILE B N 1
ATOM 5027 C CA . ILE B 1 249 ? 16.453 1.418 9.766 1 94.12 249 ILE B CA 1
ATOM 5028 C C . ILE B 1 249 ? 17.234 0.197 9.281 1 94.12 249 ILE B C 1
ATOM 5030 O O . ILE B 1 249 ? 16.656 -0.877 9.086 1 94.12 249 ILE B O 1
ATOM 5034 N N . SER B 1 250 ? 18.531 0.373 9.086 1 91.88 250 SER B N 1
ATOM 5035 C CA . SER B 1 250 ? 19.375 -0.734 8.648 1 91.88 250 SER B CA 1
ATOM 5036 C C . SER B 1 250 ? 19.375 -1.863 9.672 1 91.88 250 SER B C 1
ATOM 5038 O O . SER B 1 250 ? 19.375 -3.041 9.312 1 91.88 250 SER B O 1
ATOM 5040 N N . LEU B 1 251 ? 19.375 -1.534 10.898 1 91.81 251 LEU B N 1
ATOM 5041 C CA . LEU B 1 251 ? 19.344 -2.527 11.961 1 91.81 251 LEU B CA 1
ATOM 5042 C C . LEU B 1 251 ? 18.016 -3.264 11.984 1 91.81 251 LEU B C 1
ATOM 5044 O O . LEU B 1 251 ? 17.969 -4.469 12.25 1 91.81 251 LEU B O 1
ATOM 5048 N N . ILE B 1 252 ? 16.984 -2.566 11.703 1 93.75 252 ILE B N 1
ATOM 5049 C CA . ILE B 1 252 ? 15.664 -3.176 11.664 1 93.75 252 ILE B CA 1
ATOM 5050 C C . ILE B 1 252 ? 15.594 -4.184 10.516 1 93.75 252 ILE B C 1
ATOM 5052 O O . ILE B 1 252 ? 15.07 -5.289 10.68 1 93.75 252 ILE B O 1
ATOM 5056 N N . LEU B 1 253 ? 16.125 -3.846 9.391 1 92.19 253 LEU B N 1
ATOM 5057 C CA . LEU B 1 253 ? 16.141 -4.75 8.25 1 92.19 253 LEU B CA 1
ATOM 5058 C C . LEU B 1 253 ? 16.938 -6.004 8.555 1 92.19 253 LEU B C 1
ATOM 5060 O O . LEU B 1 253 ? 16.562 -7.109 8.164 1 92.19 253 LEU B O 1
ATOM 5064 N N . THR B 1 254 ? 18.031 -5.797 9.266 1 88.81 254 THR B N 1
ATOM 5065 C CA . THR B 1 254 ? 18.859 -6.934 9.648 1 88.81 254 THR B CA 1
ATOM 5066 C C . THR B 1 254 ? 18.156 -7.793 10.688 1 88.81 254 THR B C 1
ATOM 5068 O O . THR B 1 254 ? 18.234 -9.023 10.648 1 88.81 254 THR B O 1
ATOM 5071 N N . PHE B 1 255 ? 17.531 -7.148 11.531 1 91.12 255 PHE B N 1
ATOM 5072 C CA . PHE B 1 255 ? 16.828 -7.844 12.594 1 91.12 255 PHE B CA 1
ATOM 5073 C C . PHE B 1 255 ? 15.75 -8.766 12.016 1 91.12 255 PHE B C 1
ATOM 5075 O O . PHE B 1 255 ? 15.562 -9.883 12.508 1 91.12 255 PHE B O 1
ATOM 5082 N N . PHE B 1 256 ? 15.062 -8.367 10.992 1 91.81 256 PHE B N 1
ATOM 5083 C CA . PHE B 1 256 ? 13.992 -9.156 10.398 1 91.81 256 PHE B CA 1
ATOM 5084 C C . PHE B 1 256 ? 14.531 -10.039 9.281 1 91.81 256 PHE B C 1
ATOM 5086 O O . PHE B 1 256 ? 13.758 -10.578 8.484 1 91.81 256 PHE B O 1
ATOM 5093 N N . ASN B 1 257 ? 15.812 -10.086 9.133 1 85.81 257 ASN B N 1
ATOM 5094 C CA . ASN B 1 257 ? 16.5 -10.992 8.219 1 85.81 257 ASN B CA 1
ATOM 5095 C C . ASN B 1 257 ? 16.094 -10.742 6.766 1 85.81 257 ASN B C 1
ATOM 5097 O O . ASN B 1 257 ? 15.742 -11.68 6.047 1 85.81 257 ASN B O 1
ATOM 5101 N N . VAL B 1 258 ? 16.016 -9.469 6.562 1 85.94 258 VAL B N 1
ATOM 5102 C CA . VAL B 1 258 ? 15.828 -9.141 5.152 1 85.94 258 VAL B CA 1
ATOM 5103 C C . VAL B 1 258 ? 17.062 -9.57 4.348 1 85.94 258 VAL B C 1
ATOM 5105 O O . VAL B 1 258 ? 18.172 -9.133 4.625 1 85.94 258 VAL B O 1
ATOM 5108 N N . GLY B 1 259 ? 17.016 -10.531 3.621 1 76.62 259 GLY B N 1
ATOM 5109 C CA . GLY B 1 259 ? 18.078 -11.266 2.951 1 76.62 259 GLY B CA 1
ATOM 5110 C C . GLY B 1 259 ? 18.688 -10.5 1.796 1 76.62 259 GLY B C 1
ATOM 5111 O O . GLY B 1 259 ? 19.094 -11.102 0.792 1 76.62 259 GLY B O 1
ATOM 5112 N N . VAL B 1 260 ? 18.656 -9.281 1.762 1 79.56 260 VAL B N 1
ATOM 5113 C CA . VAL B 1 260 ? 19.281 -8.539 0.67 1 79.56 260 VAL B CA 1
ATOM 5114 C C . VAL B 1 260 ? 20.453 -7.727 1.199 1 79.56 260 VAL B C 1
ATOM 5116 O O . VAL B 1 260 ? 20.547 -7.469 2.4 1 79.56 260 VAL B O 1
ATOM 5119 N N . GLU B 1 261 ? 21.359 -7.453 0.324 1 79.81 261 GLU B N 1
ATOM 5120 C CA . GLU B 1 261 ? 22.531 -6.668 0.705 1 79.81 261 GLU B CA 1
ATOM 5121 C C . GLU B 1 261 ? 22.203 -5.176 0.766 1 79.81 261 GLU B C 1
ATOM 5123 O O . GLU B 1 261 ? 22.141 -4.508 -0.268 1 79.81 261 GLU B O 1
ATOM 5128 N N . VAL B 1 262 ? 22.047 -4.719 1.961 1 79.31 262 VAL B N 1
ATOM 5129 C CA . VAL B 1 262 ? 21.625 -3.324 2.088 1 79.31 262 VAL B CA 1
ATOM 5130 C C . VAL B 1 262 ? 22.812 -2.486 2.582 1 79.31 262 VAL B C 1
ATOM 5132 O O . VAL B 1 262 ? 22.828 -1.264 2.416 1 79.31 262 VAL B O 1
ATOM 5135 N N . ILE B 1 263 ? 23.828 -3.129 3.111 1 84.5 263 ILE B N 1
ATOM 5136 C CA . ILE B 1 263 ? 24.969 -2.391 3.637 1 84.5 263 ILE B CA 1
ATOM 5137 C C . ILE B 1 263 ? 26.125 -2.455 2.643 1 84.5 263 ILE B C 1
ATOM 5139 O O . ILE B 1 263 ? 26.969 -3.35 2.719 1 84.5 263 ILE B O 1
ATOM 5143 N N . ASN B 1 264 ? 26.219 -1.626 1.723 1 89.56 264 ASN B N 1
ATOM 5144 C CA . ASN B 1 264 ? 27.281 -1.479 0.736 1 89.56 264 ASN B CA 1
ATOM 5145 C C . ASN B 1 264 ? 27.438 -0.033 0.275 1 89.56 264 ASN B C 1
ATOM 5147 O O . ASN B 1 264 ? 26.656 0.833 0.68 1 89.56 264 ASN B O 1
ATOM 5151 N N . PHE B 1 265 ? 28.422 0.242 -0.462 1 93.75 265 PHE B N 1
ATOM 5152 C CA . PHE B 1 265 ? 28.766 1.605 -0.852 1 93.75 265 PHE B CA 1
ATOM 5153 C C . PHE B 1 265 ? 27.703 2.174 -1.798 1 93.75 265 PHE B C 1
ATOM 5155 O O . PHE B 1 265 ? 27.359 3.354 -1.712 1 93.75 265 PHE B O 1
ATOM 5162 N N . GLN B 1 266 ? 27.219 1.36 -2.76 1 94.31 266 GLN B N 1
ATOM 5163 C CA . GLN B 1 266 ? 26.188 1.796 -3.699 1 94.31 266 GLN B CA 1
ATOM 5164 C C . GLN B 1 266 ? 24.938 2.25 -2.965 1 94.31 266 GLN B C 1
ATOM 5166 O O . GLN B 1 266 ? 24.359 3.299 -3.283 1 94.31 266 GLN B O 1
ATOM 5171 N N . MET B 1 267 ? 24.578 1.466 -1.955 1 93.75 267 MET B N 1
ATOM 5172 C CA . MET B 1 267 ? 23.391 1.782 -1.167 1 93.75 267 MET B CA 1
ATOM 5173 C C . MET B 1 267 ? 23.594 3.061 -0.362 1 93.75 267 MET B C 1
ATOM 5175 O O . MET B 1 267 ? 22.656 3.842 -0.177 1 93.75 267 MET B O 1
ATOM 5179 N N . LEU B 1 268 ? 24.781 3.234 0.119 1 95.12 268 LEU B N 1
ATOM 5180 C CA . LEU B 1 268 ? 25.109 4.449 0.863 1 95.12 268 LEU B CA 1
ATOM 5181 C C . LEU B 1 268 ? 24.906 5.684 -0.009 1 95.12 268 LEU B C 1
ATOM 5183 O O . LEU B 1 268 ? 24.344 6.684 0.438 1 95.12 268 LEU B O 1
ATOM 5187 N N . ILE B 1 269 ? 25.359 5.613 -1.201 1 96.94 269 ILE B N 1
ATOM 5188 C CA . ILE B 1 269 ? 25.234 6.734 -2.129 1 96.94 269 ILE B CA 1
ATOM 5189 C C . ILE B 1 269 ? 23.766 6.996 -2.426 1 96.94 269 ILE B C 1
ATOM 5191 O O . ILE B 1 269 ? 23.297 8.141 -2.375 1 96.94 269 ILE B O 1
ATOM 5195 N N . LEU B 1 270 ? 23.016 5.949 -2.736 1 97.19 270 LEU B N 1
ATOM 5196 C CA . LEU B 1 270 ? 21.609 6.082 -3.055 1 97.19 270 LEU B CA 1
ATOM 5197 C C . LEU B 1 270 ? 20.828 6.68 -1.879 1 97.19 270 LEU B C 1
ATOM 5199 O O . LEU B 1 270 ? 20 7.57 -2.062 1 97.19 270 LEU B O 1
ATOM 5203 N N . THR B 1 271 ? 21.141 6.184 -0.679 1 97.19 271 THR B N 1
ATOM 5204 C CA . THR B 1 271 ? 20.453 6.656 0.519 1 97.19 271 THR B CA 1
ATOM 5205 C C . THR B 1 271 ? 20.781 8.117 0.791 1 97.19 271 THR B C 1
ATOM 5207 O O . THR B 1 271 ? 19.906 8.898 1.178 1 97.19 271 THR B O 1
ATOM 5210 N N . THR B 1 272 ? 22 8.445 0.593 1 97.81 272 THR B N 1
ATOM 5211 C CA . THR B 1 272 ? 22.422 9.828 0.772 1 97.81 272 THR B CA 1
ATOM 5212 C C . THR B 1 272 ? 21.719 10.742 -0.225 1 97.81 272 THR B C 1
ATOM 5214 O O . THR B 1 272 ? 21.234 11.812 0.142 1 97.81 272 THR B O 1
ATOM 5217 N N . LEU B 1 273 ? 21.625 10.305 -1.446 1 98.5 273 LEU B N 1
ATOM 5218 C CA . LEU B 1 273 ? 20.969 11.102 -2.48 1 98.5 273 LEU B CA 1
ATOM 5219 C C . LEU B 1 273 ? 19.484 11.227 -2.201 1 98.5 273 LEU B C 1
ATOM 5221 O O . LEU B 1 273 ? 18.906 12.305 -2.395 1 98.5 273 LEU B O 1
ATOM 5225 N N . LEU B 1 274 ? 18.859 10.109 -1.784 1 98.38 274 LEU B N 1
ATOM 5226 C CA . LEU B 1 274 ? 17.453 10.18 -1.386 1 98.38 274 LEU B CA 1
ATOM 5227 C C . LEU B 1 274 ? 17.25 11.203 -0.277 1 98.38 274 LEU B C 1
ATOM 5229 O O . LEU B 1 274 ? 16.312 11.992 -0.321 1 98.38 274 LEU B O 1
ATOM 5233 N N . THR B 1 275 ? 18.156 11.164 0.671 1 98.31 275 THR B N 1
ATOM 5234 C CA . THR B 1 275 ? 18.062 12.055 1.828 1 98.31 275 THR B CA 1
ATOM 5235 C C . THR B 1 275 ? 18.188 13.516 1.401 1 98.31 275 THR B C 1
ATOM 5237 O O . THR B 1 275 ? 17.359 14.344 1.773 1 98.31 275 THR B O 1
ATOM 5240 N N . PHE B 1 276 ? 19.109 13.789 0.563 1 98.44 276 PHE B N 1
ATOM 5241 C CA . PHE B 1 276 ? 19.328 15.164 0.114 1 98.44 276 PHE B CA 1
ATOM 5242 C C . PHE B 1 276 ? 18.156 15.641 -0.738 1 98.44 276 PHE B C 1
ATOM 5244 O O . PHE B 1 276 ? 17.656 16.75 -0.554 1 98.44 276 PHE B O 1
ATOM 5251 N N . ALA B 1 277 ? 17.766 14.789 -1.648 1 98.38 277 ALA B N 1
ATOM 5252 C CA . ALA B 1 277 ? 16.641 15.164 -2.512 1 98.38 277 ALA B CA 1
ATOM 5253 C C . ALA B 1 277 ? 15.391 15.461 -1.69 1 98.38 277 ALA B C 1
ATOM 5255 O O . ALA B 1 277 ? 14.719 16.469 -1.913 1 98.38 277 ALA B O 1
ATOM 5256 N N . SER B 1 278 ? 15.117 14.625 -0.726 1 97.88 278 SER B N 1
ATOM 5257 C CA . SER B 1 278 ? 13.945 14.789 0.124 1 97.88 278 SER B CA 1
ATOM 5258 C C . SER B 1 278 ? 14.07 16.031 1.002 1 97.88 278 SER B C 1
ATOM 5260 O O . SER B 1 278 ? 13.102 16.781 1.179 1 97.88 278 SER B O 1
ATOM 5262 N N . MET B 1 279 ? 15.242 16.234 1.535 1 97.94 279 MET B N 1
ATOM 5263 C CA . MET B 1 279 ? 15.477 17.406 2.389 1 97.94 279 MET B CA 1
ATOM 5264 C C . MET B 1 279 ? 15.258 18.703 1.615 1 97.94 279 MET B C 1
ATOM 5266 O O . MET B 1 279 ? 14.555 19.594 2.082 1 97.94 279 MET B O 1
ATOM 5270 N N . PHE B 1 280 ? 15.773 18.734 0.456 1 98.12 280 PHE B N 1
ATOM 5271 C CA . PHE B 1 280 ? 15.773 20 -0.273 1 98.12 280 PHE B CA 1
ATOM 5272 C C . PHE B 1 280 ? 14.398 20.266 -0.884 1 98.12 280 PHE B C 1
ATOM 5274 O O . PHE B 1 280 ? 13.977 21.422 -0.979 1 98.12 280 PHE B O 1
ATOM 5281 N N . ILE B 1 281 ? 13.719 19.234 -1.28 1 97.19 281 ILE B N 1
ATOM 5282 C CA . ILE B 1 281 ? 12.336 19.406 -1.719 1 97.19 281 ILE B CA 1
ATOM 5283 C C . ILE B 1 281 ? 11.484 19.891 -0.546 1 97.19 281 ILE B C 1
ATOM 5285 O O . ILE B 1 281 ? 10.703 20.828 -0.682 1 97.19 281 ILE B O 1
ATOM 5289 N N . GLY B 1 282 ? 11.648 19.234 0.572 1 97.06 282 GLY B N 1
ATOM 5290 C CA . GLY B 1 282 ? 10.922 19.656 1.76 1 97.06 282 GLY B CA 1
ATOM 5291 C C . GLY B 1 282 ? 11.188 21.094 2.15 1 97.06 282 GLY B C 1
ATOM 5292 O O . GLY B 1 282 ? 10.258 21.844 2.441 1 97.06 282 GLY B O 1
ATOM 5293 N N . MET B 1 283 ? 12.438 21.5 2.123 1 97.5 283 MET B N 1
ATOM 5294 C CA . MET B 1 283 ? 12.812 22.875 2.467 1 97.5 283 MET B CA 1
ATOM 5295 C C . MET B 1 283 ? 12.25 23.859 1.449 1 97.5 283 MET B C 1
ATOM 5297 O O . MET B 1 283 ? 11.867 24.984 1.807 1 97.5 283 MET B O 1
ATOM 5301 N N . LEU B 1 284 ? 12.297 23.438 0.222 1 97.62 284 LEU B N 1
ATOM 5302 C CA . LEU B 1 284 ? 11.742 24.297 -0.822 1 97.62 284 LEU B CA 1
ATOM 5303 C C . LEU B 1 284 ? 10.281 24.625 -0.542 1 97.62 284 LEU B C 1
ATOM 5305 O O . LEU B 1 284 ? 9.859 25.781 -0.64 1 97.62 284 LEU B O 1
ATOM 5309 N N . PHE B 1 285 ? 9.523 23.625 -0.163 1 96.38 285 PHE B N 1
ATOM 5310 C CA . PHE B 1 285 ? 8.125 23.844 0.168 1 96.38 285 PHE B CA 1
ATOM 5311 C C . PHE B 1 285 ? 7.984 24.688 1.42 1 96.38 285 PHE B C 1
ATOM 5313 O O . PHE B 1 285 ? 7.07 25.516 1.519 1 96.38 285 PHE B O 1
ATOM 5320 N N . SER B 1 286 ? 8.922 24.453 2.314 1 96.81 286 SER B N 1
ATOM 5321 C CA . SER B 1 286 ? 8.93 25.234 3.545 1 96.81 286 SER B CA 1
ATOM 5322 C C . SER B 1 286 ? 9.125 26.719 3.256 1 96.81 286 SER B C 1
ATOM 5324 O O . SER B 1 286 ? 8.539 27.562 3.922 1 96.81 286 SER B O 1
ATOM 5326 N N . ILE B 1 287 ? 9.922 27.047 2.289 1 97.38 287 ILE B N 1
ATOM 5327 C CA . ILE B 1 287 ? 10.227 28.422 1.913 1 97.38 287 ILE B CA 1
ATOM 5328 C C . ILE B 1 287 ? 9.07 29.016 1.103 1 97.38 287 ILE B C 1
ATOM 5330 O O . ILE B 1 287 ? 8.672 30.156 1.316 1 97.38 287 ILE B O 1
ATOM 5334 N N . ALA B 1 288 ? 8.5 28.234 0.281 1 96.56 288 ALA B N 1
ATOM 5335 C CA . ALA B 1 288 ? 7.461 28.703 -0.635 1 96.56 288 ALA B CA 1
ATOM 5336 C C . ALA B 1 288 ? 6.148 28.953 0.101 1 96.56 288 ALA B C 1
ATOM 5338 O O . ALA B 1 288 ? 5.371 29.828 -0.274 1 96.56 288 ALA B O 1
ATOM 5339 N N . ILE B 1 289 ? 5.906 28.156 1.137 1 94.38 289 ILE B N 1
ATOM 5340 C CA . ILE B 1 289 ? 4.637 28.219 1.854 1 94.38 289 ILE B CA 1
ATOM 5341 C C . ILE B 1 289 ? 4.883 28.641 3.303 1 94.38 289 ILE B C 1
ATOM 5343 O O . ILE B 1 289 ? 5.203 27.812 4.148 1 94.38 289 ILE B O 1
ATOM 5347 N N . PRO B 1 290 ? 4.586 29.859 3.623 1 92.44 290 PRO B N 1
ATOM 5348 C CA . PRO B 1 290 ? 4.926 30.391 4.941 1 92.44 290 PRO B CA 1
ATOM 5349 C C . PRO B 1 290 ? 3.92 30 6.02 1 92.44 290 PRO B C 1
ATOM 5351 O O . PRO B 1 290 ? 3.523 30.828 6.84 1 92.44 290 PRO B O 1
ATOM 5354 N N . SER B 1 291 ? 3.338 28.75 5.965 1 93.81 291 SER B N 1
ATOM 5355 C CA . SER B 1 291 ? 2.459 28.141 6.957 1 93.81 291 SER B CA 1
ATOM 5356 C C . SER B 1 291 ? 2.859 26.688 7.234 1 93.81 291 SER B C 1
ATOM 5358 O O . SER B 1 291 ? 2.895 25.859 6.32 1 93.81 291 SER B O 1
ATOM 5360 N N . GLN B 1 292 ? 3.191 26.516 8.539 1 93.56 292 GLN B N 1
ATOM 5361 C CA . GLN B 1 292 ? 3.609 25.172 8.922 1 93.56 292 GLN B CA 1
ATOM 5362 C C . GLN B 1 292 ? 2.566 24.141 8.523 1 93.56 292 GLN B C 1
ATOM 5364 O O . GLN B 1 292 ? 2.902 23.109 7.93 1 93.56 292 GLN B O 1
ATOM 5369 N N . LEU B 1 293 ? 1.345 24.469 8.82 1 90.38 293 LEU B N 1
ATOM 5370 C CA . LEU B 1 293 ? 0.244 23.547 8.562 1 90.38 293 LEU B CA 1
ATOM 5371 C C . LEU B 1 293 ? 0.076 23.312 7.066 1 90.38 293 LEU B C 1
ATOM 5373 O O . LEU B 1 293 ? 0.013 22.156 6.621 1 90.38 293 LEU B O 1
ATOM 5377 N N . LYS B 1 294 ? 0.074 24.375 6.297 1 92.06 294 LYS B N 1
ATOM 5378 C CA . LYS B 1 294 ? -0.146 24.281 4.859 1 92.06 294 LYS B CA 1
ATOM 5379 C C . LYS B 1 294 ? 1.014 23.562 4.168 1 92.06 294 LYS B C 1
ATOM 5381 O O . LYS B 1 294 ? 0.8 22.734 3.287 1 92.06 294 LYS B O 1
ATOM 5386 N N . ALA B 1 295 ? 2.223 23.891 4.586 1 92.5 295 ALA B N 1
ATOM 5387 C CA . ALA B 1 295 ? 3.398 23.25 4.012 1 92.5 295 ALA B CA 1
ATOM 5388 C C . ALA B 1 295 ? 3.373 21.734 4.266 1 92.5 295 ALA B C 1
ATOM 5390 O O . ALA B 1 295 ? 3.639 20.953 3.359 1 92.5 295 ALA B O 1
ATOM 5391 N N . THR B 1 296 ? 3.033 21.359 5.445 1 89 296 THR B N 1
ATOM 5392 C CA . THR B 1 296 ? 2.992 19.953 5.828 1 89 296 THR B CA 1
ATOM 5393 C C . THR B 1 296 ? 1.908 19.219 5.055 1 89 296 THR B C 1
ATOM 5395 O O . THR B 1 296 ? 2.145 18.125 4.539 1 89 296 THR B O 1
ATOM 5398 N N . GLU B 1 297 ? 0.724 19.812 4.973 1 88.19 297 GLU B N 1
ATOM 5399 C CA . GLU B 1 297 ? -0.402 19.188 4.281 1 88.19 297 GLU B CA 1
ATOM 5400 C C . GLU B 1 297 ? -0.07 18.922 2.816 1 88.19 297 GLU B C 1
ATOM 5402 O O . GLU B 1 297 ? -0.346 17.844 2.301 1 88.19 297 GLU B O 1
ATOM 5407 N N . LEU B 1 298 ? 0.552 19.797 2.17 1 88.88 298 LEU B N 1
ATOM 5408 C CA . LEU B 1 298 ? 0.846 19.672 0.748 1 88.88 298 LEU B CA 1
ATOM 5409 C C . LEU B 1 298 ? 1.903 18.594 0.508 1 88.88 298 LEU B C 1
ATOM 5411 O O . LEU B 1 298 ? 1.804 17.828 -0.448 1 88.88 298 LEU B O 1
ATOM 5415 N N . LEU B 1 299 ? 2.881 18.609 1.325 1 89.19 299 LEU B N 1
ATOM 5416 C CA . LEU B 1 299 ? 3.93 17.594 1.183 1 89.19 299 LEU B CA 1
ATOM 5417 C C . LEU B 1 299 ? 3.383 16.203 1.459 1 89.19 299 LEU B C 1
ATOM 5419 O O . LEU B 1 299 ? 3.832 15.227 0.857 1 89.19 299 LEU B O 1
ATOM 5423 N N . MET B 1 300 ? 2.406 16.125 2.32 1 87.06 300 MET B N 1
ATOM 5424 C CA . MET B 1 300 ? 1.807 14.828 2.615 1 87.06 300 MET B CA 1
ATOM 5425 C C . MET B 1 300 ? 1.011 14.312 1.421 1 87.06 300 MET B C 1
ATOM 5427 O O . MET B 1 300 ? 0.953 13.102 1.184 1 87.06 300 MET B O 1
ATOM 5431 N N . VAL B 1 301 ? 0.405 15.211 0.707 1 85.19 301 VAL B N 1
ATOM 5432 C CA . VAL B 1 301 ? -0.351 14.828 -0.484 1 85.19 301 VAL B CA 1
ATOM 5433 C C . VAL B 1 301 ? 0.586 14.211 -1.518 1 85.19 301 VAL B C 1
ATOM 5435 O O . VAL B 1 301 ? 0.23 13.234 -2.184 1 85.19 301 VAL B O 1
ATOM 5438 N N . ILE B 1 302 ? 1.763 14.672 -1.548 1 85.62 302 ILE B N 1
ATOM 5439 C CA . ILE B 1 302 ? 2.746 14.172 -2.502 1 85.62 302 ILE B CA 1
ATOM 5440 C C . ILE B 1 302 ? 3.311 12.844 -2.012 1 85.62 302 ILE B C 1
ATOM 5442 O O . ILE B 1 302 ? 3.518 11.922 -2.803 1 85.62 302 ILE B O 1
ATOM 5446 N N . SER B 1 303 ? 3.443 12.773 -0.786 1 87.88 303 SER B N 1
ATOM 5447 C CA . SER B 1 303 ? 4.152 11.641 -0.203 1 87.88 303 SER B CA 1
ATOM 5448 C C . SER B 1 303 ? 3.268 10.398 -0.153 1 87.88 303 SER B C 1
ATOM 5450 O O . SER B 1 303 ? 3.76 9.273 -0.26 1 87.88 303 SER B O 1
ATOM 5452 N N . THR B 1 304 ? 2.023 10.531 -0.065 1 85.69 304 THR B N 1
ATOM 5453 C CA . THR B 1 304 ? 1.114 9.422 0.194 1 85.69 304 THR B CA 1
ATOM 5454 C C . THR B 1 304 ? 1.119 8.438 -0.971 1 85.69 304 THR B C 1
ATOM 5456 O O . THR B 1 304 ? 1.273 7.227 -0.769 1 85.69 304 THR B O 1
ATOM 5459 N N . PRO B 1 305 ? 1.073 8.859 -2.143 1 91.25 305 PRO B N 1
ATOM 5460 C CA . PRO B 1 305 ? 1.035 7.879 -3.232 1 91.25 305 PRO B CA 1
ATOM 5461 C C . PRO B 1 305 ? 2.428 7.469 -3.705 1 91.25 305 PRO B C 1
ATOM 5463 O O . PRO B 1 305 ? 2.557 6.645 -4.613 1 91.25 305 PRO B O 1
ATOM 5466 N N . ALA B 1 306 ? 3.406 8.023 -3.113 1 92.62 306 ALA B N 1
ATOM 5467 C CA . ALA B 1 306 ? 4.762 7.91 -3.646 1 92.62 306 ALA B CA 1
ATOM 5468 C C . ALA B 1 306 ? 5.195 6.449 -3.736 1 92.62 306 ALA B C 1
ATOM 5470 O O . ALA B 1 306 ? 5.789 6.035 -4.734 1 92.62 306 ALA B O 1
ATOM 5471 N N . PHE B 1 307 ? 4.883 5.664 -2.748 1 92.44 307 PHE B N 1
ATOM 5472 C CA . PHE B 1 307 ? 5.297 4.266 -2.732 1 92.44 307 PHE B CA 1
ATOM 5473 C C . PHE B 1 307 ? 4.625 3.488 -3.855 1 92.44 307 PHE B C 1
ATOM 5475 O O . PHE B 1 307 ? 5.277 2.732 -4.574 1 92.44 307 PHE B O 1
ATOM 5482 N N . ILE B 1 308 ? 3.391 3.713 -4.02 1 90.56 308 ILE B N 1
ATOM 5483 C CA . ILE B 1 308 ? 2.617 3.012 -5.039 1 90.56 308 ILE B CA 1
ATOM 5484 C C . ILE B 1 308 ? 3.102 3.426 -6.426 1 90.56 308 ILE B C 1
ATOM 5486 O O . ILE B 1 308 ? 3.242 2.584 -7.316 1 90.56 308 ILE B O 1
ATOM 5490 N N . LEU B 1 309 ? 3.465 4.633 -6.582 1 94.06 309 LEU B N 1
ATOM 5491 C CA . LEU B 1 309 ? 3.84 5.18 -7.883 1 94.06 309 LEU B CA 1
ATOM 5492 C C . LEU B 1 309 ? 5.27 4.793 -8.242 1 94.06 309 LEU B C 1
ATOM 5494 O O . LEU B 1 309 ? 5.684 4.938 -9.391 1 94.06 309 LEU B O 1
ATOM 5498 N N . SER B 1 310 ? 6.016 4.281 -7.281 1 93.38 310 SER B N 1
ATOM 5499 C CA . SER B 1 310 ? 7.438 4.023 -7.477 1 93.38 310 SER B CA 1
ATOM 5500 C C . SER B 1 310 ? 7.664 2.834 -8.406 1 93.38 310 SER B C 1
ATOM 5502 O O . SER B 1 310 ? 8.773 2.629 -8.906 1 93.38 310 SER B O 1
ATOM 5504 N N . GLY B 1 311 ? 6.625 2.01 -8.578 1 88.5 311 GLY B N 1
ATOM 5505 C CA . GLY B 1 311 ? 6.777 0.813 -9.391 1 88.5 311 GLY B CA 1
ATOM 5506 C C . GLY B 1 311 ? 7.43 -0.335 -8.648 1 88.5 311 GLY B C 1
ATOM 5507 O O . GLY B 1 311 ? 7.75 -1.365 -9.242 1 88.5 311 GLY B O 1
ATOM 5508 N N . PHE B 1 312 ? 7.586 -0.173 -7.336 1 88.88 312 PHE B N 1
ATOM 5509 C CA . PHE B 1 312 ? 8.266 -1.186 -6.539 1 88.88 312 PHE B CA 1
ATOM 5510 C C . PHE B 1 312 ? 7.398 -2.428 -6.387 1 88.88 312 PHE B C 1
ATOM 5512 O O . PHE B 1 312 ? 7.902 -3.553 -6.426 1 88.88 312 PHE B O 1
ATOM 5519 N N . THR B 1 313 ? 6.055 -2.188 -6.242 1 84.31 313 THR B N 1
ATOM 5520 C CA . THR B 1 313 ? 5.133 -3.303 -6.047 1 84.31 313 THR B CA 1
ATOM 5521 C C . THR B 1 313 ? 4.34 -3.578 -7.32 1 84.31 313 THR B C 1
ATOM 5523 O O . THR B 1 313 ? 4.156 -4.734 -7.707 1 84.31 313 THR B O 1
ATOM 5526 N N . TRP B 1 314 ? 3.879 -2.537 -7.934 1 85.06 314 TRP B N 1
ATOM 5527 C CA . TRP B 1 314 ? 3.131 -2.604 -9.188 1 85.06 314 TRP B CA 1
ATOM 5528 C C . TRP B 1 314 ? 4.004 -2.191 -10.367 1 85.06 314 TRP B C 1
ATOM 5530 O O . TRP B 1 314 ? 4.617 -1.121 -10.352 1 85.06 314 TRP B O 1
ATOM 5540 N N . PRO B 1 315 ? 4.039 -2.969 -11.367 1 84.62 315 PRO B N 1
ATOM 5541 C CA . PRO B 1 315 ? 4.98 -2.711 -12.453 1 84.62 315 PRO B CA 1
ATOM 5542 C C . PRO B 1 315 ? 4.715 -1.386 -13.164 1 84.62 315 PRO B C 1
ATOM 5544 O O . PRO B 1 315 ? 3.574 -1.103 -13.547 1 84.62 315 PRO B O 1
ATOM 5547 N N . THR B 1 316 ? 5.773 -0.717 -13.43 1 86.81 316 THR B N 1
ATOM 5548 C CA . THR B 1 316 ? 5.684 0.59 -14.07 1 86.81 316 THR B CA 1
ATOM 5549 C C . THR B 1 316 ? 5.105 0.464 -15.477 1 86.81 316 THR B C 1
ATOM 5551 O O . THR B 1 316 ? 4.441 1.379 -15.961 1 86.81 316 THR B O 1
ATOM 5554 N N . SER B 1 317 ? 5.32 -0.692 -16.125 1 83.69 317 SER B N 1
ATOM 5555 C CA . SER B 1 317 ? 4.832 -0.909 -17.484 1 83.69 317 SER B CA 1
ATOM 5556 C C . SER B 1 317 ? 3.307 -0.945 -17.516 1 83.69 317 SER B C 1
ATOM 5558 O O . SER B 1 317 ? 2.701 -0.742 -18.578 1 83.69 317 SER B O 1
ATOM 5560 N N . ALA B 1 318 ? 2.701 -1.188 -16.344 1 86.5 318 ALA B N 1
ATOM 5561 C CA . ALA B 1 318 ? 1.245 -1.255 -16.266 1 86.5 318 ALA B CA 1
ATOM 5562 C C . ALA B 1 318 ? 0.65 0.108 -15.914 1 86.5 318 ALA B C 1
ATOM 5564 O O . ALA B 1 318 ? -0.571 0.279 -15.922 1 86.5 318 ALA B O 1
ATOM 5565 N N . ILE B 1 319 ? 1.487 1.08 -15.656 1 90.38 319 ILE B N 1
ATOM 5566 C CA . ILE B 1 319 ? 1.058 2.428 -15.297 1 90.38 319 ILE B CA 1
ATOM 5567 C C . ILE B 1 319 ? 1.166 3.344 -16.516 1 90.38 319 ILE B C 1
ATOM 5569 O O . ILE B 1 319 ? 2.15 3.289 -17.25 1 90.38 319 ILE B O 1
ATOM 5573 N N . PRO B 1 320 ? 0.141 4.184 -16.75 1 92.38 320 PRO B N 1
ATOM 5574 C CA . PRO B 1 320 ? 0.219 5.113 -17.875 1 92.38 320 PRO B CA 1
ATOM 5575 C C . PRO B 1 320 ? 1.467 5.992 -17.828 1 92.38 320 PRO B C 1
ATOM 5577 O O . PRO B 1 320 ? 1.876 6.434 -16.75 1 92.38 320 PRO B O 1
ATOM 5580 N N . GLU B 1 321 ? 1.962 6.285 -18.953 1 92.75 321 GLU B N 1
ATOM 5581 C CA . GLU B 1 321 ? 3.223 7.008 -19.094 1 92.75 321 GLU B CA 1
ATOM 5582 C C . GLU B 1 321 ? 3.137 8.391 -18.453 1 92.75 321 GLU B C 1
ATOM 5584 O O . GLU B 1 321 ? 4.113 8.875 -17.875 1 92.75 321 GLU B O 1
ATOM 5589 N N . VAL B 1 322 ? 2.012 9.023 -18.531 1 94.38 322 VAL B N 1
ATOM 5590 C CA . VAL B 1 322 ? 1.838 10.352 -17.969 1 94.38 322 VAL B CA 1
ATOM 5591 C C . VAL B 1 322 ? 2.102 10.32 -16.469 1 94.38 322 VAL B C 1
ATOM 5593 O O . VAL B 1 322 ? 2.771 11.203 -15.93 1 94.38 322 VAL B O 1
ATOM 5596 N N . ILE B 1 323 ? 1.615 9.266 -15.812 1 95 323 ILE B N 1
ATOM 5597 C CA . ILE B 1 323 ? 1.764 9.133 -14.367 1 95 323 ILE B CA 1
ATOM 5598 C C . ILE B 1 323 ? 3.205 8.758 -14.031 1 95 323 ILE B C 1
ATOM 5600 O O . ILE B 1 323 ? 3.803 9.328 -13.117 1 95 323 ILE B O 1
ATOM 5604 N N . THR B 1 324 ? 3.758 7.852 -14.82 1 93.62 324 THR B N 1
ATOM 5605 C CA . THR B 1 324 ? 5.121 7.41 -14.555 1 93.62 324 THR B CA 1
ATOM 5606 C C . THR B 1 324 ? 6.113 8.547 -14.789 1 93.62 324 THR B C 1
ATOM 5608 O O . THR B 1 324 ? 7.133 8.633 -14.109 1 93.62 324 THR B O 1
ATOM 5611 N N . ASN B 1 325 ? 5.824 9.422 -15.68 1 94.69 325 ASN B N 1
ATOM 5612 C CA . ASN B 1 325 ? 6.688 10.562 -15.953 1 94.69 325 ASN B CA 1
ATOM 5613 C C . ASN B 1 325 ? 6.719 11.539 -14.781 1 94.69 325 ASN B C 1
ATOM 5615 O O . ASN B 1 325 ? 7.75 12.164 -14.523 1 94.69 325 ASN B O 1
ATOM 5619 N N . VAL B 1 326 ? 5.68 11.586 -14.109 1 94.31 326 VAL B N 1
ATOM 5620 C CA . VAL B 1 326 ? 5.625 12.453 -12.93 1 94.31 326 VAL B CA 1
ATOM 5621 C C . VAL B 1 326 ? 6.285 11.758 -11.742 1 94.31 326 VAL B C 1
ATOM 5623 O O . VAL B 1 326 ? 7.027 12.383 -10.984 1 94.31 326 VAL B O 1
ATOM 5626 N N . ALA B 1 327 ? 6.012 10.516 -11.641 1 94.5 327 ALA B N 1
ATOM 5627 C CA . ALA B 1 327 ? 6.508 9.734 -10.516 1 94.5 327 ALA B CA 1
ATOM 5628 C C . ALA B 1 327 ? 8.031 9.695 -10.508 1 94.5 327 ALA B C 1
ATOM 5630 O O . ALA B 1 327 ? 8.656 9.594 -9.445 1 94.5 327 ALA B O 1
ATOM 5631 N N . ARG B 1 328 ? 8.695 9.867 -11.695 1 94.25 328 ARG B N 1
ATOM 5632 C CA . ARG B 1 328 ? 10.148 9.812 -11.805 1 94.25 328 ARG B CA 1
ATOM 5633 C C . ARG B 1 328 ? 10.805 10.977 -11.07 1 94.25 328 ARG B C 1
ATOM 5635 O O . ARG B 1 328 ? 11.977 10.906 -10.695 1 94.25 328 ARG B O 1
ATOM 5642 N N . PHE B 1 329 ? 9.984 11.977 -10.727 1 95.19 329 PHE B N 1
ATOM 5643 C CA . PHE B 1 329 ? 10.539 13.148 -10.062 1 95.19 329 PHE B CA 1
ATOM 5644 C C . PHE B 1 329 ? 10.352 13.055 -8.555 1 95.19 329 PHE B C 1
ATOM 5646 O O . PHE B 1 329 ? 10.75 13.961 -7.816 1 95.19 329 PHE B O 1
ATOM 5653 N N . ILE B 1 330 ? 9.75 12.023 -8.117 1 96 330 ILE B N 1
ATOM 5654 C CA . ILE B 1 330 ? 9.695 11.734 -6.688 1 96 330 ILE B CA 1
ATOM 5655 C C . ILE B 1 330 ? 10.945 10.969 -6.27 1 96 330 ILE B C 1
ATOM 5657 O O . ILE B 1 330 ? 11.234 9.891 -6.801 1 96 330 ILE B O 1
ATOM 5661 N N . PRO B 1 331 ? 11.656 11.438 -5.328 1 97.94 331 PRO B N 1
ATOM 5662 C CA . PRO B 1 331 ? 12.969 10.867 -4.992 1 97.94 331 PRO B CA 1
ATOM 5663 C C . PRO B 1 331 ? 12.898 9.383 -4.66 1 97.94 331 PRO B C 1
ATOM 5665 O O . PRO B 1 331 ? 13.758 8.609 -5.098 1 97.94 331 PRO B O 1
ATOM 5668 N N . VAL B 1 332 ? 11.891 8.977 -3.982 1 97.69 332 VAL B N 1
ATOM 5669 C CA . VAL B 1 332 ? 11.82 7.59 -3.527 1 97.69 332 VAL B CA 1
ATOM 5670 C C . VAL B 1 332 ? 11.641 6.66 -4.727 1 97.69 332 VAL B C 1
ATOM 5672 O O . VAL B 1 332 ? 12.055 5.496 -4.684 1 97.69 332 VAL B O 1
ATOM 5675 N N . THR B 1 333 ? 11.062 7.18 -5.832 1 97.25 333 THR B N 1
ATOM 5676 C CA . THR B 1 333 ? 10.914 6.387 -7.047 1 97.25 333 THR B CA 1
ATOM 5677 C C . THR B 1 333 ? 12.273 5.973 -7.59 1 97.25 333 THR B C 1
ATOM 5679 O O . THR B 1 333 ? 12.508 4.793 -7.863 1 97.25 333 THR B O 1
ATOM 5682 N N . GLN B 1 334 ? 13.172 6.934 -7.684 1 97.69 334 GLN B N 1
ATOM 5683 C CA . GLN B 1 334 ? 14.516 6.664 -8.18 1 97.69 334 GLN B CA 1
ATOM 5684 C C . GLN B 1 334 ? 15.312 5.82 -7.191 1 97.69 334 GLN B C 1
ATOM 5686 O O . GLN B 1 334 ? 16.047 4.918 -7.594 1 97.69 334 GLN B O 1
ATOM 5691 N N . TYR B 1 335 ? 15.148 6.102 -5.957 1 98 335 TYR B N 1
ATOM 5692 C CA . TYR B 1 335 ? 15.844 5.348 -4.922 1 98 335 TYR B CA 1
ATOM 5693 C C . TYR B 1 335 ? 15.477 3.869 -4.984 1 98 335 TYR B C 1
ATOM 5695 O O . TYR B 1 335 ? 16.359 3.002 -4.961 1 98 335 TYR B O 1
ATOM 5703 N N . LEU B 1 336 ? 14.195 3.582 -5.07 1 96.44 336 LEU B N 1
ATOM 5704 C CA . LEU B 1 336 ? 13.727 2.201 -5.031 1 96.44 336 LEU B CA 1
ATOM 5705 C C . LEU B 1 336 ? 14.125 1.455 -6.301 1 96.44 336 LEU B C 1
ATOM 5707 O O . LEU B 1 336 ? 14.398 0.253 -6.262 1 96.44 336 LEU B O 1
ATOM 5711 N N . SER B 1 337 ? 14.141 2.178 -7.398 1 95.19 337 SER B N 1
ATOM 5712 C CA . SER B 1 337 ? 14.664 1.578 -8.625 1 95.19 337 SER B CA 1
ATOM 5713 C C . SER B 1 337 ? 16.125 1.15 -8.453 1 95.19 337 SER B C 1
ATOM 5715 O O . SER B 1 337 ? 16.484 0.022 -8.789 1 95.19 337 SER B O 1
ATOM 5717 N N . GLY B 1 338 ? 16.922 2.039 -7.945 1 96.19 338 GLY B N 1
ATOM 5718 C CA . GLY B 1 338 ? 18.312 1.707 -7.684 1 96.19 338 GLY B CA 1
ATOM 5719 C C . GLY B 1 338 ? 18.484 0.628 -6.629 1 96.19 338 GLY B C 1
ATOM 5720 O O . GLY B 1 338 ? 19.344 -0.245 -6.762 1 96.19 338 GLY B O 1
ATOM 5721 N N . PHE B 1 339 ? 17.656 0.712 -5.641 1 94.81 339 PHE B N 1
ATOM 5722 C CA . PHE B 1 339 ? 17.703 -0.27 -4.562 1 94.81 339 PHE B CA 1
ATOM 5723 C C . PHE B 1 339 ? 17.5 -1.68 -5.105 1 94.81 339 PHE B C 1
ATOM 5725 O O . PHE B 1 339 ? 18.25 -2.596 -4.75 1 94.81 339 PHE B O 1
ATOM 5732 N N . ARG B 1 340 ? 16.547 -1.84 -5.926 1 91.94 340 ARG B N 1
ATOM 5733 C CA . ARG B 1 340 ? 16.266 -3.15 -6.504 1 91.94 340 ARG B CA 1
ATOM 5734 C C . ARG B 1 340 ? 17.484 -3.67 -7.281 1 91.94 340 ARG B C 1
ATOM 5736 O O . ARG B 1 340 ? 17.859 -4.836 -7.148 1 91.94 340 ARG B O 1
ATOM 5743 N N . LYS B 1 341 ? 18.078 -2.822 -8.062 1 93.69 341 LYS B N 1
ATOM 5744 C CA . LYS B 1 341 ? 19.203 -3.205 -8.898 1 93.69 341 LYS B CA 1
ATOM 5745 C C . LYS B 1 341 ? 20.391 -3.664 -8.055 1 93.69 341 LYS B C 1
ATOM 5747 O O . LYS B 1 341 ? 21.062 -4.633 -8.398 1 93.69 341 LYS B O 1
ATOM 5752 N N . VAL B 1 342 ? 20.578 -3.027 -6.926 1 92.94 342 VAL B N 1
ATOM 5753 C CA . VAL B 1 342 ? 21.75 -3.305 -6.113 1 92.94 342 VAL B CA 1
ATOM 5754 C C . VAL B 1 342 ? 21.438 -4.418 -5.113 1 92.94 342 VAL B C 1
ATOM 5756 O O . VAL B 1 342 ? 22.172 -5.414 -5.039 1 92.94 342 VAL B O 1
ATOM 5759 N N . ALA B 1 343 ? 20.375 -4.27 -4.434 1 89.88 343 ALA B N 1
ATOM 5760 C CA . ALA B 1 343 ? 20.078 -5.164 -3.316 1 89.88 343 ALA B CA 1
ATOM 5761 C C . ALA B 1 343 ? 19.688 -6.551 -3.811 1 89.88 343 ALA B C 1
ATOM 5763 O O . ALA B 1 343 ? 20.047 -7.559 -3.203 1 89.88 343 ALA B O 1
ATOM 5764 N N . PHE B 1 344 ? 18.984 -6.605 -4.945 1 87.75 344 PHE B N 1
ATOM 5765 C CA . PHE B 1 344 ? 18.5 -7.898 -5.406 1 87.75 344 PHE B CA 1
ATOM 5766 C C . PHE B 1 344 ? 19.406 -8.469 -6.492 1 87.75 344 PHE B C 1
ATOM 5768 O O . PHE B 1 344 ? 19.75 -9.648 -6.469 1 87.75 344 PHE B O 1
ATOM 5775 N N . TYR B 1 345 ? 19.828 -7.559 -7.363 1 89.5 345 TYR B N 1
ATOM 5776 C CA . TYR B 1 345 ? 20.5 -8.07 -8.547 1 89.5 345 TYR B CA 1
ATOM 5777 C C . TYR B 1 345 ? 22.016 -7.957 -8.406 1 89.5 345 TYR B C 1
ATOM 5779 O O . TYR B 1 345 ? 22.766 -8.438 -9.266 1 89.5 345 TYR B O 1
ATOM 5787 N N . GLY B 1 346 ? 22.453 -7.34 -7.312 1 86.5 346 GLY B N 1
ATOM 5788 C CA . GLY B 1 346 ? 23.891 -7.18 -7.137 1 86.5 346 GLY B CA 1
ATOM 5789 C C . GLY B 1 346 ? 24.516 -6.207 -8.125 1 86.5 346 GLY B C 1
ATOM 5790 O O . GLY B 1 346 ? 25.656 -6.371 -8.531 1 86.5 346 GLY B O 1
ATOM 5791 N N . GLY B 1 347 ? 23.75 -5.301 -8.539 1 88.5 347 GLY B N 1
ATOM 5792 C CA . GLY B 1 347 ? 24.203 -4.312 -9.5 1 88.5 347 GLY B CA 1
ATOM 5793 C C . GLY B 1 347 ? 25.344 -3.455 -8.984 1 88.5 347 GLY B C 1
ATOM 5794 O O . GLY B 1 347 ? 25.438 -3.209 -7.777 1 88.5 347 GLY B O 1
ATOM 5795 N N . ASP B 1 348 ? 26.172 -2.945 -9.922 1 90.75 348 ASP B N 1
ATOM 5796 C CA . ASP B 1 348 ? 27.297 -2.08 -9.578 1 90.75 348 ASP B CA 1
ATOM 5797 C C . ASP B 1 348 ? 26.938 -0.609 -9.773 1 90.75 348 ASP B C 1
ATOM 5799 O O . ASP B 1 348 ? 25.781 -0.271 -9.992 1 90.75 348 ASP B O 1
ATOM 5803 N N . PHE B 1 349 ? 27.953 0.195 -9.695 1 93.25 349 PHE B N 1
ATOM 5804 C CA . PHE B 1 349 ? 27.766 1.636 -9.812 1 93.25 349 PHE B CA 1
ATOM 5805 C C . PHE B 1 349 ? 27.234 1.997 -11.195 1 93.25 349 PHE B C 1
ATOM 5807 O O . PHE B 1 349 ? 26.406 2.898 -11.328 1 93.25 349 PHE B O 1
ATOM 5814 N N . ALA B 1 350 ? 27.672 1.319 -12.148 1 92.38 350 ALA B N 1
ATOM 5815 C CA . ALA B 1 350 ? 27.25 1.58 -13.523 1 92.38 350 ALA B CA 1
ATOM 5816 C C . ALA B 1 350 ? 25.766 1.27 -13.711 1 92.38 350 ALA B C 1
ATOM 5818 O O . ALA B 1 350 ? 25.062 1.966 -14.453 1 92.38 350 ALA B O 1
ATOM 5819 N N . SER B 1 351 ? 25.312 0.287 -13.008 1 92.12 351 SER B N 1
ATOM 5820 C CA . SER B 1 351 ? 23.938 -0.143 -13.156 1 92.12 351 SER B CA 1
ATOM 5821 C C . SER B 1 351 ? 22.969 0.88 -12.562 1 92.12 351 SER B C 1
ATOM 5823 O O . SER B 1 351 ? 21.828 0.98 -13 1 92.12 351 SER B O 1
ATOM 5825 N N . ILE B 1 352 ? 23.438 1.65 -11.617 1 95.62 352 ILE B N 1
ATOM 5826 C CA . ILE B 1 352 ? 22.5 2.561 -10.953 1 95.62 352 ILE B CA 1
ATOM 5827 C C . ILE B 1 352 ? 22.844 4.004 -11.328 1 95.62 352 ILE B C 1
ATOM 5829 O O . ILE B 1 352 ? 22.344 4.945 -10.703 1 95.62 352 ILE B O 1
ATOM 5833 N N . MET B 1 353 ? 23.625 4.211 -12.328 1 96.62 353 MET B N 1
ATOM 5834 C CA . MET B 1 353 ? 24.031 5.547 -12.758 1 96.62 353 MET B CA 1
ATOM 5835 C C . MET B 1 353 ? 22.828 6.363 -13.203 1 96.62 353 MET B C 1
ATOM 5837 O O . MET B 1 353 ? 22.75 7.562 -12.93 1 96.62 353 MET B O 1
ATOM 5841 N N . PRO B 1 354 ? 21.922 5.738 -13.938 1 95.94 354 PRO B N 1
ATOM 5842 C CA . PRO B 1 354 ? 20.734 6.523 -14.312 1 95.94 354 PRO B CA 1
ATOM 5843 C C . PRO B 1 354 ? 19.984 7.078 -13.094 1 95.94 354 PRO B C 1
ATOM 5845 O O . PRO B 1 354 ? 19.594 8.25 -13.094 1 95.94 354 PRO B O 1
ATOM 5848 N N . GLU B 1 355 ? 19.781 6.262 -12.062 1 97.56 355 GLU B N 1
ATOM 5849 C CA . GLU B 1 355 ? 19.125 6.707 -10.836 1 97.56 355 GLU B CA 1
ATOM 5850 C C . GLU B 1 355 ? 19.938 7.793 -10.133 1 97.56 355 GLU B C 1
ATOM 5852 O O . GLU B 1 355 ? 19.375 8.766 -9.633 1 97.56 355 GLU B O 1
ATOM 5857 N N . ILE B 1 356 ? 21.266 7.645 -10.125 1 98.12 356 ILE B N 1
ATOM 5858 C CA . ILE B 1 356 ? 22.156 8.617 -9.492 1 98.12 356 ILE B CA 1
ATOM 5859 C C . ILE B 1 356 ? 22.062 9.953 -10.211 1 98.12 356 ILE B C 1
ATOM 5861 O O . ILE B 1 356 ? 21.922 11 -9.578 1 98.12 356 ILE B O 1
ATOM 5865 N N . LYS B 1 357 ? 22.078 9.891 -11.5 1 98.06 357 LYS B N 1
ATOM 5866 C CA . LYS B 1 357 ? 22 11.117 -12.289 1 98.06 357 LYS B CA 1
ATOM 5867 C C . LYS B 1 357 ? 20.656 11.82 -12.086 1 98.06 357 LYS B C 1
ATOM 5869 O O . LYS B 1 357 ? 20.609 13.047 -11.953 1 98.06 357 LYS B O 1
ATOM 5874 N N . PHE B 1 358 ? 19.625 11.062 -12.078 1 98 358 PHE B N 1
ATOM 5875 C CA . PHE B 1 358 ? 18.297 11.633 -11.914 1 98 358 PHE B CA 1
ATOM 5876 C C . PHE B 1 358 ? 18.156 12.266 -10.531 1 98 358 PHE B C 1
ATOM 5878 O O . PHE B 1 358 ? 17.656 13.383 -10.406 1 98 358 PHE B O 1
ATOM 5885 N N . LEU B 1 359 ? 18.562 11.578 -9.477 1 98.56 359 LEU B N 1
ATOM 5886 C CA . LEU B 1 359 ? 18.484 12.094 -8.117 1 98.56 359 LEU B CA 1
ATOM 5887 C C . LEU B 1 359 ? 19.344 13.352 -7.969 1 98.56 359 LEU B C 1
ATOM 5889 O O . LEU B 1 359 ? 18.938 14.32 -7.328 1 98.56 359 LEU B O 1
ATOM 5893 N N . THR B 1 360 ? 20.531 13.297 -8.562 1 98.5 360 THR B N 1
ATOM 5894 C CA . THR B 1 360 ? 21.406 14.469 -8.531 1 98.5 360 THR B CA 1
ATOM 5895 C C . THR B 1 360 ? 20.734 15.648 -9.242 1 98.5 360 THR B C 1
ATOM 5897 O O . THR B 1 360 ? 20.844 16.781 -8.781 1 98.5 360 THR B O 1
ATOM 5900 N N . GLY B 1 361 ? 20.125 15.328 -10.375 1 98.44 361 GLY B N 1
ATOM 5901 C CA . GLY B 1 361 ? 19.391 16.375 -11.062 1 98.44 361 GLY B CA 1
ATOM 5902 C C . GLY B 1 361 ? 18.281 16.984 -10.219 1 98.44 361 GLY B C 1
ATOM 5903 O O . GLY B 1 361 ? 18.125 18.203 -10.195 1 98.44 361 GLY B O 1
ATOM 5904 N N . ILE B 1 362 ? 17.516 16.188 -9.516 1 98.12 362 ILE B N 1
ATOM 5905 C CA . ILE B 1 362 ? 16.453 16.656 -8.633 1 98.12 362 ILE B CA 1
ATOM 5906 C C . ILE B 1 362 ? 17.047 17.547 -7.543 1 98.12 362 ILE B C 1
ATOM 5908 O O . ILE B 1 362 ? 16.516 18.609 -7.242 1 98.12 362 ILE B O 1
ATOM 5912 N N . ILE B 1 363 ? 18.172 17.125 -7.012 1 98.56 363 ILE B N 1
ATOM 5913 C CA . ILE B 1 363 ? 18.859 17.859 -5.953 1 98.56 363 ILE B CA 1
ATOM 5914 C C . ILE B 1 363 ? 19.281 19.234 -6.473 1 98.56 363 ILE B C 1
ATOM 5916 O O . ILE B 1 363 ? 19.031 20.25 -5.836 1 98.56 363 ILE B O 1
ATOM 5920 N N . LEU B 1 364 ? 19.891 19.234 -7.602 1 98.38 364 LEU B N 1
ATOM 5921 C CA . LEU B 1 364 ? 20.406 20.484 -8.172 1 98.38 364 LEU B CA 1
ATOM 5922 C C . LEU B 1 364 ? 19.281 21.469 -8.453 1 98.38 364 LEU B C 1
ATOM 5924 O O . LEU B 1 364 ? 19.375 22.641 -8.109 1 98.38 364 LEU B O 1
ATOM 5928 N N . VAL B 1 365 ? 18.234 20.984 -9.023 1 98.25 365 VAL B N 1
ATOM 5929 C CA . VAL B 1 365 ? 17.109 21.859 -9.336 1 98.25 365 VAL B CA 1
ATOM 5930 C C . VAL B 1 365 ? 16.5 22.391 -8.047 1 98.25 365 VAL B C 1
ATOM 5932 O O . VAL B 1 365 ? 16.188 23.578 -7.938 1 98.25 365 VAL B O 1
ATOM 5935 N N . ALA B 1 366 ? 16.312 21.5 -7.066 1 97.88 366 ALA B N 1
ATOM 5936 C CA . ALA B 1 366 ? 15.711 21.906 -5.797 1 97.88 366 ALA B CA 1
ATOM 5937 C C . ALA B 1 366 ? 16.594 22.922 -5.078 1 97.88 366 ALA B C 1
ATOM 5939 O O . ALA B 1 366 ? 16.094 23.922 -4.562 1 97.88 366 ALA B O 1
ATOM 5940 N N . VAL B 1 367 ? 17.891 22.719 -5.102 1 97.81 367 VAL B N 1
ATOM 5941 C CA . VAL B 1 367 ? 18.828 23.594 -4.398 1 97.81 367 VAL B CA 1
ATOM 5942 C C . VAL B 1 367 ? 18.875 24.953 -5.074 1 97.81 367 VAL B C 1
ATOM 5944 O O . VAL B 1 367 ? 18.797 25.984 -4.402 1 97.81 367 VAL B O 1
ATOM 5947 N N . ILE B 1 368 ? 18.953 24.953 -6.363 1 98.12 368 ILE B N 1
ATOM 5948 C CA . ILE B 1 368 ? 19.031 26.203 -7.102 1 98.12 368 ILE B CA 1
ATOM 5949 C C . ILE B 1 368 ? 17.75 27 -6.898 1 98.12 368 ILE B C 1
ATOM 5951 O O . ILE B 1 368 ? 17.797 28.203 -6.586 1 98.12 368 ILE B O 1
ATOM 5955 N N . THR B 1 369 ? 16.594 26.344 -7.027 1 98.19 369 THR B N 1
ATOM 5956 C CA . THR B 1 369 ? 15.32 27.016 -6.848 1 98.19 369 THR B CA 1
ATOM 5957 C C . THR B 1 369 ? 15.172 27.531 -5.422 1 98.19 369 THR B C 1
ATOM 5959 O O . THR B 1 369 ? 14.672 28.625 -5.199 1 98.19 369 THR B O 1
ATOM 5962 N N . MET B 1 370 ? 15.625 26.734 -4.508 1 97.19 370 MET B N 1
ATOM 5963 C CA . MET B 1 370 ? 15.539 27.094 -3.098 1 97.19 370 MET B CA 1
ATOM 5964 C C . MET B 1 370 ? 16.422 28.312 -2.797 1 97.19 370 MET B C 1
ATOM 5966 O O . MET B 1 370 ? 15.992 29.234 -2.096 1 97.19 370 MET B O 1
ATOM 5970 N N . ILE B 1 371 ? 17.641 28.359 -3.305 1 97.62 371 ILE B N 1
ATOM 5971 C CA . ILE B 1 371 ? 18.578 29.453 -3.092 1 97.62 371 ILE B CA 1
ATOM 5972 C C . ILE B 1 371 ? 18 30.734 -3.689 1 97.62 371 ILE B C 1
ATOM 5974 O O . ILE B 1 371 ? 18 31.781 -3.037 1 97.62 371 ILE B O 1
ATOM 5978 N N . LEU B 1 372 ? 17.453 30.625 -4.852 1 98.06 372 LEU B N 1
ATOM 5979 C CA . LEU B 1 372 ? 16.922 31.797 -5.539 1 98.06 372 LEU B CA 1
ATOM 5980 C C . LEU B 1 372 ? 15.672 32.312 -4.832 1 98.06 372 LEU B C 1
ATOM 5982 O O . LEU B 1 372 ? 15.531 33.531 -4.617 1 98.06 372 LEU B O 1
ATOM 5986 N N . LEU B 1 373 ? 14.805 31.406 -4.461 1 98 373 LEU B N 1
ATOM 5987 C CA . LEU B 1 373 ? 13.562 31.812 -3.809 1 98 373 LEU B CA 1
ATOM 5988 C C . LEU B 1 373 ? 13.844 32.438 -2.445 1 98 373 LEU B C 1
ATOM 5990 O O . LEU B 1 373 ? 13.25 33.469 -2.092 1 98 373 LEU B O 1
ATOM 5994 N N . LEU B 1 374 ? 14.734 31.844 -1.688 1 97.62 374 LEU B N 1
ATOM 5995 C CA . LEU B 1 374 ? 15.047 32.375 -0.362 1 97.62 374 LEU B CA 1
ATOM 5996 C C . LEU B 1 374 ? 15.773 33.688 -0.464 1 97.62 374 LEU B C 1
ATOM 5998 O O . LEU B 1 374 ? 15.555 34.594 0.351 1 97.62 374 LEU B O 1
ATOM 6002 N N . GLN B 1 375 ? 16.641 33.781 -1.466 1 97.31 375 GLN B N 1
ATOM 6003 C CA . GLN B 1 375 ? 17.344 35.031 -1.662 1 97.31 375 GLN B CA 1
ATOM 6004 C C . GLN B 1 375 ? 16.391 36.156 -2.023 1 97.31 375 GLN B C 1
ATOM 6006 O O . GLN B 1 375 ? 16.562 37.312 -1.587 1 97.31 375 GLN B O 1
ATOM 6011 N N . PHE B 1 376 ? 15.484 35.875 -2.83 1 96.94 376 PHE B N 1
ATOM 6012 C CA . PHE B 1 376 ? 14.461 36.844 -3.189 1 96.94 376 PHE B CA 1
ATOM 6013 C C . PHE B 1 376 ? 13.703 37.312 -1.953 1 96.94 376 PHE B C 1
ATOM 6015 O O . PHE B 1 376 ? 13.453 38.5 -1.792 1 96.94 376 PHE B O 1
ATOM 6022 N N . LYS B 1 377 ? 13.375 36.406 -1.053 1 95.88 377 LYS B N 1
ATOM 6023 C CA . LYS B 1 377 ? 12.656 36.75 0.17 1 95.88 377 LYS B CA 1
ATOM 6024 C C . LYS B 1 377 ? 13.531 37.562 1.11 1 95.88 377 LYS B C 1
ATOM 6026 O O . LYS B 1 377 ? 13.039 38.469 1.801 1 95.88 377 LYS B O 1
ATOM 6031 N N . ILE B 1 378 ? 14.805 37.281 1.14 1 96.12 378 ILE B N 1
ATOM 6032 C CA . ILE B 1 378 ? 15.742 38 1.98 1 96.12 378 ILE B CA 1
ATOM 6033 C C . ILE B 1 378 ? 15.875 39.438 1.477 1 96.12 378 ILE B C 1
ATOM 6035 O O . ILE B 1 378 ? 15.82 40.375 2.262 1 96.12 378 ILE B O 1
ATOM 6039 N N . ASN B 1 379 ? 15.953 39.594 0.174 1 95.19 379 ASN B N 1
ATOM 6040 C CA . ASN B 1 379 ? 16.094 40.906 -0.414 1 95.19 379 ASN B CA 1
ATOM 6041 C C . ASN B 1 379 ? 14.844 41.75 -0.19 1 95.19 379 ASN B C 1
ATOM 6043 O O . ASN B 1 379 ? 14.938 42.969 0.076 1 95.19 379 ASN B O 1
ATOM 6047 N N . ARG B 1 380 ? 13.781 41.156 -0.299 1 93.31 380 ARG B N 1
ATOM 6048 C CA . ARG B 1 380 ? 12.523 41.844 -0.099 1 93.31 380 ARG B CA 1
ATOM 6049 C C . ARG B 1 380 ? 12.375 42.312 1.347 1 93.31 380 ARG B C 1
ATOM 6051 O O . ARG B 1 380 ? 11.953 43.438 1.604 1 93.31 380 ARG B O 1
ATOM 6058 N N . LEU B 1 381 ? 12.742 41.438 2.305 1 91.06 381 LEU B N 1
ATOM 6059 C CA . LEU B 1 381 ? 12.617 41.75 3.723 1 91.06 381 LE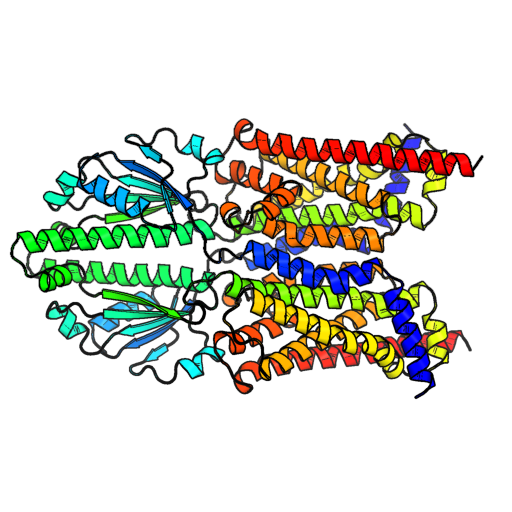U B CA 1
ATOM 6060 C C . LEU B 1 381 ? 13.656 42.781 4.137 1 91.06 381 LEU B C 1
ATOM 6062 O O . LEU B 1 381 ? 13.383 43.625 4.988 1 91.06 381 LEU B O 1
ATOM 6066 N N . SER B 1 382 ? 14.812 42.75 3.549 1 88.38 382 SER B N 1
ATOM 6067 C CA . SER B 1 382 ? 15.867 43.688 3.854 1 88.38 382 SER B CA 1
ATOM 6068 C C . SER B 1 382 ? 15.516 45.094 3.346 1 88.38 382 SER B C 1
ATOM 6070 O O . SER B 1 382 ? 15.891 46.094 3.957 1 88.38 382 SER B O 1
ATOM 6072 N N . ARG B 1 383 ? 14.789 45.219 2.314 1 85.38 383 ARG B N 1
ATOM 6073 C CA . ARG B 1 383 ? 14.367 46.531 1.773 1 85.38 383 ARG B CA 1
ATOM 6074 C C . ARG B 1 383 ? 13.289 47.156 2.641 1 85.38 383 ARG B C 1
ATOM 6076 O O . ARG B 1 383 ? 13.195 48.375 2.738 1 85.38 383 ARG B O 1
ATOM 6083 N N . ARG B 1 384 ? 12.523 46.344 3.242 1 80.81 384 ARG B N 1
ATOM 6084 C CA . ARG B 1 384 ? 11.438 46.844 4.082 1 80.81 384 ARG B CA 1
ATOM 6085 C C . ARG B 1 384 ? 11.969 47.312 5.426 1 80.81 384 ARG B C 1
ATOM 6087 O O . ARG B 1 384 ? 11.367 48.188 6.051 1 80.81 384 ARG B O 1
ATOM 6094 N N . GLN B 1 385 ? 13.07 46.719 5.953 1 77.38 385 GLN B N 1
ATOM 6095 C CA . GLN B 1 385 ? 13.641 47.062 7.25 1 77.38 385 GLN B CA 1
ATOM 6096 C C . GLN B 1 385 ? 14.516 48.312 7.145 1 77.38 385 GLN B C 1
ATOM 6098 O O . GLN B 1 385 ? 14.727 49.031 8.133 1 77.38 385 GLN B O 1
ATOM 6103 N N . ASN B 1 386 ? 14.961 48.688 5.938 1 65.94 386 ASN B N 1
ATOM 6104 C CA . ASN B 1 386 ? 15.664 49.969 5.734 1 65.94 386 ASN B CA 1
ATOM 6105 C C . ASN B 1 386 ? 14.695 51.094 5.414 1 65.94 386 ASN B C 1
ATOM 6107 O O . ASN B 1 386 ? 13.742 50.906 4.656 1 65.94 386 ASN B O 1
#

InterPro domains:
  IPR013525 ABC-2 type transporter, transmembrane domain [PF12698] (23-371)
  IPR051449 ABC-2 integral membrane transporter component [PTHR30294] (1-375)

Foldseek 3Di:
DVVLVVLLVVLVVVLVVPVVLVCCLQPVLLVVLVVVLVVQLVQDAWAQEEEEAEQAPDPLVVLLVVLQCPQGRHHDPYYHNDPPPVVVCCVPPVHQKYKYQDHCNVVCVVVVVDDDIDIDGDCPPVRSRVSVVVSSCVSVVVSVLVSQLVVCVVVVHPSVVSSCVPDVDDDDDQDALCRVSGVCLQPSVLVSLLSNLLSLLLSLLCQQLVCLVVVVVLVVCVVDLALVSSLCSSCVVCVVVVVVSVVSSVVSCVVSCNPWPCDDDLNVLLSVLLSLLSNLLSNLLSLVHNHSVVSSVVSCVVSVCLSVLLCSPPHVVVPDPVSVVVSLLNSSSLSSVSCCCCGRVVHDPVVSVVSSVSSVVSNVVSVVSSRVSSSVVSVVSVVVVD/DVVLVVLLVVLVVVLVVPVVLVCCLQPVLVVVLVVVLVVQLVQDAWAQEEEEAEQAPDPLVVLLVVLQCPQGRHHDPYYHNDPPPCVVCCVPPVHQKYKYQDHCNVVCVVVVVDDDIDIDGDCPPVRSRVSVVVSSCVSVVVSVLVSQLVVCVVVVHPSVVSSCVRDVDDDDDQDALCRVSGVCLQPSVLVSLLSNLLSLLLSLLCQQLVCLVVVVVLVVCVVDLALVSSLCSSCVVCVVVSVVSVVSSVVSCVVSCNPWDCDDDLNVLLSVLLSLLSNLLSNLLSLVHNHSVVSSVVSCVVSVCLSVLLCSVPHVVVPDPVSVVVSLLNSSSLSSVSCCCCGRVVHDPVVSVVSSVSSVVSNVVSVVSSRVSVSVVSVVSVVVVD

Sequence (772 aa):
MKKFIGLLKLEFKRIFSNSVLMAIFFGAPVGYGILFGFVYQQAKVKNLPIVIVDQDQSPATDKIIDAFEDNEGLDVKDVRTVPGNIKREMPVNQYIAVITLPSDFEKDLLQKRHPEVRVDLNMANILNANTASNHINTVLMTINAGIEIEGLKKQGIHPDQAMAAYESFKINFNKLYNSTGNYVTFMLPGLLAAIMQQIIFLAMALVFSRDFEDGYFGQLIQESKSSVYHIALKATPFLIMLPFMWLIISLILTFFNVGVEVINFQMLILTTLLTFASMFIGMLFSIAIPSQLKATELLMVISTPAFILSGFTWPTSAIPEVITNVARFIPVTQYLSGFRKVAFYGGDFASIMPEIKFLTGIILVAVITMILLLQFKINRLSRRQNMKKFIGLLKLEFKRIFSNSVLMAIFFGAPVGYGILFGFVYQQAKVKNLPIVIVDQDQSPATDKIIDAFEDNEGLDVKDVRTVPGNIKREMPVNQYIAVITLPSDFEKDLLQKRHPEVRVDLNMANILNANTASNHINTVLMTINAGIEIEGLKKQGIHPDQAMAAYESFKINFNKLYNSTGNYVTFMLPGLLAAIMQQIIFLAMALVFSRDFEDGYFGQLIQESKSSVYHIALKATPFLIMLPFMWLIISLILTFFNVGVEVINFQMLILTTLLTFASMFIGMLFSIAIPSQLKATELLMVISTPAFILSGFTWPTSAIPEVITNVARFIPVTQYLSGFRKVAFYGGDFASIMPEIKFLTGIILVAVITMILLLQFKINRLSRRQN

pLDDT: mean 89.88, std 8.8, range [51.19, 98.56]

Radius of gyration: 30.4 Å; Cα contacts (8 Å, |Δi|>4): 1161; chains: 2; bounding box: 65×104×71 Å

Organism: Cyclobacterium marinum (strain ATCC 25205 / DSM 745 / LMG 13164 / NCIMB 1802) (NCBI:txid880070)

Solvent-accessible surface area (backbone atoms only — not comparable to full-atom values): 39035 Å² total; per-residue (Å²): 107,70,64,56,54,54,50,40,53,50,49,52,51,56,54,62,66,39,58,65,57,46,45,44,64,62,41,43,62,53,52,49,49,52,49,51,47,47,46,30,57,63,28,51,79,54,52,45,38,28,33,38,26,43,47,45,81,40,74,61,56,49,52,52,51,52,49,46,61,68,34,70,49,38,27,71,74,43,80,38,62,59,75,76,63,53,70,75,40,33,38,76,69,55,47,38,28,42,36,36,39,43,64,54,33,56,60,25,40,76,67,53,61,27,33,58,36,40,32,40,31,32,25,65,37,55,63,60,24,53,53,48,49,52,52,50,49,51,50,53,50,52,48,39,50,49,53,46,27,53,54,28,40,74,72,68,38,55,60,72,57,22,54,28,64,54,29,56,46,42,79,44,83,42,58,33,74,27,59,80,54,39,42,38,55,53,45,45,62,57,52,50,51,41,48,50,44,42,44,38,28,49,56,22,8,38,67,42,2,44,27,55,63,72,48,51,44,66,60,52,46,73,75,45,86,46,37,65,57,54,50,51,55,64,44,46,63,51,65,62,48,46,59,56,54,52,49,52,52,51,49,51,41,54,72,71,59,36,80,50,63,66,87,49,71,66,47,49,52,44,53,50,42,34,48,49,28,30,38,35,47,15,36,35,41,3,64,74,30,61,32,41,58,58,21,34,54,54,50,46,65,58,45,68,53,40,56,65,54,36,29,71,76,48,58,56,89,40,29,50,63,74,58,49,61,54,31,62,74,37,49,60,19,35,36,50,52,34,44,47,21,34,32,52,46,63,35,55,70,75,64,32,40,69,37,50,51,50,40,50,49,50,31,51,52,30,47,52,51,35,42,52,54,45,33,52,52,48,52,55,53,54,56,69,76,99,108,69,65,56,53,54,51,40,54,50,50,51,49,57,54,65,64,38,57,63,58,47,44,45,62,60,40,42,61,53,50,50,48,52,50,50,47,46,47,30,57,61,26,51,79,55,52,44,37,28,34,37,26,42,47,46,80,37,73,60,57,48,52,53,52,51,48,46,60,68,35,69,50,38,27,71,73,44,78,36,62,59,74,75,64,53,70,76,41,32,38,76,68,55,49,38,28,41,38,37,39,43,66,56,34,56,61,25,41,75,68,53,60,27,35,59,36,38,34,39,30,32,25,66,36,55,63,60,24,54,53,48,50,52,53,50,48,53,48,52,50,51,49,39,50,51,52,48,27,54,54,28,39,73,73,67,38,54,61,73,57,22,53,27,65,53,30,56,45,43,79,44,81,41,56,33,75,27,60,81,53,38,42,38,56,54,44,47,61,58,53,50,51,41,48,50,44,43,44,38,27,49,56,24,7,37,67,43,2,45,26,55,64,74,49,52,46,66,60,52,47,72,75,44,85,46,36,64,56,54,51,50,54,64,46,45,64,51,66,62,50,48,59,55,52,51,48,50,52,52,49,51,40,55,70,70,60,36,81,50,64,66,87,49,70,68,46,50,51,43,51,51,40,35,49,49,28,30,38,35,48,15,36,35,42,2,63,74,30,62,33,42,59,57,21,34,53,54,51,46,66,58,45,67,52,41,55,66,55,36,30,73,77,49,58,55,88,40,30,51,64,74,58,49,63,54,34,62,73,36,49,61,19,34,37,52,53,35,43,49,22,33,32,51,46,64,34,55,69,77,63,33,38,67,37,51,52,50,40,50,48,52,31,50,52,32,47,53,53,34,41,52,53,45,34,52,53,49,53,54,53,52,56,68,77,97